Protein AF-A0AAT9FJ51-F1 (afdb_monomer)

Solvent-accessible surface area (backbone atoms only — not comparable to full-atom values): 20170 Å² total; per-residue (Å²): 132,86,85,91,80,90,85,80,88,86,81,82,90,78,84,85,78,80,80,77,80,78,79,78,80,82,75,78,74,83,69,81,74,74,75,29,26,40,61,47,77,38,52,66,54,16,62,72,66,80,23,52,62,82,68,38,61,43,50,35,51,15,41,53,46,32,39,48,53,56,27,70,41,32,51,35,56,33,41,39,32,73,51,61,23,73,10,60,34,96,83,12,39,19,34,44,38,40,26,43,37,33,57,48,30,46,56,76,86,46,88,91,42,85,64,76,57,56,44,72,46,69,56,44,75,45,58,55,23,46,30,38,34,36,32,24,46,35,66,38,68,94,86,46,62,56,52,35,32,52,39,45,72,50,81,48,79,51,68,53,66,50,44,97,30,41,50,59,2,39,50,42,13,49,53,52,36,33,59,18,48,20,13,70,57,41,36,43,36,38,78,52,69,54,72,51,74,43,95,90,34,74,30,69,52,78,40,39,30,22,69,42,50,22,24,29,26,32,47,40,17,87,86,58,85,83,56,72,54,53,74,71,52,44,62,66,44,40,32,36,57,66,92,51,83,49,53,84,72,16,41,36,44,30,34,50,42,40,33,27,50,44,22,30,67,28,48,55,63,11,54,42,45,59,70,32,53,58,80,32,22,41,67,37,67,46,33,22,62,67,69,74,51,22,80,58,44,28,25,97,85,61,49,32,39,22,74,85,45,67,33,42,26,74,88,76,67,44,79,43,56,41,44,52,24,88,68,80,65,54,33,43,78,50,61,65,18,57,42,54,50,19,46,42,43,52,35,46,38,44,61,57,72,54,72,68,56,50,48,53,52,52,51,50,52,50,50,54,59,52,64,74,72,114

Mean predicted aligned error: 9.0 Å

Sequence (374 aa):
MHRITDSFHTTSGIPAIFSLKRALLISCLAIPSASAFEIELDYGYDSSSDNFFGTNAAAKSALEQAASDISSLISTRLAPVTNPFVGSNGGTTSTFDWDYVFRNPSELNDPSNPDANKITISSPSLAADTVKIFVGVRELGGSTLGQGSTAGVALSISGGGFPSQYEDAVAAAEAASNASMGRGDGPVIRNISGSTTLGSTTANYSLNVGVGVGSLWFDVDGDNDSVKDSPEELDDFWHFDHTTDVASGKRDFYSVALHEILHVIGVGTSDTWDSQISGTTWTGPNAQLANGGGDGLIDSAGGHIADNTNSVRLSDNGIQEVVMSPSLTTGTRKTLTELDVAFLQDLGYEIVPEPSSAGMLSLSAILLLLYRRT

Organism: NCBI:txid2979115

Structure (mmCIF, N/CA/C/O backbone):
data_AF-A0AAT9FJ51-F1
#
_entry.id   AF-A0AAT9FJ51-F1
#
loop_
_atom_site.group_PDB
_atom_site.id
_atom_site.type_symbol
_atom_site.label_atom_id
_atom_site.label_alt_id
_atom_site.label_comp_id
_atom_site.label_asym_id
_atom_site.label_entity_id
_atom_site.label_seq_id
_atom_site.pdbx_PDB_ins_code
_atom_site.Cartn_x
_atom_site.Cartn_y
_atom_site.Cartn_z
_atom_site.occupancy
_atom_site.B_iso_or_equiv
_atom_site.auth_seq_id
_atom_site.auth_comp_id
_atom_site.auth_asym_id
_atom_site.auth_atom_id
_atom_site.pdbx_PDB_model_num
ATOM 1 N N . MET A 1 1 ? 20.576 -85.571 65.921 1.00 39.84 1 MET A N 1
ATOM 2 C CA . MET A 1 1 ? 21.238 -86.792 65.407 1.00 39.84 1 MET A CA 1
ATOM 3 C C . MET A 1 1 ? 20.287 -87.410 64.392 1.00 39.84 1 MET A C 1
ATOM 5 O O . MET A 1 1 ? 19.312 -87.993 64.837 1.00 39.84 1 MET A O 1
ATOM 9 N N . HIS A 1 2 ? 20.518 -87.225 63.076 1.00 35.72 2 HIS A N 1
ATOM 10 C CA . HIS A 1 2 ? 19.527 -87.505 62.000 1.00 35.72 2 HIS A CA 1
ATOM 11 C C . HIS A 1 2 ? 18.222 -86.646 62.121 1.00 35.72 2 HIS A C 1
ATOM 13 O O . HIS A 1 2 ? 18.012 -86.044 63.172 1.00 35.72 2 HIS A O 1
ATOM 19 N N . ARG A 1 3 ? 17.361 -86.452 61.097 1.00 36.12 3 ARG A N 1
ATOM 20 C CA . ARG A 1 3 ? 17.425 -86.782 59.646 1.00 36.12 3 ARG A CA 1
ATOM 21 C C . ARG A 1 3 ? 16.708 -85.715 58.772 1.00 36.12 3 ARG A C 1
ATOM 23 O O . ARG A 1 3 ? 15.990 -84.872 59.288 1.00 36.12 3 ARG A O 1
ATOM 30 N N . ILE A 1 4 ? 16.943 -85.819 57.462 1.00 43.03 4 ILE A N 1
ATOM 31 C CA . ILE A 1 4 ? 16.483 -85.036 56.288 1.00 43.03 4 ILE A CA 1
ATOM 32 C C . ILE A 1 4 ? 14.960 -85.094 56.013 1.00 43.03 4 ILE A C 1
ATOM 34 O O . ILE A 1 4 ? 14.399 -86.171 56.192 1.00 43.03 4 ILE A O 1
ATOM 38 N N . THR A 1 5 ? 14.381 -83.988 55.499 1.00 39.19 5 THR A N 1
ATOM 39 C CA . THR A 1 5 ? 13.516 -83.813 54.278 1.00 39.19 5 THR A CA 1
ATOM 40 C C . THR A 1 5 ? 13.165 -82.312 54.157 1.00 39.19 5 THR A C 1
ATOM 42 O O . THR A 1 5 ? 12.795 -81.718 55.164 1.00 39.19 5 THR A O 1
ATOM 45 N N . ASP A 1 6 ? 13.456 -81.586 53.067 1.00 37.12 6 ASP A N 1
ATOM 46 C CA . ASP A 1 6 ? 12.737 -81.524 51.765 1.00 37.12 6 ASP A CA 1
ATOM 47 C C . ASP A 1 6 ? 11.245 -81.149 51.918 1.00 37.12 6 ASP A C 1
ATOM 49 O O . ASP A 1 6 ? 10.533 -81.815 52.661 1.00 37.12 6 ASP A O 1
ATOM 53 N N . SER A 1 7 ? 10.658 -80.137 51.258 1.00 36.50 7 SER A N 1
ATOM 54 C CA . SER A 1 7 ? 11.040 -79.271 50.106 1.00 36.50 7 SER A CA 1
ATOM 55 C C . SER A 1 7 ? 10.279 -77.904 50.220 1.00 36.50 7 SER A C 1
ATOM 57 O O . SER A 1 7 ? 9.837 -77.603 51.324 1.00 36.50 7 SER A O 1
ATOM 59 N N . PHE A 1 8 ? 10.066 -76.977 49.260 1.00 32.53 8 PHE A N 1
ATOM 60 C CA . PHE A 1 8 ? 10.229 -76.869 47.789 1.00 32.53 8 PHE A CA 1
ATOM 61 C C . PHE A 1 8 ? 10.242 -75.359 47.360 1.00 32.53 8 PHE A C 1
ATOM 63 O O . PHE A 1 8 ? 9.972 -74.481 48.171 1.00 32.53 8 PHE A O 1
ATOM 70 N N . HIS A 1 9 ? 10.529 -75.078 46.079 1.00 34.66 9 HIS A N 1
ATOM 71 C CA . HIS A 1 9 ? 10.292 -73.864 45.255 1.00 34.66 9 HIS A CA 1
ATOM 72 C C . HIS A 1 9 ? 10.073 -72.454 45.872 1.00 34.66 9 HIS A C 1
ATOM 74 O O . HIS A 1 9 ? 8.996 -72.120 46.351 1.00 34.66 9 HIS A O 1
ATOM 80 N N . THR A 1 10 ? 10.973 -71.530 45.509 1.00 36.41 10 THR A N 1
ATOM 81 C CA . THR A 1 10 ? 10.666 -70.430 44.554 1.00 36.41 10 THR A CA 1
ATOM 82 C C . THR A 1 10 ? 11.888 -70.172 43.651 1.00 36.41 10 THR A C 1
ATOM 84 O O . THR A 1 10 ? 12.958 -70.734 43.884 1.00 36.41 10 THR A O 1
ATOM 87 N N . THR A 1 11 ? 11.721 -69.430 42.551 1.00 35.66 11 THR A N 1
ATOM 88 C CA . THR A 1 11 ? 12.648 -69.417 41.399 1.00 35.66 11 THR A CA 1
ATOM 89 C C . THR A 1 11 ? 13.466 -68.131 41.236 1.00 35.66 11 THR A C 1
ATOM 91 O O . THR A 1 11 ? 12.950 -67.042 41.452 1.00 35.66 11 THR A O 1
ATOM 94 N N . SER A 1 12 ? 14.708 -68.295 40.754 1.00 35.38 12 SER A N 1
ATOM 95 C CA . SER A 1 12 ? 15.500 -67.366 39.914 1.00 35.38 12 SER A CA 1
ATOM 96 C C . SER A 1 12 ? 15.328 -65.848 40.108 1.00 35.38 12 SER A C 1
ATOM 98 O O . SER A 1 12 ? 14.345 -65.257 39.663 1.00 35.38 12 SER A O 1
ATOM 100 N N . GLY A 1 13 ? 16.370 -65.186 40.620 1.00 37.81 13 GLY A N 1
ATOM 101 C CA . GLY A 1 13 ? 16.477 -63.726 40.564 1.00 37.81 13 GLY A CA 1
ATOM 102 C C . GLY A 1 13 ? 16.688 -63.187 39.140 1.00 37.81 13 GLY A C 1
ATOM 103 O O . GLY A 1 13 ? 17.278 -63.855 38.292 1.00 37.81 13 GLY A O 1
ATOM 104 N N . ILE A 1 14 ? 16.244 -61.950 38.911 1.00 38.12 14 ILE A N 1
ATOM 105 C CA . ILE A 1 14 ? 16.472 -61.164 37.688 1.00 38.12 14 ILE A CA 1
ATOM 106 C C . ILE A 1 14 ? 17.273 -59.911 38.093 1.00 38.12 14 ILE A C 1
ATOM 108 O O . ILE A 1 14 ? 16.908 -59.272 39.083 1.00 38.12 14 ILE A O 1
ATOM 112 N N . PRO A 1 15 ? 18.364 -59.544 37.392 1.00 37.50 15 PRO A N 1
ATOM 113 C CA . PRO A 1 15 ? 19.150 -58.360 37.733 1.00 37.50 15 PRO A CA 1
ATOM 114 C C . PRO A 1 15 ? 18.387 -57.064 37.419 1.00 37.50 15 PRO A C 1
ATOM 116 O O . PRO A 1 15 ? 17.689 -56.964 36.410 1.00 37.50 15 PRO A O 1
ATOM 119 N N . ALA A 1 16 ? 18.554 -56.047 38.266 1.00 36.31 16 ALA A N 1
ATOM 120 C CA . ALA A 1 16 ? 17.913 -54.749 38.083 1.00 36.31 16 ALA A CA 1
ATOM 121 C C . ALA A 1 16 ? 18.491 -54.004 36.865 1.00 36.31 16 ALA A C 1
ATOM 123 O O . ALA A 1 16 ? 19.632 -53.541 36.885 1.00 36.31 16 ALA A O 1
ATOM 124 N N . ILE A 1 17 ? 17.686 -53.857 35.810 1.00 37.88 17 ILE A N 1
ATOM 125 C CA . ILE A 1 17 ? 18.036 -53.042 34.643 1.00 37.88 17 ILE A CA 1
ATOM 126 C C . ILE A 1 17 ? 17.847 -51.565 35.007 1.00 37.88 17 ILE A C 1
ATOM 128 O O . ILE A 1 17 ? 16.723 -51.090 35.175 1.00 37.88 17 ILE A O 1
ATOM 132 N N . PHE A 1 18 ? 18.951 -50.823 35.106 1.00 33.25 18 PHE A N 1
ATOM 133 C CA . PHE A 1 18 ? 18.921 -49.370 35.267 1.00 33.25 18 PHE A CA 1
ATOM 134 C C . PHE A 1 18 ? 18.353 -48.710 34.003 1.00 33.25 18 PHE A C 1
ATOM 136 O O . PHE A 1 18 ? 19.047 -48.544 33.000 1.00 33.25 18 PHE A O 1
ATOM 143 N N . SER A 1 19 ? 17.082 -48.309 34.060 1.00 33.75 19 SER A N 1
ATOM 144 C CA . SER A 1 19 ? 16.418 -47.552 32.996 1.00 33.75 19 SER A CA 1
ATOM 145 C C . SER A 1 19 ? 16.994 -46.134 32.895 1.00 33.75 19 SER A C 1
ATOM 147 O O . SER A 1 19 ? 16.472 -45.195 33.503 1.00 33.75 19 SER A O 1
ATOM 149 N N . LEU A 1 20 ? 18.049 -45.965 32.095 1.00 33.31 20 LEU A N 1
ATOM 150 C CA . LEU A 1 20 ? 18.608 -44.659 31.741 1.00 33.31 20 LEU A CA 1
ATOM 151 C C . LEU A 1 20 ? 17.559 -43.820 30.985 1.00 33.31 20 LEU A C 1
ATOM 153 O O . LEU A 1 20 ? 17.419 -43.919 29.765 1.00 33.31 20 LEU A O 1
ATOM 157 N N . LYS A 1 21 ? 16.831 -42.958 31.706 1.00 33.09 21 LYS A N 1
ATOM 158 C CA . LYS A 1 21 ? 16.001 -41.913 31.096 1.00 33.09 21 LYS A CA 1
ATOM 159 C C . LYS A 1 21 ? 16.916 -40.914 30.383 1.00 33.09 21 LYS A C 1
ATOM 161 O O . LYS A 1 21 ? 17.424 -39.982 31.000 1.00 33.09 21 LYS A O 1
ATOM 166 N N . ARG A 1 22 ? 17.126 -41.107 29.078 1.00 37.16 22 ARG A N 1
ATOM 167 C CA . ARG A 1 22 ? 17.750 -40.101 28.210 1.00 37.16 22 ARG A CA 1
ATOM 168 C C . ARG A 1 22 ? 16.798 -38.913 28.073 1.00 37.16 22 ARG A C 1
ATOM 170 O O . ARG A 1 22 ? 15.921 -38.922 27.217 1.00 37.16 22 ARG A O 1
ATOM 177 N N . ALA A 1 23 ? 16.971 -37.907 28.925 1.00 38.03 23 ALA A N 1
ATOM 178 C CA . ALA A 1 23 ? 16.363 -36.602 28.715 1.00 38.03 23 ALA A CA 1
ATOM 179 C C . ALA A 1 23 ? 16.982 -35.981 27.453 1.00 38.03 23 ALA A C 1
ATOM 181 O O . ALA A 1 23 ? 18.156 -35.611 27.449 1.00 38.03 23 ALA A O 1
ATOM 182 N N . LEU A 1 24 ? 16.207 -35.917 26.371 1.00 38.50 24 LEU A N 1
ATOM 183 C CA . LEU A 1 24 ? 16.596 -35.197 25.166 1.00 38.50 24 LEU A CA 1
ATOM 184 C C . LEU A 1 24 ? 16.364 -33.704 25.420 1.00 38.50 24 LEU A C 1
ATOM 186 O O . LEU A 1 24 ? 15.240 -33.226 25.292 1.00 38.50 24 LEU A O 1
ATOM 190 N N . LEU A 1 25 ? 17.414 -32.975 25.807 1.00 35.12 25 LEU A N 1
ATOM 191 C CA . LEU A 1 25 ? 17.363 -31.515 25.813 1.00 35.12 25 LEU A CA 1
ATOM 192 C C . LEU A 1 25 ? 17.261 -31.031 24.363 1.00 35.12 25 LEU A C 1
ATOM 194 O O . LEU A 1 25 ? 18.253 -31.022 23.634 1.00 35.12 25 LEU A O 1
ATOM 198 N N . ILE A 1 26 ? 16.063 -30.618 23.955 1.00 45.97 26 ILE A N 1
ATOM 199 C CA . ILE A 1 26 ? 15.878 -29.818 22.746 1.00 45.97 26 ILE A CA 1
ATOM 200 C C . ILE A 1 26 ? 16.327 -28.401 23.101 1.00 45.97 26 ILE A C 1
ATOM 202 O O . ILE A 1 26 ? 15.575 -27.612 23.667 1.00 45.97 26 ILE A O 1
ATOM 206 N N . SER A 1 27 ? 17.592 -28.098 22.818 1.00 41.28 27 SER A N 1
ATOM 207 C CA . SER A 1 27 ? 18.071 -26.722 22.834 1.00 41.28 27 SER A CA 1
ATOM 208 C C . SER A 1 27 ? 17.579 -26.047 21.559 1.00 41.28 27 SER A C 1
ATOM 210 O O . SER A 1 27 ? 18.194 -26.184 20.502 1.00 41.28 27 SER A O 1
ATOM 212 N N . CYS A 1 28 ? 16.464 -25.321 21.656 1.00 40.41 28 CYS A N 1
ATOM 213 C CA . CYS A 1 28 ? 16.176 -24.274 20.688 1.00 40.41 28 CYS A CA 1
ATOM 214 C C . CYS A 1 28 ? 17.262 -23.208 20.840 1.00 40.41 28 CYS A C 1
ATOM 216 O O . CYS A 1 28 ? 17.219 -22.396 21.765 1.00 40.41 28 CYS A O 1
ATOM 218 N N . LEU A 1 29 ? 18.249 -23.218 19.943 1.00 41.31 29 LEU A N 1
ATOM 219 C CA . LEU A 1 29 ? 18.982 -21.995 19.663 1.00 41.31 29 LEU A CA 1
ATOM 220 C C . LEU A 1 29 ? 17.970 -21.048 19.024 1.00 41.31 29 LEU A C 1
ATOM 222 O O . LEU A 1 29 ? 17.519 -21.296 17.907 1.00 41.31 29 LEU A O 1
ATOM 226 N N . ALA A 1 30 ? 17.620 -19.981 19.737 1.00 40.78 30 ALA A N 1
ATOM 227 C CA . ALA A 1 30 ? 16.986 -18.824 19.132 1.00 40.78 30 ALA A CA 1
ATOM 228 C C . ALA A 1 30 ? 18.017 -18.179 18.195 1.00 40.78 30 ALA A C 1
ATOM 230 O O . ALA A 1 30 ? 18.800 -17.318 18.597 1.00 40.78 30 ALA A O 1
ATOM 231 N N . ILE A 1 31 ? 18.069 -18.671 16.956 1.00 42.75 31 ILE A N 1
ATOM 232 C CA . ILE A 1 31 ? 18.675 -17.933 15.855 1.00 42.75 31 ILE A CA 1
ATOM 233 C C . ILE A 1 31 ? 17.833 -16.658 15.735 1.00 42.75 31 ILE A C 1
ATOM 235 O O . ILE A 1 31 ? 16.615 -16.785 15.598 1.00 42.75 31 ILE A O 1
ATOM 239 N N . PRO A 1 32 ? 18.419 -15.452 15.818 1.00 38.38 32 PRO A N 1
ATOM 240 C CA . PRO A 1 32 ? 17.679 -14.250 15.484 1.00 38.38 32 PRO A CA 1
ATOM 241 C C . PRO A 1 32 ? 17.342 -14.331 13.995 1.00 38.38 32 PRO A C 1
ATOM 243 O O . PRO A 1 32 ? 18.228 -14.203 13.147 1.00 38.38 32 PRO A O 1
ATOM 246 N N . SER A 1 33 ? 16.077 -14.604 13.683 1.00 48.28 33 SER A N 1
ATOM 247 C CA . SER A 1 33 ? 15.553 -14.434 12.334 1.00 48.28 33 SER A CA 1
ATOM 248 C C . SER A 1 33 ? 15.787 -12.976 11.950 1.00 48.28 33 SER A C 1
ATOM 250 O O . SER A 1 33 ? 15.276 -12.079 12.618 1.00 48.28 33 SER A O 1
ATOM 252 N N . ALA A 1 34 ? 16.592 -12.727 10.917 1.00 53.03 34 ALA A N 1
ATOM 253 C CA . ALA A 1 34 ? 16.580 -11.417 10.282 1.00 53.03 34 ALA A CA 1
ATOM 254 C C . ALA A 1 34 ? 15.161 -11.195 9.745 1.00 53.03 34 ALA A C 1
ATOM 256 O O . ALA A 1 34 ? 14.620 -12.110 9.117 1.00 53.03 34 ALA A O 1
ATOM 257 N N . SER A 1 35 ? 14.569 -10.033 10.038 1.00 59.22 35 SER A N 1
ATOM 258 C CA . SER A 1 35 ? 13.223 -9.707 9.567 1.00 59.22 35 SER A CA 1
ATOM 259 C C . SER A 1 35 ? 13.177 -9.853 8.048 1.00 59.22 35 SER A C 1
ATOM 261 O O . SER A 1 35 ? 14.083 -9.401 7.345 1.00 59.22 35 SER A O 1
ATOM 263 N N . ALA A 1 36 ? 12.181 -10.587 7.562 1.00 79.81 36 ALA A N 1
ATOM 264 C CA . ALA A 1 36 ? 12.014 -10.856 6.141 1.00 79.81 36 ALA A CA 1
ATOM 265 C C . ALA A 1 36 ? 11.306 -9.696 5.433 1.00 79.81 36 ALA A C 1
ATOM 267 O O . ALA A 1 36 ? 11.612 -9.405 4.279 1.00 79.81 36 ALA A O 1
ATOM 268 N N . PHE A 1 37 ? 10.413 -9.035 6.167 1.00 93.25 37 PHE A N 1
ATOM 269 C CA . PHE A 1 37 ? 9.559 -7.949 5.732 1.00 93.25 37 PHE A CA 1
ATOM 270 C C . PHE A 1 37 ? 9.397 -6.982 6.910 1.00 93.25 37 PHE A C 1
ATOM 272 O O . PHE A 1 37 ? 8.900 -7.376 7.960 1.00 93.25 37 PHE A O 1
ATOM 279 N N . GLU A 1 38 ? 9.837 -5.735 6.758 1.00 95.12 38 GLU A N 1
ATOM 280 C CA . GLU A 1 38 ? 9.896 -4.756 7.850 1.00 95.12 38 GLU A CA 1
ATOM 281 C C . GLU A 1 38 ? 9.162 -3.466 7.466 1.00 95.12 38 GLU A C 1
ATOM 283 O O . GLU A 1 38 ? 9.534 -2.798 6.496 1.00 95.12 38 GLU A O 1
ATOM 288 N N . ILE A 1 39 ? 8.141 -3.091 8.239 1.00 98.19 39 ILE A N 1
ATOM 289 C CA . ILE A 1 39 ? 7.390 -1.847 8.036 1.00 98.19 39 ILE A CA 1
ATOM 290 C C . ILE A 1 39 ? 8.043 -0.699 8.821 1.00 98.19 39 ILE A C 1
ATOM 292 O O . ILE A 1 39 ? 7.859 -0.552 10.028 1.00 98.19 39 ILE A O 1
ATOM 296 N N . GLU A 1 40 ? 8.789 0.156 8.120 1.00 98.00 40 GLU A N 1
ATOM 297 C CA . GLU A 1 40 ? 9.414 1.355 8.683 1.00 98.00 40 GLU A CA 1
ATOM 298 C C . GLU A 1 40 ? 8.424 2.534 8.676 1.00 98.00 40 GLU A C 1
ATOM 300 O O . GLU A 1 40 ? 8.173 3.155 7.639 1.00 98.00 40 GLU A O 1
ATOM 305 N N . LEU A 1 41 ? 7.871 2.857 9.848 1.00 98.69 41 LEU A N 1
ATOM 306 C CA . LEU A 1 41 ? 6.972 3.998 10.050 1.00 98.69 41 LEU A CA 1
ATOM 307 C C . LEU A 1 41 ? 7.760 5.312 10.203 1.00 98.69 41 LEU A C 1
ATOM 309 O O . LEU A 1 41 ? 8.516 5.493 11.160 1.00 98.69 41 LEU A O 1
ATOM 313 N N . ASP A 1 42 ? 7.553 6.256 9.285 1.00 98.31 42 ASP A N 1
ATOM 314 C CA . ASP A 1 42 ? 8.194 7.573 9.288 1.00 98.31 42 ASP A CA 1
ATOM 315 C C . ASP A 1 42 ? 7.212 8.677 9.709 1.00 98.31 42 ASP A C 1
ATOM 317 O O . ASP A 1 42 ? 6.310 9.061 8.965 1.00 98.31 42 ASP A O 1
ATOM 321 N N . TYR A 1 43 ? 7.424 9.208 10.913 1.00 98.19 43 TYR A N 1
ATOM 322 C CA . TYR A 1 43 ? 6.633 10.284 11.521 1.00 98.19 43 TYR A CA 1
ATOM 323 C C . TYR A 1 43 ? 7.173 11.693 11.196 1.00 98.19 43 TYR A C 1
ATOM 325 O O . TYR A 1 43 ? 6.879 12.654 11.910 1.00 98.19 43 TYR A O 1
ATOM 333 N N . GLY A 1 44 ? 8.011 11.853 10.167 1.00 97.44 44 GLY A N 1
ATOM 334 C CA . GLY A 1 44 ? 8.615 13.138 9.805 1.00 97.44 44 GLY A CA 1
ATOM 335 C C . GLY A 1 44 ? 7.580 14.213 9.460 1.00 97.44 44 GLY A C 1
ATOM 336 O O . GLY A 1 44 ? 7.708 15.352 9.902 1.00 97.44 44 GLY A O 1
ATOM 337 N N . TYR A 1 45 ? 6.516 13.839 8.745 1.00 95.38 45 TYR A N 1
ATOM 338 C CA . TYR A 1 45 ? 5.436 14.758 8.371 1.00 95.38 45 TYR A CA 1
ATOM 339 C C . TYR A 1 45 ? 4.559 15.135 9.572 1.00 95.38 45 TYR A C 1
ATOM 341 O O . TYR A 1 45 ? 4.373 16.329 9.821 1.00 95.38 45 TYR A O 1
ATOM 349 N N . ASP A 1 46 ? 4.136 14.161 10.388 1.00 96.44 46 ASP A N 1
ATOM 350 C CA . ASP A 1 46 ? 3.496 14.399 11.692 1.00 96.44 46 ASP A CA 1
ATOM 351 C C . ASP A 1 46 ? 4.312 15.358 12.574 1.00 96.44 46 ASP A C 1
ATOM 353 O O . ASP A 1 46 ? 3.845 16.437 12.924 1.00 96.44 46 ASP A O 1
ATOM 357 N N . SER A 1 47 ? 5.567 15.021 12.872 1.00 94.94 47 SER A N 1
ATOM 358 C CA . SER A 1 47 ? 6.418 15.818 13.767 1.00 94.94 47 SER A CA 1
ATOM 359 C C . SER A 1 47 ? 6.798 17.206 13.228 1.00 94.94 47 SER A C 1
ATOM 361 O O . SER A 1 47 ? 7.200 18.070 14.008 1.00 94.94 47 SER A O 1
ATOM 363 N N . SER A 1 48 ? 6.648 17.446 11.919 1.00 90.62 48 SER A N 1
ATOM 364 C CA . SER A 1 48 ? 6.818 18.767 11.290 1.00 90.62 48 SER A CA 1
ATOM 365 C C . SER A 1 48 ? 5.555 19.640 11.289 1.00 90.62 48 SER A C 1
ATOM 367 O O . SER A 1 48 ? 5.645 20.831 10.990 1.00 90.62 48 SER A O 1
ATOM 369 N N . SER A 1 49 ? 4.402 19.051 11.618 1.00 88.38 49 SER A N 1
ATOM 370 C CA . SER A 1 49 ? 3.085 19.692 11.657 1.00 88.38 49 SER A CA 1
ATOM 371 C C . SER A 1 49 ? 2.563 19.731 13.098 1.00 88.38 49 SER A C 1
ATOM 373 O O . SER A 1 49 ? 3.055 20.524 13.901 1.00 88.38 49 SER A O 1
ATOM 375 N N . ASP A 1 50 ? 1.617 18.860 13.447 1.00 86.31 50 ASP A N 1
ATOM 376 C CA . ASP A 1 50 ? 0.958 18.848 14.758 1.00 86.31 50 ASP A CA 1
ATOM 377 C C . ASP A 1 50 ? 1.647 17.950 15.795 1.00 86.31 50 ASP A C 1
ATOM 379 O O . ASP A 1 50 ? 1.363 18.059 16.990 1.00 86.31 50 ASP A O 1
ATOM 383 N N . ASN A 1 51 ? 2.552 17.066 15.359 1.00 95.06 51 ASN A N 1
ATOM 384 C CA . ASN A 1 51 ? 3.263 16.106 16.205 1.00 95.06 51 ASN A CA 1
ATOM 385 C C . ASN A 1 51 ? 2.292 15.264 17.067 1.00 95.06 51 ASN A C 1
ATOM 387 O O . ASN A 1 51 ? 2.499 15.073 18.273 1.00 95.06 51 ASN A O 1
ATOM 391 N N . PHE A 1 52 ? 1.211 14.774 16.452 1.00 97.31 52 PHE A N 1
ATOM 392 C CA . PHE A 1 52 ? 0.169 13.983 17.103 1.00 97.31 52 PHE A CA 1
ATOM 393 C C . PHE A 1 52 ? 0.733 12.675 17.656 1.00 97.31 52 PHE A C 1
ATOM 395 O O . PHE A 1 52 ? 0.555 12.385 18.833 1.00 97.31 52 PHE A O 1
ATOM 402 N N . PHE A 1 53 ? 1.510 11.919 16.881 1.00 98.06 53 PHE A N 1
ATOM 403 C CA . PHE A 1 53 ? 2.130 10.680 17.368 1.00 98.06 53 PHE A CA 1
ATOM 404 C C . PHE A 1 53 ? 3.317 10.942 18.305 1.00 98.06 53 PHE A C 1
ATOM 406 O O . PHE A 1 53 ? 3.720 10.068 19.074 1.00 98.06 53 PHE A O 1
ATOM 413 N N . GLY A 1 54 ? 3.871 12.157 18.285 1.00 97.38 54 GLY A N 1
ATOM 414 C CA . GLY A 1 54 ? 4.838 12.624 19.279 1.00 97.38 54 GLY A CA 1
ATOM 415 C C . GLY A 1 54 ? 4.220 13.113 20.598 1.00 97.38 54 GLY A C 1
ATOM 416 O O . GLY A 1 54 ? 4.971 13.402 21.530 1.00 97.38 54 GLY A O 1
ATOM 417 N N . THR A 1 55 ? 2.888 13.210 20.698 1.00 96.81 55 THR A N 1
ATOM 418 C CA . THR A 1 55 ? 2.161 13.657 21.905 1.00 96.81 55 THR A CA 1
ATOM 419 C C . THR A 1 55 ? 1.160 12.617 22.425 1.00 96.81 55 THR A C 1
ATOM 421 O O . THR A 1 55 ? 1.073 12.419 23.636 1.00 96.81 55 THR A O 1
ATOM 424 N N . ASN A 1 56 ? 0.486 11.879 21.541 1.00 97.75 56 ASN A N 1
ATOM 425 C CA . ASN A 1 56 ? -0.372 10.737 21.849 1.00 97.75 56 ASN A CA 1
ATOM 426 C C . ASN A 1 56 ? 0.417 9.416 21.757 1.00 97.75 56 ASN A C 1
ATOM 428 O O . ASN A 1 56 ? 0.486 8.752 20.719 1.00 97.75 56 ASN A O 1
ATOM 432 N N . ALA A 1 57 ? 1.014 9.022 22.884 1.00 98.06 57 ALA A N 1
ATOM 433 C CA . ALA A 1 57 ? 1.807 7.796 22.982 1.00 98.06 57 ALA A CA 1
ATOM 434 C C . ALA A 1 57 ? 0.981 6.503 22.806 1.00 98.06 57 ALA A C 1
ATOM 436 O O . ALA A 1 57 ? 1.538 5.487 22.390 1.00 98.06 57 ALA A O 1
ATOM 437 N N . ALA A 1 58 ? -0.325 6.527 23.100 1.00 98.38 58 ALA A N 1
ATOM 438 C CA . ALA A 1 58 ? -1.199 5.365 22.939 1.00 98.38 58 ALA A CA 1
ATOM 439 C C . ALA A 1 58 ? -1.481 5.095 21.453 1.00 98.38 58 ALA A C 1
ATOM 441 O O . ALA A 1 58 ? -1.226 3.988 20.980 1.00 98.38 58 ALA A O 1
ATOM 442 N N . ALA A 1 59 ? -1.880 6.127 20.697 1.00 98.69 59 ALA A N 1
ATOM 443 C CA . ALA A 1 59 ? -2.090 6.036 19.250 1.00 98.69 59 ALA A CA 1
ATOM 444 C C . ALA A 1 59 ? -0.820 5.565 18.531 1.00 98.69 59 ALA A C 1
ATOM 446 O O . ALA A 1 59 ? -0.866 4.675 17.681 1.00 98.69 59 ALA A O 1
ATOM 447 N N . LYS A 1 60 ? 0.338 6.108 18.932 1.00 98.69 60 LYS A N 1
ATOM 448 C CA . LYS A 1 60 ? 1.635 5.682 18.406 1.00 98.69 60 LYS A CA 1
ATOM 449 C C . LYS A 1 60 ? 1.929 4.209 18.694 1.00 98.69 60 LYS A C 1
ATOM 451 O O . LYS A 1 60 ? 2.279 3.480 17.772 1.00 98.69 60 LYS A O 1
ATOM 456 N N . SER A 1 61 ? 1.739 3.753 19.933 1.00 98.81 61 SER A N 1
ATOM 457 C CA . SER A 1 61 ? 1.968 2.346 20.282 1.00 98.81 61 SER A CA 1
ATOM 458 C C . SER A 1 61 ? 1.016 1.395 19.550 1.00 98.81 61 SER A C 1
ATOM 460 O O . SER A 1 61 ? 1.444 0.314 19.157 1.00 98.81 61 SER A O 1
ATOM 462 N N . ALA A 1 62 ? -0.240 1.790 19.324 1.00 98.88 62 ALA A N 1
ATOM 463 C CA . ALA A 1 62 ? -1.207 1.002 18.561 1.00 98.88 62 ALA A CA 1
ATOM 464 C C . ALA A 1 62 ? -0.829 0.877 17.075 1.00 98.88 62 ALA A C 1
ATOM 466 O O . ALA A 1 62 ? -0.929 -0.212 16.512 1.00 98.88 62 ALA A O 1
ATOM 467 N N . LEU A 1 63 ? -0.343 1.957 16.455 1.00 98.88 63 LEU A N 1
ATOM 468 C CA . LEU A 1 63 ? 0.147 1.925 15.075 1.00 98.88 63 LEU A CA 1
ATOM 469 C C . LEU A 1 63 ? 1.437 1.099 14.936 1.00 98.88 63 LEU A C 1
ATOM 471 O O . LEU A 1 63 ? 1.559 0.292 14.016 1.00 98.88 63 LEU A O 1
ATOM 475 N N . GLU A 1 64 ? 2.381 1.262 15.867 1.00 98.75 64 GLU A N 1
ATOM 476 C CA . GLU A 1 64 ? 3.615 0.466 15.912 1.00 98.75 64 GLU A CA 1
ATOM 477 C C . GLU A 1 64 ? 3.321 -1.025 16.152 1.00 98.75 64 GLU A C 1
ATOM 479 O O . GLU A 1 64 ? 3.978 -1.874 15.551 1.00 98.75 64 GLU A O 1
ATOM 484 N N . GLN A 1 65 ? 2.291 -1.363 16.940 1.00 98.69 65 GLN A N 1
ATOM 485 C CA . GLN A 1 65 ? 1.831 -2.746 17.102 1.00 98.69 65 GLN A CA 1
ATOM 486 C C . GLN A 1 65 ? 1.223 -3.302 15.806 1.00 98.69 65 GLN A C 1
ATOM 488 O O . GLN A 1 65 ? 1.625 -4.377 15.377 1.00 98.69 65 GLN A O 1
ATOM 493 N N . ALA A 1 66 ? 0.323 -2.572 15.137 1.00 98.81 66 ALA A N 1
ATOM 494 C CA . ALA A 1 66 ? -0.279 -3.023 13.876 1.00 98.81 66 ALA A CA 1
ATOM 495 C C . ALA A 1 66 ? 0.777 -3.258 12.771 1.00 98.81 66 ALA A C 1
ATOM 497 O O . ALA A 1 66 ? 0.729 -4.262 12.058 1.00 98.81 66 ALA A O 1
ATOM 498 N N . ALA A 1 67 ? 1.780 -2.376 12.677 1.00 98.69 67 ALA A N 1
ATOM 499 C CA . ALA A 1 67 ? 2.925 -2.548 11.784 1.00 98.69 67 ALA A CA 1
ATOM 500 C C . ALA A 1 67 ? 3.809 -3.749 12.174 1.00 98.69 67 ALA A C 1
ATOM 502 O O . ALA A 1 67 ? 4.235 -4.509 11.299 1.00 98.69 67 ALA A O 1
ATOM 503 N N . SER A 1 68 ? 4.057 -3.955 13.474 1.00 97.50 68 SER A N 1
ATOM 504 C CA . SER A 1 68 ? 4.789 -5.116 13.996 1.00 97.50 68 SER A CA 1
ATOM 505 C C . SER A 1 68 ? 4.070 -6.431 13.702 1.00 97.50 68 SER A C 1
ATOM 507 O O . SER A 1 68 ? 4.724 -7.404 13.333 1.00 97.50 68 SER A O 1
ATOM 509 N N . ASP A 1 69 ? 2.747 -6.485 13.853 1.00 96.88 69 ASP A N 1
ATOM 510 C CA . ASP A 1 69 ? 1.969 -7.713 13.675 1.00 96.88 69 ASP A CA 1
ATOM 511 C C . ASP A 1 69 ? 2.032 -8.182 12.214 1.00 96.88 69 ASP A C 1
ATOM 513 O O . ASP A 1 69 ? 2.381 -9.334 11.952 1.00 96.88 69 ASP A O 1
ATOM 517 N N . ILE A 1 70 ? 1.823 -7.267 11.259 1.00 97.56 70 ILE A N 1
ATOM 518 C CA . ILE A 1 70 ? 1.945 -7.546 9.817 1.00 97.56 70 ILE A CA 1
ATOM 519 C C . ILE A 1 70 ? 3.396 -7.893 9.433 1.00 97.56 70 ILE A C 1
ATOM 521 O O . ILE A 1 70 ? 3.615 -8.854 8.695 1.00 97.56 70 ILE A O 1
ATOM 525 N N . SER A 1 71 ? 4.396 -7.186 9.977 1.00 96.12 71 SER A N 1
ATOM 526 C CA . SER A 1 71 ? 5.819 -7.510 9.749 1.00 96.12 71 SER A CA 1
ATOM 527 C C . SER A 1 71 ? 6.188 -8.901 10.290 1.00 96.12 71 SER A C 1
ATOM 529 O O . SER A 1 71 ? 6.940 -9.640 9.663 1.00 96.12 71 SER A O 1
ATOM 531 N N . SER A 1 72 ? 5.614 -9.305 11.429 1.00 93.31 72 SER A N 1
ATOM 532 C CA . SER A 1 72 ? 5.846 -10.627 12.030 1.00 93.31 72 SER A CA 1
ATOM 533 C C . SER A 1 72 ? 5.165 -11.779 11.280 1.00 93.31 72 SER A C 1
ATOM 535 O O . SER A 1 72 ? 5.613 -12.923 11.382 1.00 93.31 72 SER A O 1
ATOM 537 N N . LEU A 1 73 ? 4.106 -11.479 10.521 1.00 94.06 73 LEU A N 1
ATOM 538 C CA . LEU A 1 73 ? 3.352 -12.439 9.719 1.00 94.06 73 LEU A CA 1
ATOM 539 C C . LEU A 1 73 ? 4.060 -12.775 8.396 1.00 94.06 73 LEU A C 1
ATOM 541 O O . LEU A 1 73 ? 4.020 -13.923 7.953 1.00 94.06 73 LEU A O 1
ATOM 545 N N . ILE A 1 74 ? 4.679 -11.795 7.733 1.00 94.75 74 ILE A N 1
ATOM 546 C CA . ILE A 1 74 ? 5.162 -11.939 6.352 1.00 94.75 74 ILE A CA 1
ATOM 547 C C . ILE A 1 74 ? 6.611 -12.457 6.325 1.00 94.75 74 ILE A C 1
ATOM 549 O O . ILE A 1 74 ? 7.526 -11.845 6.868 1.00 94.75 74 ILE A O 1
ATOM 553 N N . SER A 1 75 ? 6.845 -13.585 5.641 1.00 93.50 75 SER A N 1
ATOM 554 C CA . SER A 1 75 ? 8.187 -14.164 5.431 1.00 93.50 75 SER A CA 1
ATOM 555 C C . SER A 1 75 ? 8.801 -13.844 4.062 1.00 93.50 75 SER A C 1
ATOM 557 O O . SER A 1 75 ? 9.914 -14.282 3.767 1.00 93.50 75 SER A O 1
ATOM 559 N N . THR A 1 76 ? 8.078 -13.088 3.234 1.00 93.94 76 THR A N 1
ATOM 560 C CA . THR A 1 76 ? 8.488 -12.653 1.887 1.00 93.94 76 THR A CA 1
ATOM 561 C C . THR A 1 76 ? 9.741 -11.795 1.956 1.00 93.94 76 THR A C 1
ATOM 563 O O . THR A 1 76 ? 9.780 -10.864 2.749 1.00 93.94 76 THR A O 1
ATOM 566 N N . ARG A 1 77 ? 10.742 -12.061 1.110 1.00 93.38 77 ARG A N 1
ATOM 567 C CA . ARG A 1 77 ? 11.976 -11.262 1.039 1.00 93.38 77 ARG A CA 1
ATOM 568 C C . ARG A 1 77 ? 11.868 -10.203 -0.049 1.00 93.38 77 ARG A C 1
ATOM 570 O O . ARG A 1 77 ? 11.520 -10.525 -1.179 1.00 93.38 77 ARG A O 1
ATOM 577 N N . LEU A 1 78 ? 12.229 -8.960 0.266 1.00 94.44 78 LEU A N 1
ATOM 578 C CA . LEU A 1 78 ? 12.187 -7.864 -0.706 1.00 94.44 78 LEU A CA 1
ATOM 579 C C . LEU A 1 78 ? 13.600 -7.457 -1.133 1.00 94.44 78 LEU A C 1
ATOM 581 O O . LEU A 1 78 ? 14.450 -7.130 -0.304 1.00 94.44 78 LEU A O 1
ATOM 585 N N . ALA A 1 79 ? 13.852 -7.390 -2.436 1.00 94.12 79 ALA A N 1
ATOM 586 C CA . ALA A 1 79 ? 15.078 -6.826 -2.989 1.00 94.12 79 ALA A CA 1
ATOM 587 C C . ALA A 1 79 ? 15.262 -5.355 -2.546 1.00 94.12 79 ALA A C 1
ATOM 589 O O . ALA A 1 79 ? 14.274 -4.643 -2.330 1.00 94.12 79 ALA A O 1
ATOM 590 N N . PRO A 1 80 ? 16.505 -4.860 -2.409 1.00 95.31 80 PRO A N 1
ATOM 591 C CA . PRO A 1 80 ? 16.750 -3.441 -2.175 1.00 95.31 80 PRO A CA 1
ATOM 592 C C . PRO A 1 80 ? 16.374 -2.614 -3.412 1.00 95.31 80 PRO A C 1
ATOM 594 O O . PRO A 1 80 ? 16.530 -3.070 -4.550 1.00 95.31 80 PRO A O 1
ATOM 597 N N . VAL A 1 81 ? 15.945 -1.370 -3.195 1.00 95.94 81 VAL A N 1
ATOM 598 C CA . VAL A 1 81 ? 15.784 -0.390 -4.279 1.00 95.94 81 VAL A CA 1
ATOM 599 C C . VAL A 1 81 ? 17.083 0.393 -4.417 1.00 95.94 81 VAL A C 1
ATOM 601 O O . VAL A 1 81 ? 17.507 1.039 -3.461 1.00 95.94 81 VAL A O 1
ATOM 604 N N . THR A 1 82 ? 17.713 0.343 -5.594 1.00 91.81 82 THR A N 1
ATOM 605 C CA . THR A 1 82 ? 18.949 1.089 -5.895 1.00 91.81 82 THR A CA 1
ATOM 606 C C . THR A 1 82 ? 18.861 1.756 -7.266 1.00 91.81 82 THR A C 1
ATOM 608 O O . THR A 1 82 ? 19.150 1.133 -8.286 1.00 91.81 82 THR A O 1
ATOM 611 N N . ASN A 1 83 ? 18.464 3.025 -7.289 1.00 93.06 83 ASN A N 1
ATOM 612 C CA . ASN A 1 83 ? 18.247 3.806 -8.506 1.00 93.06 83 ASN A CA 1
ATOM 613 C C . ASN A 1 83 ? 19.454 4.735 -8.821 1.00 93.06 83 ASN A C 1
ATOM 615 O O . ASN A 1 83 ? 20.085 5.216 -7.876 1.00 93.06 83 ASN A O 1
ATOM 619 N N . PRO A 1 84 ? 19.776 5.063 -10.095 1.00 96.69 84 PRO A N 1
ATOM 620 C CA . PRO A 1 84 ? 19.108 4.670 -11.343 1.00 96.69 84 PRO A CA 1
ATOM 621 C C . PRO A 1 84 ? 19.675 3.402 -11.997 1.00 96.69 84 PRO A C 1
ATOM 623 O O . PRO A 1 84 ? 20.808 2.986 -11.749 1.00 96.69 84 PRO A O 1
ATOM 626 N N . PHE A 1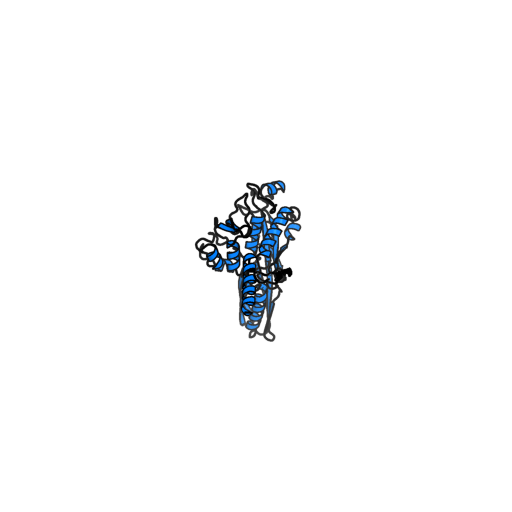 85 ? 18.889 2.817 -12.901 1.00 97.62 85 PHE A N 1
ATOM 627 C CA . PHE A 1 85 ? 19.197 1.566 -13.594 1.00 97.62 85 PHE A CA 1
ATOM 628 C C . PHE A 1 85 ? 19.795 1.837 -14.975 1.00 97.62 85 PHE A C 1
ATOM 630 O O . PHE A 1 85 ? 19.123 2.390 -15.844 1.00 97.62 85 PHE A O 1
ATOM 637 N N . VAL A 1 86 ? 21.051 1.437 -15.197 1.00 97.56 86 VAL A N 1
ATOM 638 C CA . VAL A 1 86 ? 21.765 1.660 -16.467 1.00 97.56 86 VAL A CA 1
ATOM 639 C C . VAL A 1 86 ? 21.932 0.349 -17.232 1.00 97.56 86 VAL A C 1
ATOM 641 O O . VAL A 1 86 ? 22.741 -0.503 -16.865 1.00 97.56 86 VAL A O 1
ATOM 644 N N . GLY A 1 87 ? 21.202 0.213 -18.335 1.00 98.12 87 GLY A N 1
ATOM 645 C CA . GLY A 1 87 ? 21.410 -0.824 -19.340 1.00 98.12 87 GLY A CA 1
ATOM 646 C C . GLY A 1 87 ? 22.385 -0.375 -20.429 1.00 98.12 87 GLY A C 1
ATOM 647 O O . GLY A 1 87 ? 22.518 0.818 -20.721 1.00 98.12 87 GLY A O 1
ATOM 648 N N . SER A 1 88 ? 23.094 -1.325 -21.045 1.00 97.75 88 SER A N 1
ATOM 649 C CA . SER A 1 88 ? 24.048 -1.017 -22.116 1.00 97.75 88 SER A CA 1
ATOM 650 C C . SER A 1 88 ? 24.235 -2.152 -23.121 1.00 97.75 88 SER A C 1
ATOM 652 O O . SER A 1 88 ? 24.212 -3.327 -22.760 1.00 97.75 88 SER A O 1
ATOM 654 N N . ASN A 1 89 ? 24.478 -1.785 -24.381 1.00 98.00 89 ASN A N 1
ATOM 655 C CA . ASN A 1 89 ? 24.999 -2.670 -25.419 1.00 98.00 89 ASN A CA 1
ATOM 656 C C . ASN A 1 89 ? 26.095 -1.932 -26.205 1.00 98.00 89 ASN A C 1
ATOM 658 O O . ASN A 1 89 ? 25.857 -0.882 -26.804 1.00 98.00 89 ASN A O 1
ATOM 662 N N . GLY A 1 90 ? 27.316 -2.471 -26.198 1.00 95.50 90 GLY A N 1
ATOM 663 C CA . GLY A 1 90 ? 28.464 -1.876 -26.879 1.00 95.50 90 GLY A CA 1
ATOM 664 C C . GLY A 1 90 ? 28.804 -0.481 -26.343 1.00 95.50 90 GLY A C 1
ATOM 665 O O . GLY A 1 90 ? 29.262 -0.342 -25.214 1.00 95.50 90 GLY A O 1
ATOM 666 N N . GLY A 1 91 ? 28.613 0.543 -27.180 1.00 95.75 91 GLY A N 1
ATOM 667 C CA . GLY A 1 91 ? 28.792 1.955 -26.814 1.00 95.75 91 GLY A CA 1
ATOM 668 C C . GLY A 1 91 ? 27.479 2.699 -26.555 1.00 95.75 91 GLY A C 1
ATOM 669 O O . GLY A 1 91 ? 27.482 3.927 -26.527 1.00 95.75 91 GLY A O 1
ATOM 670 N N . THR A 1 92 ? 26.366 1.972 -26.442 1.00 98.38 92 THR A N 1
ATOM 671 C CA . THR A 1 92 ? 25.004 2.511 -26.349 1.00 98.38 92 THR A CA 1
ATOM 672 C C . THR A 1 92 ? 24.421 2.227 -24.974 1.00 98.38 92 THR A C 1
ATOM 674 O O . THR A 1 92 ? 24.568 1.115 -24.467 1.00 98.38 92 THR A O 1
ATOM 677 N N . THR A 1 93 ? 23.756 3.212 -24.372 1.00 98.31 93 THR A N 1
ATOM 678 C CA . THR A 1 93 ? 23.166 3.110 -23.031 1.00 98.31 93 THR A CA 1
ATOM 679 C C . THR A 1 93 ? 21.710 3.559 -22.996 1.00 98.31 93 THR A C 1
ATOM 681 O O . THR A 1 93 ? 21.277 4.403 -23.786 1.00 98.31 93 THR A O 1
ATOM 684 N N . SER A 1 94 ? 20.974 3.015 -22.028 1.00 98.44 94 SER A N 1
ATOM 685 C CA . SER A 1 94 ? 19.694 3.539 -21.559 1.00 98.44 94 SER A CA 1
ATOM 686 C C . SER A 1 94 ? 19.713 3.575 -20.033 1.00 98.44 94 SER A C 1
ATOM 688 O O . SER A 1 94 ? 20.126 2.608 -19.400 1.00 98.44 94 SER A O 1
ATOM 690 N N . THR A 1 95 ? 19.269 4.682 -19.450 1.00 98.38 95 THR A N 1
ATOM 691 C CA . THR A 1 95 ? 19.188 4.904 -18.006 1.00 98.38 95 THR A CA 1
ATOM 692 C C . THR A 1 95 ? 17.733 5.141 -17.635 1.00 98.38 95 THR A C 1
ATOM 694 O O . THR A 1 95 ? 17.120 6.076 -18.153 1.00 98.38 95 THR A O 1
ATOM 697 N N . PHE A 1 96 ? 17.194 4.302 -16.753 1.00 98.25 96 PHE A N 1
ATOM 698 C CA . PHE A 1 96 ? 15.877 4.470 -16.142 1.00 98.25 96 PHE A CA 1
ATOM 699 C C . PHE A 1 96 ? 16.074 5.051 -14.738 1.00 98.25 96 PHE A C 1
ATOM 701 O O . PHE A 1 96 ? 16.747 4.443 -13.904 1.00 98.25 96 PHE A O 1
ATOM 708 N N . ASP A 1 97 ? 15.524 6.238 -14.510 1.00 97.75 97 ASP A N 1
ATOM 709 C CA . ASP A 1 97 ? 15.628 7.007 -13.269 1.00 97.75 97 ASP A CA 1
ATOM 710 C C . ASP A 1 97 ? 14.210 7.238 -12.732 1.00 97.75 97 ASP A C 1
ATOM 712 O O . ASP A 1 97 ? 13.348 7.764 -13.442 1.00 97.75 97 ASP A O 1
ATOM 716 N N . TRP A 1 98 ? 13.949 6.761 -11.521 1.00 97.69 98 TRP A N 1
ATOM 717 C CA . TRP A 1 98 ? 12.631 6.736 -10.900 1.00 97.69 98 TRP A CA 1
ATOM 718 C C . TRP A 1 98 ? 12.513 7.748 -9.768 1.00 97.69 98 TRP A C 1
ATOM 720 O O . TRP A 1 98 ? 13.467 7.979 -9.030 1.00 97.69 98 TRP A O 1
ATOM 730 N N . ASP A 1 99 ? 11.287 8.213 -9.554 1.00 97.44 99 ASP A N 1
ATOM 731 C CA . ASP A 1 99 ? 10.865 8.917 -8.346 1.00 97.44 99 ASP A CA 1
ATOM 732 C C . ASP A 1 99 ? 9.672 8.170 -7.725 1.00 97.44 99 ASP A C 1
ATOM 734 O O . ASP A 1 99 ? 8.775 7.747 -8.458 1.00 97.44 99 ASP A O 1
ATOM 738 N N . TYR A 1 100 ? 9.598 8.064 -6.392 1.00 97.38 100 TYR A N 1
ATOM 73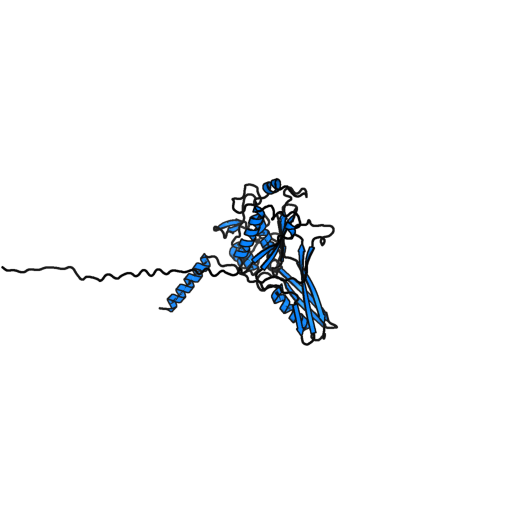9 C CA . TYR A 1 100 ? 8.323 7.769 -5.713 1.00 97.38 100 TYR A CA 1
ATOM 740 C C . TYR A 1 100 ? 7.556 9.071 -5.480 1.00 97.38 100 TYR A C 1
ATOM 742 O O . TYR A 1 100 ? 8.142 10.067 -5.061 1.00 97.38 100 TYR A O 1
ATOM 750 N N . VAL A 1 101 ? 6.242 9.058 -5.705 1.00 95.44 101 VAL A N 1
ATOM 751 C CA . VAL A 1 101 ? 5.351 10.210 -5.522 1.00 95.44 101 VAL A CA 1
ATOM 752 C C . VAL A 1 101 ? 4.167 9.807 -4.649 1.00 95.44 101 VAL A C 1
ATOM 754 O O . VAL A 1 101 ? 3.310 9.029 -5.068 1.00 95.44 101 VAL A O 1
ATOM 757 N N . PHE A 1 102 ? 4.095 10.360 -3.443 1.00 94.38 102 PHE A N 1
ATOM 758 C CA . PHE A 1 102 ? 3.012 10.115 -2.487 1.00 94.38 102 PHE A CA 1
ATOM 759 C C . PHE A 1 102 ? 2.375 11.432 -2.032 1.00 94.38 102 PHE A C 1
ATOM 761 O O . PHE A 1 102 ? 2.840 12.519 -2.377 1.00 94.38 102 PHE A O 1
ATOM 768 N N . ARG A 1 103 ? 1.269 11.357 -1.288 1.00 91.25 103 ARG A N 1
ATOM 769 C CA . ARG A 1 103 ? 0.606 12.537 -0.716 1.00 91.25 103 ARG A CA 1
ATOM 770 C C . ARG A 1 103 ? 1.058 12.733 0.725 1.00 91.25 103 ARG A C 1
ATOM 772 O O . ARG A 1 103 ? 1.025 11.766 1.485 1.00 91.25 103 ARG A O 1
ATOM 779 N N . ASN A 1 104 ? 1.425 13.961 1.093 1.00 93.56 104 ASN A N 1
ATOM 780 C CA . ASN A 1 104 ? 1.740 14.322 2.473 1.00 93.56 104 ASN A CA 1
ATOM 781 C C . ASN A 1 104 ? 0.590 13.863 3.396 1.00 93.56 104 ASN A C 1
ATOM 783 O O . ASN A 1 104 ? -0.565 14.237 3.146 1.00 93.56 104 ASN A O 1
ATOM 787 N N . PRO A 1 105 ? 0.858 13.014 4.404 1.00 95.00 105 PRO A N 1
ATOM 788 C CA . PRO A 1 105 ? -0.189 12.478 5.264 1.00 95.00 105 PRO A CA 1
ATOM 789 C C . PRO A 1 105 ? -0.761 13.530 6.231 1.00 95.00 105 PRO A C 1
ATOM 791 O O . PRO A 1 105 ? -1.902 13.381 6.654 1.00 95.00 105 PRO A O 1
ATOM 794 N N . SER A 1 106 ? -0.025 14.610 6.524 1.00 93.75 106 SER A N 1
ATOM 795 C CA . SER A 1 106 ? -0.417 15.637 7.507 1.00 93.75 106 SER A CA 1
ATOM 796 C C . SER A 1 106 ? -0.933 16.950 6.901 1.00 93.75 106 SER A C 1
ATOM 798 O O . SER A 1 106 ? -0.968 17.971 7.578 1.00 93.75 106 SER A O 1
ATOM 800 N N . GLU A 1 107 ? -1.299 16.969 5.616 1.00 86.56 107 GLU A N 1
ATOM 801 C CA . GLU A 1 107 ? -1.846 18.168 4.960 1.00 86.56 107 GLU A CA 1
ATOM 802 C C . GLU A 1 107 ? -3.161 17.855 4.240 1.00 86.56 107 GLU A C 1
ATOM 804 O O . GLU A 1 107 ? -3.235 16.905 3.450 1.00 86.56 107 GLU A O 1
ATOM 809 N N . LEU A 1 108 ? -4.191 18.675 4.469 1.00 78.81 108 LEU A N 1
ATOM 810 C CA . LEU A 1 108 ? -5.508 18.553 3.836 1.00 78.81 108 LEU A CA 1
ATOM 811 C C . LEU A 1 108 ? -5.462 18.678 2.315 1.00 78.81 108 LEU A C 1
ATOM 813 O O . LEU A 1 108 ? -4.787 19.543 1.761 1.00 78.81 108 LEU A O 1
ATOM 817 N N . ASN A 1 109 ? -6.244 17.836 1.636 1.00 70.06 109 ASN A N 1
ATOM 818 C CA . ASN A 1 109 ? -6.403 17.879 0.186 1.00 70.06 109 ASN A CA 1
ATOM 819 C C . ASN A 1 109 ? -6.896 19.255 -0.282 1.00 70.06 109 ASN A C 1
ATOM 821 O O . ASN A 1 109 ? -8.050 19.594 -0.043 1.00 70.06 109 ASN A O 1
ATOM 825 N N . ASP A 1 110 ? -6.075 19.991 -1.034 1.00 71.50 110 ASP A N 1
ATOM 826 C CA . ASP A 1 110 ? -6.543 21.130 -1.827 1.00 71.50 110 ASP A CA 1
ATOM 827 C C . ASP A 1 110 ? -7.273 20.608 -3.088 1.00 71.50 110 ASP A C 1
ATOM 829 O O . ASP A 1 110 ? -6.627 20.062 -3.990 1.00 71.50 110 ASP A O 1
ATOM 833 N N . PRO A 1 111 ? -8.611 20.749 -3.201 1.00 69.94 111 PRO A N 1
ATOM 834 C CA . PRO A 1 111 ? -9.349 20.310 -4.385 1.00 69.94 111 PRO A CA 1
ATOM 835 C C . PRO A 1 111 ? -9.157 21.250 -5.587 1.00 69.94 111 PRO A C 1
ATOM 837 O O . PRO A 1 111 ? -9.524 20.891 -6.705 1.00 69.94 111 PRO A O 1
ATOM 840 N N . SER A 1 112 ? -8.605 22.452 -5.380 1.00 78.00 112 SER A N 1
ATOM 841 C CA . SER A 1 112 ? -8.255 23.401 -6.443 1.00 78.00 112 SER A CA 1
ATOM 842 C C . SER A 1 112 ? -6.861 23.144 -7.027 1.00 78.00 112 SER A C 1
ATOM 844 O O . SER A 1 112 ? -6.620 23.467 -8.192 1.00 78.00 112 SER A O 1
ATOM 846 N N . ASN A 1 113 ? -5.978 22.497 -6.261 1.00 74.69 113 ASN A N 1
ATOM 847 C CA . ASN A 1 113 ? -4.668 22.032 -6.700 1.00 74.69 113 ASN A CA 1
ATOM 848 C C . ASN A 1 113 ? -4.371 20.614 -6.156 1.00 74.69 113 ASN A C 1
ATOM 850 O O . ASN A 1 113 ? -3.709 20.469 -5.125 1.00 74.69 113 ASN A O 1
ATOM 854 N N . PRO A 1 114 ? -4.787 19.542 -6.861 1.00 68.19 114 PRO A N 1
ATOM 855 C CA . PRO A 1 114 ? -4.607 18.163 -6.394 1.00 68.19 114 PRO A CA 1
ATOM 856 C C . PRO A 1 114 ? -3.134 17.725 -6.285 1.00 68.19 114 PRO A C 1
ATOM 858 O O . PRO A 1 114 ? -2.862 16.666 -5.709 1.00 68.19 114 PRO A O 1
ATOM 861 N N . ASP A 1 115 ? -2.200 18.521 -6.816 1.00 72.56 115 ASP A N 1
ATOM 862 C CA 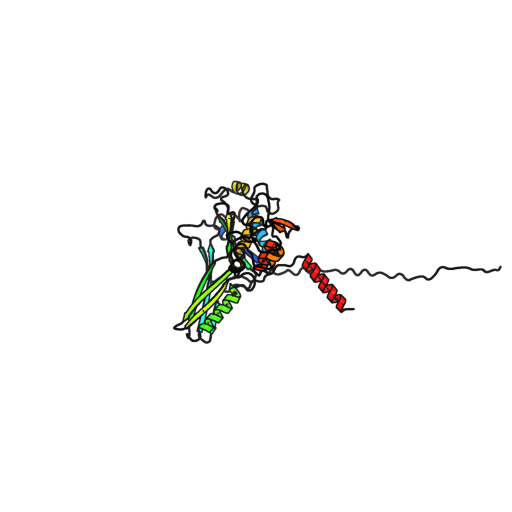. ASP A 1 115 ? -0.755 18.306 -6.752 1.00 72.56 115 ASP A CA 1
ATOM 863 C C . ASP A 1 115 ? -0.068 19.064 -5.598 1.00 72.56 115 ASP A C 1
ATOM 865 O O . ASP A 1 115 ? 1.093 18.774 -5.319 1.00 72.56 115 ASP A O 1
ATOM 869 N N . ALA A 1 116 ? -0.758 19.986 -4.908 1.00 73.50 116 ALA A N 1
ATOM 870 C CA . ALA A 1 116 ? -0.175 20.897 -3.909 1.00 73.50 116 ALA A CA 1
ATOM 871 C C . ALA A 1 116 ? 0.678 20.192 -2.840 1.00 73.50 116 ALA A C 1
ATOM 873 O O . ALA A 1 116 ? 1.782 20.638 -2.539 1.00 73.50 116 ALA A O 1
ATOM 874 N N . ASN A 1 117 ? 0.172 19.067 -2.328 1.00 84.25 117 ASN A N 1
ATOM 875 C CA . ASN A 1 117 ? 0.738 18.338 -1.191 1.00 84.25 117 ASN A CA 1
ATOM 876 C C . ASN A 1 117 ? 1.398 17.019 -1.641 1.00 84.25 117 ASN A C 1
ATOM 878 O O . ASN A 1 117 ? 1.412 16.031 -0.898 1.00 84.25 117 ASN A O 1
ATOM 882 N N . LYS A 1 118 ? 1.855 16.933 -2.898 1.00 89.94 118 LYS A N 1
ATOM 883 C CA . LYS A 1 118 ? 2.597 15.764 -3.384 1.00 89.94 118 LYS A CA 1
ATOM 884 C C . LYS A 1 118 ? 4.057 15.855 -2.961 1.00 89.94 118 LYS A C 1
ATOM 886 O O . LYS A 1 118 ? 4.744 16.827 -3.262 1.00 89.94 118 LYS A O 1
ATOM 891 N N . ILE A 1 119 ? 4.529 14.803 -2.306 1.00 94.00 119 ILE A N 1
ATOM 892 C CA . ILE A 1 119 ? 5.933 14.609 -1.965 1.00 94.00 119 ILE A CA 1
ATOM 893 C C . ILE A 1 119 ? 6.568 13.711 -3.020 1.00 94.00 119 ILE A C 1
ATOM 895 O O . ILE A 1 119 ? 6.041 12.640 -3.328 1.00 94.00 119 ILE A O 1
ATOM 899 N N . THR A 1 120 ? 7.727 14.129 -3.521 1.00 95.88 120 THR A N 1
ATOM 900 C CA . THR A 1 120 ? 8.553 13.357 -4.451 1.00 95.88 120 THR A CA 1
ATOM 901 C C . THR A 1 120 ? 9.837 12.912 -3.754 1.00 95.88 120 THR A C 1
ATOM 903 O O . THR A 1 120 ? 10.613 13.748 -3.292 1.00 95.88 120 THR A O 1
ATOM 906 N N . ILE A 1 121 ? 10.088 11.602 -3.705 1.00 96.31 121 ILE A N 1
ATOM 907 C CA . ILE A 1 121 ? 11.394 11.029 -3.353 1.00 96.31 121 ILE A CA 1
ATOM 908 C C . ILE A 1 121 ? 12.107 10.718 -4.663 1.00 96.31 121 ILE A C 1
ATOM 910 O O . ILE A 1 121 ? 11.914 9.640 -5.233 1.00 96.31 121 ILE A O 1
ATOM 914 N N . SER A 1 122 ? 12.898 11.673 -5.150 1.00 95.69 122 SER A N 1
ATOM 915 C CA . SER A 1 122 ? 13.654 11.484 -6.386 1.00 95.69 122 SER A CA 1
ATOM 916 C C . SER A 1 122 ? 14.866 10.581 -6.194 1.00 95.69 122 SER A C 1
ATOM 918 O O . SER A 1 122 ? 15.540 10.639 -5.163 1.00 95.69 122 SER A O 1
ATOM 920 N N . SER A 1 123 ? 15.127 9.749 -7.201 1.00 89.94 123 SER A N 1
ATOM 921 C CA . SER A 1 123 ? 16.178 8.725 -7.223 1.00 89.94 123 SER A CA 1
ATOM 922 C C . SER A 1 123 ? 16.258 7.875 -5.934 1.00 89.94 123 SER A C 1
ATOM 924 O O . SER A 1 123 ? 17.271 7.908 -5.227 1.00 89.94 123 SER A O 1
ATOM 926 N N . PRO A 1 124 ? 15.203 7.111 -5.589 1.00 94.12 124 PRO A N 1
ATOM 927 C CA . PRO A 1 124 ? 15.045 6.495 -4.280 1.00 94.12 124 PRO A CA 1
ATOM 928 C C . PRO A 1 124 ? 16.055 5.375 -4.005 1.00 94.12 124 PRO A C 1
ATOM 930 O O . PRO A 1 124 ? 16.496 4.644 -4.894 1.00 94.12 124 PRO A O 1
ATOM 933 N N . SER A 1 125 ? 16.348 5.197 -2.718 1.00 94.81 125 SER A N 1
ATOM 934 C CA . SER A 1 125 ? 17.111 4.073 -2.184 1.00 94.81 125 SER A CA 1
ATOM 935 C C . SER A 1 125 ? 16.351 3.484 -0.999 1.00 94.81 125 SER A C 1
ATOM 937 O O . SER A 1 125 ? 16.070 4.204 -0.044 1.00 94.81 125 SER A O 1
ATOM 939 N N . LEU A 1 126 ? 16.055 2.185 -1.038 1.00 95.38 126 LEU A N 1
ATOM 940 C CA . LEU A 1 126 ? 15.457 1.436 0.075 1.00 95.38 126 LEU A CA 1
ATOM 941 C C . LEU A 1 126 ? 16.344 0.240 0.408 1.00 95.38 126 LEU A C 1
ATOM 943 O O . LEU A 1 126 ? 16.919 -0.383 -0.489 1.00 95.38 126 LEU A O 1
ATOM 947 N N . ALA A 1 127 ? 16.424 -0.107 1.691 1.00 95.12 127 ALA A N 1
ATOM 948 C CA . ALA A 1 127 ? 17.051 -1.352 2.107 1.00 95.12 127 ALA A CA 1
ATOM 949 C C . ALA A 1 127 ? 16.295 -2.571 1.541 1.00 95.12 127 ALA A C 1
ATOM 951 O O . ALA A 1 127 ? 15.142 -2.480 1.106 1.00 95.12 127 ALA A O 1
ATOM 952 N N . ALA A 1 128 ? 16.965 -3.724 1.540 1.00 93.81 128 ALA A N 1
ATOM 953 C CA . ALA A 1 128 ? 16.272 -4.996 1.375 1.00 93.81 128 ALA A CA 1
ATOM 954 C C . ALA A 1 128 ? 15.248 -5.163 2.507 1.00 93.81 128 ALA A C 1
ATOM 956 O O . ALA A 1 128 ? 15.432 -4.595 3.582 1.00 93.81 128 ALA A O 1
ATOM 957 N N . ASP A 1 129 ? 14.194 -5.935 2.258 1.00 95.12 129 ASP A N 1
ATOM 958 C CA . ASP A 1 129 ? 13.158 -6.318 3.229 1.00 95.12 129 ASP A CA 1
ATOM 959 C C . ASP A 1 129 ? 12.266 -5.162 3.750 1.00 95.12 129 ASP A C 1
ATOM 961 O O . ASP A 1 129 ? 11.160 -5.407 4.219 1.00 95.12 129 ASP A O 1
ATOM 965 N N . THR A 1 130 ? 12.665 -3.894 3.600 1.00 95.62 130 THR A N 1
ATOM 966 C CA . THR A 1 130 ? 11.908 -2.730 4.096 1.00 95.62 130 THR A CA 1
ATOM 967 C C . THR A 1 130 ? 10.770 -2.280 3.171 1.00 95.62 130 THR A C 1
ATOM 969 O O . THR A 1 130 ? 10.948 -2.159 1.950 1.00 95.62 130 THR A O 1
ATOM 972 N N . VAL A 1 131 ? 9.640 -1.910 3.780 1.00 97.75 131 VAL A N 1
ATOM 973 C CA . VAL A 1 131 ? 8.577 -1.049 3.234 1.00 97.75 131 VAL A CA 1
ATOM 974 C C . VAL A 1 131 ? 8.482 0.200 4.112 1.00 97.75 131 VAL A C 1
ATOM 976 O O . VAL A 1 131 ? 8.333 0.083 5.323 1.00 97.75 131 VAL A O 1
ATOM 979 N N . LYS A 1 132 ? 8.569 1.399 3.528 1.00 98.25 132 LYS A N 1
ATOM 980 C CA . LYS A 1 132 ? 8.557 2.667 4.274 1.00 98.25 132 LYS A CA 1
ATOM 981 C C . LYS A 1 132 ? 7.205 3.368 4.149 1.00 98.25 132 LYS A C 1
ATOM 983 O O . LYS A 1 132 ? 6.775 3.684 3.040 1.00 98.25 132 LYS A O 1
ATOM 988 N N . ILE A 1 133 ? 6.552 3.637 5.276 1.00 98.69 133 ILE A N 1
ATOM 989 C CA . ILE A 1 133 ? 5.229 4.275 5.323 1.00 98.69 133 ILE A CA 1
ATOM 990 C C . ILE A 1 133 ? 5.355 5.636 6.002 1.00 98.69 133 ILE A C 1
ATOM 992 O O . ILE A 1 133 ? 5.752 5.716 7.162 1.00 98.69 133 ILE A O 1
ATOM 996 N N . PHE A 1 134 ? 5.003 6.708 5.295 1.00 98.38 134 PHE A N 1
ATOM 997 C CA . PHE A 1 134 ? 4.964 8.053 5.871 1.00 98.38 134 PHE A CA 1
ATOM 998 C C . PHE A 1 134 ? 3.637 8.290 6.590 1.00 98.38 134 PHE A C 1
ATOM 1000 O O . PHE A 1 134 ? 2.572 8.174 5.983 1.00 98.38 134 PHE A O 1
ATOM 1007 N N . VAL A 1 135 ? 3.719 8.630 7.875 1.00 98.38 135 VAL A N 1
ATOM 1008 C CA . VAL A 1 135 ? 2.591 8.698 8.809 1.00 98.38 135 VAL A CA 1
ATOM 1009 C C . VAL A 1 135 ? 2.236 10.147 9.153 1.00 98.38 135 VAL A C 1
ATOM 1011 O O . VAL A 1 135 ? 3.116 10.995 9.328 1.00 98.38 135 VAL A O 1
ATOM 1014 N N . GLY A 1 136 ? 0.937 10.413 9.286 1.00 97.31 136 GLY A N 1
ATOM 1015 C CA . GLY A 1 136 ? 0.377 11.697 9.705 1.00 97.31 136 GLY A CA 1
ATOM 1016 C C . GLY A 1 136 ? -1.062 11.583 10.206 1.00 97.31 136 GLY A C 1
ATOM 1017 O O . GLY A 1 136 ? -1.608 10.487 10.333 1.00 97.31 136 GLY A O 1
ATOM 1018 N N . VAL A 1 137 ? -1.678 12.729 10.477 1.00 95.88 137 VAL A N 1
ATOM 1019 C CA . VAL A 1 137 ? -3.111 12.868 10.772 1.00 95.88 137 VAL A CA 1
ATOM 1020 C C . VAL A 1 137 ? -3.660 14.095 10.060 1.00 95.88 137 VAL A C 1
ATOM 1022 O O . VAL A 1 137 ? -2.923 15.061 9.858 1.00 95.88 137 VAL A O 1
ATOM 1025 N N . ARG A 1 138 ? -4.941 14.056 9.691 1.00 93.62 138 ARG A N 1
ATOM 1026 C CA . ARG A 1 138 ? -5.699 15.205 9.176 1.00 93.62 138 ARG A CA 1
ATOM 1027 C C . ARG A 1 138 ? -7.195 14.913 9.229 1.00 93.62 138 ARG A C 1
ATOM 1029 O O . ARG A 1 138 ? -7.592 13.755 9.282 1.00 93.62 138 ARG A O 1
ATOM 1036 N N . GLU A 1 139 ? -7.996 15.960 9.166 1.00 93.38 139 GLU A N 1
ATOM 1037 C CA . GLU A 1 139 ? -9.454 15.909 9.137 1.00 93.38 139 GLU A CA 1
ATOM 1038 C C . GLU A 1 139 ? -9.937 15.079 7.926 1.00 93.38 139 GLU A C 1
ATOM 1040 O O . GLU A 1 139 ? -9.498 15.306 6.787 1.00 93.38 139 GLU A O 1
ATOM 1045 N N . LEU A 1 140 ? -10.808 14.086 8.155 1.00 93.19 140 LEU A N 1
ATOM 1046 C CA . LEU A 1 140 ? -11.386 13.235 7.109 1.00 93.19 140 LEU A CA 1
ATOM 1047 C C . LEU A 1 140 ? -12.916 13.332 7.070 1.00 93.19 140 LEU A C 1
ATOM 1049 O O . LEU A 1 140 ? -13.582 13.645 8.044 1.00 93.19 140 LEU A O 1
ATOM 1053 N N . GLY A 1 141 ? -13.483 13.069 5.888 1.00 90.31 141 GLY A N 1
ATOM 1054 C CA . GLY A 1 141 ? -14.914 13.238 5.633 1.00 90.31 141 GLY A CA 1
ATOM 1055 C C . GLY A 1 141 ? -15.717 11.934 5.589 1.00 90.31 141 GLY A C 1
ATOM 1056 O O . GLY A 1 141 ? -15.272 10.907 5.063 1.00 90.31 141 GLY A O 1
ATOM 1057 N N . GLY A 1 142 ? -16.965 12.016 6.044 1.00 91.50 142 GLY A N 1
ATOM 1058 C CA . GLY A 1 142 ? -17.988 10.978 5.990 1.00 91.50 142 GLY A CA 1
ATOM 1059 C C . GLY A 1 142 ? -17.864 9.958 7.119 1.00 91.50 142 GLY A C 1
ATOM 1060 O O . GLY A 1 142 ? -18.278 10.194 8.247 1.00 91.50 142 GLY A O 1
ATOM 1061 N N . SER A 1 143 ? -17.367 8.772 6.779 1.00 92.38 143 SER A N 1
ATOM 1062 C CA . SER A 1 143 ? -17.127 7.665 7.716 1.00 92.38 143 SER A CA 1
ATOM 1063 C C . SER A 1 143 ? -15.697 7.130 7.602 1.00 92.38 143 SER A C 1
ATOM 1065 O O . SER A 1 143 ? -15.434 5.980 7.947 1.00 92.38 143 SER A O 1
ATOM 1067 N N . THR A 1 144 ? -14.796 7.941 7.046 1.00 95.62 144 THR A N 1
ATOM 1068 C CA . THR A 1 144 ? -13.431 7.558 6.676 1.00 95.62 144 THR A CA 1
ATOM 1069 C C . THR A 1 144 ? -12.506 7.765 7.872 1.00 95.62 144 THR A C 1
ATOM 1071 O O . THR A 1 144 ? -12.167 8.897 8.181 1.00 95.62 144 THR A O 1
ATOM 1074 N N . LEU A 1 145 ? -12.114 6.689 8.558 1.00 97.81 145 LEU A N 1
ATOM 1075 C CA . LEU A 1 145 ? -11.374 6.777 9.831 1.00 97.81 145 LEU A CA 1
ATOM 1076 C C . LEU A 1 145 ? -9.845 6.804 9.657 1.00 97.81 145 LEU A C 1
ATOM 1078 O O . LEU A 1 145 ? -9.105 7.260 10.529 1.00 97.81 145 LEU A O 1
ATOM 1082 N N . GLY A 1 146 ? -9.374 6.321 8.516 1.00 97.69 146 GLY A N 1
ATOM 1083 C CA . GLY A 1 146 ? -8.007 6.434 8.041 1.00 97.69 146 GLY A CA 1
ATOM 1084 C C . GLY A 1 146 ? -7.988 6.237 6.531 1.00 97.69 146 GLY A C 1
ATOM 1085 O O . GLY A 1 146 ? -9.029 5.967 5.932 1.00 97.69 146 GLY A O 1
ATOM 1086 N N . GLN A 1 147 ? -6.831 6.449 5.908 1.00 97.00 147 GLN A N 1
ATOM 1087 C CA . GLN A 1 147 ? -6.586 6.037 4.525 1.00 97.00 147 GLN A CA 1
ATOM 1088 C C . GLN A 1 147 ? -5.107 5.663 4.355 1.00 97.00 147 GLN A C 1
ATOM 1090 O O . GLN A 1 147 ? -4.214 6.490 4.567 1.00 97.00 147 GLN A O 1
ATOM 1095 N N . GLY A 1 148 ? -4.856 4.427 3.941 1.00 96.75 148 GLY A N 1
ATOM 1096 C CA . GLY A 1 148 ? -3.565 3.926 3.491 1.00 96.75 148 GLY A CA 1
ATOM 1097 C C . GLY A 1 148 ? -3.449 3.958 1.969 1.00 96.75 148 GLY A C 1
ATOM 1098 O O . GLY A 1 148 ? -4.402 3.674 1.245 1.00 96.75 148 GLY A O 1
ATOM 1099 N N . SER A 1 149 ? -2.273 4.304 1.446 1.00 93.56 149 SER A N 1
ATOM 1100 C CA . SER A 1 149 ? -2.027 4.281 0.004 1.00 93.56 149 SER A CA 1
ATOM 1101 C C . SER A 1 149 ? -0.583 3.931 -0.343 1.00 93.56 149 SER A C 1
ATOM 1103 O O . SER A 1 149 ? 0.367 4.505 0.193 1.00 93.56 149 SER A O 1
ATOM 1105 N N . THR A 1 150 ? -0.416 3.019 -1.299 1.00 95.88 150 THR A N 1
ATOM 1106 C CA . THR A 1 150 ? 0.845 2.795 -2.015 1.00 95.88 150 THR A CA 1
ATOM 1107 C C . THR A 1 150 ? 1.292 4.080 -2.714 1.00 95.88 150 THR A C 1
ATOM 1109 O O . THR A 1 150 ? 0.482 4.754 -3.355 1.00 95.88 150 THR A O 1
ATOM 1112 N N . ALA A 1 151 ? 2.582 4.407 -2.674 1.00 95.75 151 ALA A N 1
ATOM 1113 C CA . ALA A 1 151 ? 3.107 5.532 -3.437 1.00 95.75 151 ALA A CA 1
ATOM 1114 C C . ALA A 1 151 ? 2.951 5.289 -4.946 1.00 95.75 151 ALA A C 1
ATOM 1116 O O . ALA A 1 151 ? 3.222 4.202 -5.457 1.00 95.75 151 ALA A O 1
ATOM 1117 N N . GLY A 1 152 ? 2.573 6.338 -5.676 1.00 94.75 152 GLY A N 1
ATOM 1118 C CA . GLY A 1 152 ? 2.762 6.370 -7.119 1.00 94.75 152 GLY A CA 1
ATOM 1119 C C . GLY A 1 152 ? 4.247 6.471 -7.468 1.00 94.75 152 GLY A C 1
ATOM 1120 O O . GLY A 1 152 ? 5.104 6.662 -6.604 1.00 94.75 152 GLY A O 1
ATOM 1121 N N . VAL A 1 153 ? 4.558 6.394 -8.758 1.00 95.56 153 VAL A N 1
ATOM 1122 C CA . VAL A 1 153 ? 5.920 6.581 -9.270 1.00 95.56 153 VAL A CA 1
ATOM 1123 C C . VAL A 1 153 ? 5.925 7.452 -10.521 1.00 95.56 153 VAL A C 1
ATOM 1125 O O . VAL A 1 153 ? 4.939 7.500 -11.261 1.00 95.56 153 VAL A O 1
ATOM 1128 N N . ALA A 1 154 ? 7.056 8.102 -10.776 1.00 95.56 154 ALA A N 1
ATOM 1129 C CA . ALA A 1 154 ? 7.386 8.715 -12.057 1.00 95.56 154 ALA A CA 1
ATOM 1130 C C . ALA A 1 154 ? 8.666 8.081 -12.622 1.00 95.56 154 ALA A C 1
ATOM 1132 O O . ALA A 1 154 ? 9.526 7.632 -11.867 1.00 95.56 154 ALA A O 1
ATOM 1133 N N . LEU A 1 155 ? 8.780 8.043 -13.951 1.00 96.94 155 LEU A N 1
ATOM 1134 C CA . LEU A 1 155 ? 9.894 7.428 -14.673 1.00 96.94 155 LEU A CA 1
ATOM 1135 C C . LEU A 1 155 ? 10.476 8.418 -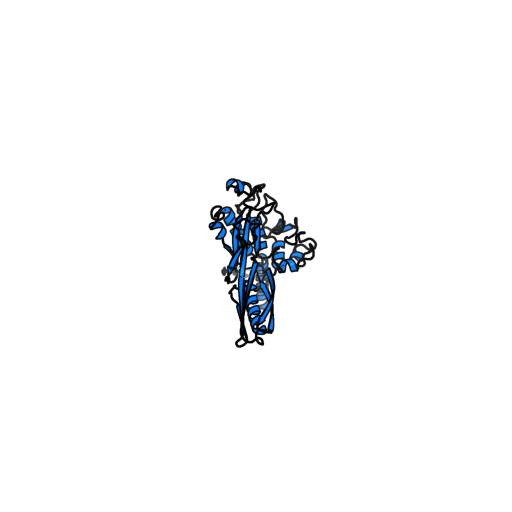15.684 1.00 96.94 155 LEU A C 1
ATOM 1137 O O . LEU A 1 155 ? 9.782 8.866 -16.598 1.00 96.94 155 LEU A O 1
ATOM 1141 N N . SER A 1 156 ? 11.768 8.698 -15.550 1.00 97.25 156 SER A N 1
ATOM 1142 C CA . SER A 1 156 ? 12.580 9.418 -16.525 1.00 97.25 156 SER A CA 1
ATOM 1143 C C . SER A 1 156 ? 13.491 8.438 -17.262 1.00 97.25 156 SER A C 1
ATOM 1145 O O . SER A 1 156 ? 14.261 7.704 -16.647 1.00 97.25 156 SER A O 1
ATOM 1147 N N . ILE A 1 157 ? 13.436 8.442 -18.595 1.00 97.62 157 ILE A N 1
ATOM 1148 C CA . ILE A 1 157 ? 14.335 7.646 -19.441 1.00 97.62 157 ILE A CA 1
ATOM 1149 C C . ILE A 1 157 ? 15.294 8.584 -20.168 1.00 97.62 157 ILE A C 1
ATOM 1151 O O . ILE A 1 157 ? 14.878 9.526 -20.842 1.00 97.62 157 ILE A O 1
ATOM 1155 N N . SER A 1 158 ? 16.588 8.301 -20.059 1.00 97.12 158 SER A N 1
ATOM 1156 C CA . SER A 1 158 ? 17.651 8.973 -20.811 1.00 97.12 158 SER A CA 1
ATOM 1157 C C . SER A 1 158 ? 18.599 7.945 -21.434 1.00 97.12 158 SER A C 1
ATOM 1159 O O . SER A 1 158 ? 18.513 6.755 -21.143 1.00 97.12 158 SER A O 1
ATOM 1161 N N . GLY A 1 159 ? 19.481 8.359 -22.342 1.00 94.38 159 GLY A N 1
ATOM 1162 C CA . GLY A 1 159 ? 20.392 7.435 -23.018 1.00 94.38 159 GLY A CA 1
ATOM 1163 C C . GLY A 1 159 ? 20.981 8.004 -24.301 1.00 94.38 159 GLY A C 1
ATOM 1164 O O . GLY A 1 159 ? 20.744 9.159 -24.658 1.00 94.38 159 GLY A O 1
ATOM 1165 N N . GLY A 1 160 ? 21.761 7.187 -25.003 1.00 96.31 160 GLY A N 1
ATOM 1166 C CA . GLY A 1 160 ? 22.402 7.580 -26.255 1.00 96.31 160 GLY A CA 1
ATOM 1167 C C . GLY A 1 160 ? 23.373 6.529 -26.784 1.00 96.31 160 GLY A C 1
ATOM 1168 O O . GLY A 1 160 ? 23.658 5.538 -26.118 1.00 96.31 160 GLY A O 1
ATOM 1169 N N . GLY A 1 161 ? 23.878 6.751 -27.999 1.00 97.00 161 GLY A N 1
ATOM 1170 C CA . GLY A 1 161 ? 24.765 5.827 -28.708 1.00 97.00 161 GLY A CA 1
ATOM 1171 C C . GLY A 1 161 ? 24.262 5.528 -30.118 1.00 97.00 161 GLY A C 1
ATOM 1172 O O . GLY A 1 161 ? 23.838 6.431 -30.840 1.00 97.00 161 GLY A O 1
ATOM 1173 N N . PHE A 1 162 ? 24.319 4.260 -30.516 1.00 97.81 162 PHE A N 1
ATOM 1174 C CA . PHE A 1 162 ? 23.934 3.785 -31.841 1.00 97.81 162 PHE A CA 1
ATOM 1175 C C . PHE A 1 162 ? 22.484 3.266 -31.831 1.00 97.81 162 PHE A C 1
ATOM 1177 O O . PHE A 1 162 ? 22.190 2.329 -31.089 1.00 97.81 162 PHE A O 1
ATOM 1184 N N . PRO A 1 163 ? 21.577 3.782 -32.688 1.00 97.69 163 PRO A N 1
ATOM 1185 C CA . PRO A 1 163 ? 20.192 3.305 -32.768 1.00 97.69 163 PRO A CA 1
ATOM 1186 C C . PRO A 1 163 ? 20.058 1.782 -32.918 1.00 97.69 163 PRO A C 1
ATOM 1188 O O . PRO A 1 163 ? 19.189 1.176 -32.305 1.00 97.69 163 PRO A O 1
ATOM 1191 N N . SER A 1 164 ? 20.959 1.134 -33.663 1.00 97.31 164 SER A N 1
ATOM 1192 C CA . SER A 1 164 ? 20.976 -0.322 -33.880 1.00 97.31 164 SER A CA 1
ATOM 1193 C C . SER A 1 164 ? 21.424 -1.163 -32.670 1.00 97.31 164 SER A C 1
ATOM 1195 O O . SER A 1 164 ? 21.671 -2.352 -32.827 1.00 97.31 164 SER A O 1
ATOM 1197 N N . GLN A 1 165 ? 21.618 -0.546 -31.502 1.00 98.06 165 GLN A N 1
ATOM 1198 C CA . GLN A 1 165 ? 21.951 -1.190 -30.223 1.00 98.06 165 GLN A CA 1
ATOM 1199 C C . GLN A 1 165 ? 20.998 -0.749 -29.096 1.00 98.06 165 GLN A C 1
ATOM 1201 O O . GLN A 1 165 ? 21.170 -1.158 -27.948 1.00 98.06 165 G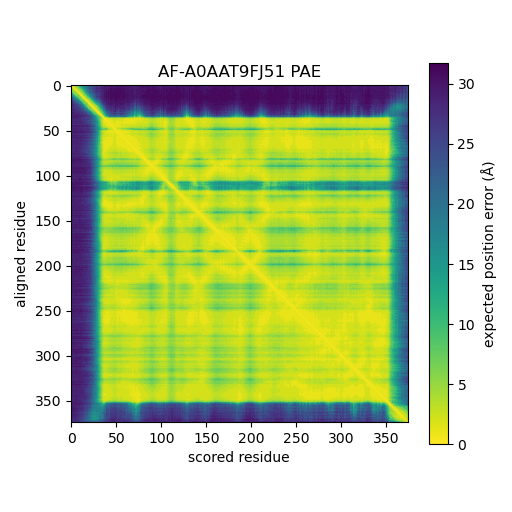LN A O 1
ATOM 1206 N N . TYR A 1 166 ? 20.029 0.128 -29.392 1.00 98.19 166 TYR A N 1
ATOM 1207 C CA . TYR A 1 166 ? 19.235 0.787 -28.356 1.00 98.19 166 TYR A CA 1
ATOM 1208 C C . TYR A 1 166 ? 18.193 -0.142 -27.724 1.00 98.19 166 TYR A C 1
ATOM 1210 O O . TYR A 1 166 ? 18.007 -0.085 -26.516 1.00 98.19 166 TYR A O 1
ATOM 1218 N N . GLU A 1 167 ? 17.585 -1.044 -28.501 1.00 98.31 167 GLU A N 1
ATOM 1219 C CA . GLU A 1 167 ? 16.642 -2.055 -27.993 1.00 98.31 167 GLU A CA 1
ATOM 1220 C C . GLU A 1 167 ? 17.281 -2.941 -26.911 1.00 98.31 167 GLU A C 1
ATOM 1222 O O . GLU A 1 167 ? 16.736 -3.046 -25.816 1.00 98.31 167 GLU A O 1
ATOM 1227 N N . ASP A 1 168 ? 18.483 -3.479 -27.150 1.00 98.56 168 ASP A N 1
ATOM 1228 C CA . ASP A 1 168 ? 19.207 -4.280 -26.149 1.00 98.56 168 ASP A CA 1
ATOM 1229 C C . ASP A 1 168 ? 19.598 -3.457 -24.908 1.00 98.56 168 ASP A C 1
ATOM 1231 O O . ASP A 1 168 ? 19.540 -3.949 -23.781 1.00 98.56 168 ASP A O 1
ATOM 1235 N N . ALA A 1 169 ? 20.001 -2.194 -25.097 1.00 98.62 169 ALA A N 1
ATOM 1236 C CA . ALA A 1 169 ? 20.364 -1.306 -23.993 1.00 98.62 169 ALA A CA 1
ATOM 1237 C C . ALA A 1 169 ? 19.147 -0.931 -23.126 1.00 98.62 169 ALA A C 1
ATOM 1239 O O . ALA A 1 169 ? 19.285 -0.792 -21.912 1.00 98.62 169 ALA A O 1
ATOM 1240 N N . VAL A 1 170 ? 17.964 -0.803 -23.732 1.00 98.75 170 VAL A N 1
ATOM 1241 C CA . VAL A 1 170 ? 16.683 -0.580 -23.047 1.00 98.75 170 VAL A CA 1
ATOM 1242 C C . VAL A 1 170 ? 16.235 -1.846 -22.316 1.00 98.75 170 VAL A C 1
ATOM 1244 O O . VAL A 1 170 ? 15.972 -1.769 -21.120 1.00 98.75 170 VAL A O 1
ATOM 1247 N N . ALA A 1 171 ? 16.270 -3.014 -22.963 1.00 98.62 171 ALA A N 1
ATOM 1248 C CA . ALA A 1 171 ? 15.938 -4.296 -22.333 1.00 98.62 171 ALA A CA 1
ATOM 1249 C C . ALA A 1 171 ? 16.864 -4.633 -21.143 1.00 98.62 171 ALA A C 1
ATOM 1251 O O . ALA A 1 171 ? 16.426 -5.189 -20.136 1.00 98.62 171 ALA A O 1
ATOM 1252 N N . ALA A 1 172 ? 18.145 -4.252 -21.212 1.00 98.50 172 ALA A N 1
ATOM 1253 C CA . ALA A 1 172 ? 19.076 -4.382 -20.091 1.00 98.50 172 ALA A CA 1
ATOM 1254 C C . ALA A 1 172 ? 18.737 -3.440 -18.914 1.00 98.50 172 ALA A C 1
ATOM 1256 O O . ALA A 1 172 ? 18.898 -3.832 -17.758 1.00 98.50 172 ALA A O 1
ATOM 1257 N N . ALA A 1 173 ? 18.256 -2.221 -19.190 1.00 98.38 173 ALA A N 1
ATOM 1258 C CA . ALA A 1 173 ? 17.817 -1.274 -18.159 1.00 98.38 173 ALA A CA 1
ATOM 1259 C C . ALA A 1 173 ? 16.500 -1.734 -17.511 1.00 98.38 173 ALA A C 1
ATOM 1261 O O . ALA A 1 173 ? 16.360 -1.701 -16.291 1.00 98.38 173 ALA A O 1
ATOM 1262 N N . GLU A 1 174 ? 15.573 -2.236 -18.327 1.00 98.38 174 GLU A N 1
ATOM 1263 C CA . GLU A 1 174 ? 14.304 -2.833 -17.916 1.00 98.38 174 GLU A CA 1
ATOM 1264 C C . GLU A 1 174 ? 14.509 -4.048 -17.007 1.00 98.38 174 GLU A C 1
ATOM 1266 O O . GLU A 1 174 ? 13.933 -4.102 -15.923 1.00 98.38 174 GLU A O 1
ATOM 1271 N N . ALA A 1 175 ? 15.383 -4.987 -17.387 1.00 97.31 175 ALA A N 1
ATOM 1272 C CA . ALA A 1 175 ? 15.696 -6.155 -16.567 1.00 97.31 175 ALA A CA 1
ATOM 1273 C C . ALA A 1 175 ? 16.316 -5.773 -15.209 1.00 97.31 175 ALA A C 1
ATOM 1275 O O . ALA A 1 175 ? 15.936 -6.333 -14.180 1.00 97.31 175 ALA A O 1
ATOM 1276 N N . ALA A 1 176 ? 17.231 -4.796 -15.188 1.00 96.69 176 ALA A N 1
ATOM 1277 C CA . ALA A 1 176 ? 17.825 -4.287 -13.951 1.00 96.69 176 ALA A CA 1
ATOM 1278 C C . ALA A 1 176 ? 16.795 -3.560 -13.065 1.00 96.69 176 ALA A C 1
ATOM 1280 O O . ALA A 1 176 ? 16.777 -3.760 -11.852 1.00 96.69 176 ALA A O 1
ATOM 1281 N N . SER A 1 177 ? 15.9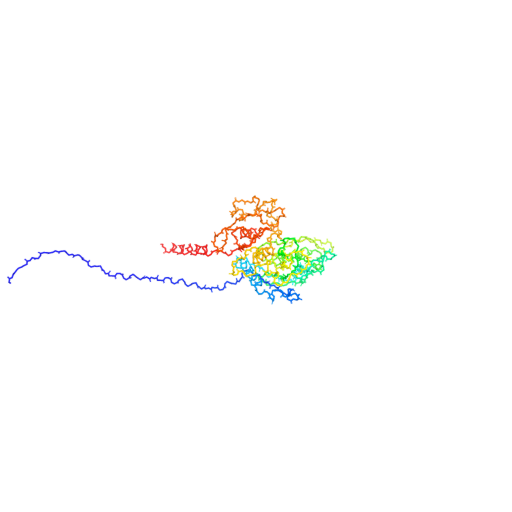10 -2.765 -13.673 1.00 97.38 177 SER A N 1
ATOM 1282 C CA . SER A 1 177 ? 14.830 -2.063 -12.978 1.00 97.38 177 SER A CA 1
ATOM 1283 C C . SER A 1 177 ? 13.809 -3.040 -12.390 1.00 97.38 177 SER A C 1
ATOM 1285 O O . SER A 1 177 ? 13.466 -2.926 -11.217 1.00 97.38 177 SER A O 1
ATOM 1287 N N . ASN A 1 178 ? 13.358 -4.037 -13.156 1.00 96.56 178 ASN A N 1
ATOM 1288 C CA . ASN A 1 178 ? 12.393 -5.039 -12.693 1.00 96.56 178 ASN A CA 1
ATOM 1289 C C . ASN A 1 178 ? 12.945 -5.897 -11.543 1.00 96.56 178 ASN A C 1
ATOM 1291 O O . ASN A 1 178 ? 12.201 -6.228 -10.625 1.00 96.56 178 ASN A O 1
ATOM 1295 N N . ALA A 1 179 ? 14.251 -6.181 -11.527 1.00 93.94 179 ALA A N 1
ATOM 1296 C CA . ALA A 1 179 ? 14.906 -6.909 -10.436 1.00 93.94 179 ALA A CA 1
ATOM 1297 C C . ALA A 1 179 ? 15.031 -6.118 -9.111 1.00 93.94 179 ALA A C 1
ATOM 1299 O O . ALA A 1 179 ? 15.456 -6.691 -8.109 1.00 93.94 179 ALA A O 1
ATOM 1300 N N . SER A 1 180 ? 14.701 -4.820 -9.092 1.00 95.69 180 SER A N 1
ATOM 1301 C CA . SER A 1 180 ? 14.876 -3.941 -7.924 1.00 95.69 180 SER A CA 1
ATOM 1302 C C . SER A 1 180 ? 13.606 -3.151 -7.588 1.00 95.69 180 SER A C 1
ATOM 1304 O O . SER A 1 180 ? 13.078 -3.306 -6.490 1.00 95.69 180 SER A O 1
ATOM 1306 N N . MET A 1 181 ? 13.038 -2.390 -8.532 1.00 96.62 181 MET A N 1
ATOM 1307 C CA . MET A 1 181 ? 11.734 -1.723 -8.364 1.00 96.62 181 MET A CA 1
ATOM 1308 C C . MET A 1 181 ? 10.582 -2.724 -8.262 1.00 96.62 181 MET A C 1
ATOM 1310 O O . MET A 1 181 ? 9.650 -2.496 -7.498 1.00 96.62 181 MET A O 1
ATOM 1314 N N . GLY A 1 182 ? 10.671 -3.862 -8.957 1.00 95.81 182 GLY A N 1
ATOM 1315 C CA . GLY A 1 182 ? 9.710 -4.960 -8.830 1.00 95.81 182 GLY A CA 1
ATOM 1316 C C . GLY A 1 182 ? 9.821 -5.741 -7.515 1.00 95.81 182 GLY A C 1
ATOM 1317 O O . GLY A 1 182 ? 9.013 -6.630 -7.292 1.00 95.81 182 GLY A O 1
ATOM 1318 N N . ARG A 1 183 ? 10.813 -5.430 -6.661 1.00 93.81 183 ARG A N 1
ATOM 1319 C CA . ARG A 1 183 ? 11.147 -6.052 -5.359 1.00 93.81 183 ARG A CA 1
ATOM 1320 C C . ARG A 1 183 ? 11.388 -7.573 -5.330 1.00 93.81 183 ARG A C 1
ATOM 1322 O O . ARG A 1 183 ? 11.950 -8.040 -4.346 1.00 93.81 183 ARG A O 1
ATOM 1329 N N . GLY A 1 184 ? 11.060 -8.328 -6.375 1.00 87.12 184 GLY A N 1
ATOM 1330 C CA . GLY A 1 184 ? 11.211 -9.784 -6.418 1.00 87.12 184 GLY A CA 1
ATOM 1331 C C . GLY A 1 184 ? 9.876 -10.483 -6.186 1.00 87.12 184 GLY A C 1
ATOM 1332 O O . GLY A 1 184 ? 9.136 -10.682 -7.146 1.00 87.12 184 GLY A O 1
ATOM 1333 N N . ASP A 1 185 ? 9.603 -10.841 -4.933 1.00 85.12 185 ASP A N 1
ATOM 1334 C CA . ASP A 1 185 ? 8.387 -11.541 -4.504 1.00 85.12 185 ASP A CA 1
ATOM 1335 C C . ASP A 1 185 ? 7.343 -10.569 -3.900 1.00 85.12 185 ASP A C 1
ATOM 1337 O O . ASP A 1 185 ? 7.636 -9.396 -3.644 1.00 85.12 185 ASP A O 1
ATOM 1341 N N . GLY A 1 186 ? 6.118 -11.053 -3.659 1.00 90.88 186 GLY A N 1
ATOM 1342 C CA . GLY A 1 186 ? 4.967 -10.224 -3.274 1.00 90.88 186 GLY A CA 1
ATOM 1343 C C . GLY A 1 186 ? 4.205 -9.627 -4.474 1.00 90.88 186 GLY A C 1
ATOM 1344 O O . GLY A 1 186 ? 4.460 -9.999 -5.624 1.00 90.88 186 GLY A O 1
ATOM 1345 N N . PRO A 1 187 ? 3.253 -8.706 -4.234 1.00 96.56 187 PRO A N 1
ATOM 1346 C CA . PRO A 1 187 ? 2.406 -8.152 -5.282 1.00 96.56 187 PRO A CA 1
ATOM 1347 C C . PRO A 1 187 ? 3.155 -7.174 -6.187 1.00 96.56 187 PRO A C 1
ATOM 1349 O O . PRO A 1 187 ? 3.868 -6.273 -5.733 1.00 96.56 187 PRO A O 1
ATOM 1352 N N . VAL A 1 188 ? 2.860 -7.262 -7.485 1.00 97.75 188 VAL A N 1
ATOM 1353 C CA . VAL A 1 188 ? 3.009 -6.128 -8.397 1.00 97.75 188 VAL A CA 1
ATOM 1354 C C . VAL A 1 188 ? 1.951 -5.099 -8.004 1.00 97.75 188 VAL A C 1
ATOM 1356 O O . VAL A 1 188 ? 0.758 -5.295 -8.247 1.00 97.75 188 VAL A O 1
ATOM 1359 N N . ILE A 1 189 ? 2.399 -4.010 -7.383 1.00 98.12 189 ILE A N 1
ATOM 1360 C CA . ILE A 1 189 ? 1.581 -2.840 -7.056 1.00 98.12 189 ILE A CA 1
ATOM 1361 C C . ILE A 1 189 ? 1.135 -2.148 -8.341 1.00 98.12 189 ILE A C 1
ATOM 1363 O O . ILE A 1 189 ? -0.030 -1.782 -8.459 1.00 98.12 189 ILE A O 1
ATOM 1367 N N . ARG A 1 190 ? 2.045 -2.008 -9.315 1.00 97.06 190 ARG A N 1
ATOM 1368 C CA . ARG A 1 190 ? 1.727 -1.475 -10.645 1.00 97.06 190 ARG A CA 1
ATOM 1369 C C . ARG A 1 190 ? 2.649 -2.000 -11.745 1.00 97.06 190 ARG A C 1
ATOM 1371 O O . ARG A 1 190 ? 3.862 -2.054 -11.550 1.00 97.06 190 ARG A O 1
ATOM 1378 N N . ASN A 1 191 ? 2.102 -2.275 -12.928 1.00 97.00 191 ASN A N 1
ATOM 1379 C CA . ASN A 1 191 ? 2.851 -2.352 -14.182 1.00 97.00 191 ASN A CA 1
ATOM 1380 C C . ASN A 1 191 ? 2.818 -1.009 -14.940 1.00 97.00 191 ASN A C 1
ATOM 1382 O O . ASN A 1 191 ? 1.784 -0.353 -15.062 1.00 97.00 191 ASN A O 1
ATOM 1386 N N . ILE A 1 192 ? 3.962 -0.599 -15.486 1.00 95.94 192 ILE A N 1
ATOM 1387 C CA . ILE A 1 192 ? 4.125 0.600 -16.309 1.00 95.94 192 ILE A CA 1
ATOM 1388 C C . ILE A 1 192 ? 4.777 0.193 -17.626 1.00 95.94 192 ILE A C 1
ATOM 1390 O O . ILE A 1 192 ? 5.991 0.006 -17.719 1.00 95.94 192 ILE A O 1
ATOM 1394 N N . SER A 1 193 ? 3.951 0.072 -18.660 1.00 96.81 193 SER A N 1
ATOM 1395 C CA . SER A 1 193 ? 4.392 -0.236 -20.020 1.00 96.81 193 SER A CA 1
ATOM 1396 C C . SER A 1 193 ? 4.484 1.023 -20.887 1.00 96.81 193 SER A C 1
ATOM 1398 O O . SER A 1 193 ? 3.664 1.935 -20.770 1.00 96.81 193 SER A O 1
ATOM 1400 N N . GLY A 1 194 ? 5.474 1.083 -21.778 1.00 97.88 194 GLY A N 1
ATOM 1401 C CA . GLY A 1 194 ? 5.714 2.248 -22.631 1.00 97.88 194 GLY A CA 1
ATOM 1402 C C . GLY A 1 194 ? 6.775 2.020 -23.706 1.00 97.88 194 GLY A C 1
ATOM 1403 O O . GLY A 1 194 ? 7.100 0.884 -24.049 1.00 97.88 194 GLY A O 1
ATOM 1404 N N . SER A 1 195 ? 7.305 3.114 -24.262 1.00 97.62 195 SER A N 1
ATOM 1405 C CA . SER A 1 195 ? 8.370 3.066 -25.271 1.00 97.62 195 SER A CA 1
ATOM 1406 C C . SER A 1 195 ? 9.286 4.289 -25.215 1.00 97.62 195 SER A C 1
ATOM 1408 O O . SER A 1 195 ? 8.857 5.375 -24.829 1.00 97.62 195 SER A O 1
ATOM 1410 N N . THR A 1 196 ? 10.529 4.120 -25.656 1.00 97.88 196 THR A N 1
ATOM 1411 C CA . THR A 1 196 ? 11.542 5.171 -25.824 1.00 97.88 196 THR A CA 1
ATOM 1412 C C . THR A 1 196 ? 12.182 5.060 -27.214 1.00 97.88 196 THR A C 1
ATOM 1414 O O . THR A 1 196 ? 12.140 4.002 -27.836 1.00 97.88 196 THR A O 1
ATOM 1417 N N . THR A 1 197 ? 12.739 6.145 -27.762 1.00 97.75 197 THR A N 1
ATOM 1418 C CA . THR A 1 197 ? 13.257 6.177 -29.145 1.00 97.75 197 THR A CA 1
ATOM 1419 C C . THR A 1 197 ? 14.607 6.880 -29.249 1.00 97.75 197 THR A C 1
ATOM 1421 O O . THR A 1 197 ? 14.751 8.020 -28.813 1.00 97.75 197 THR A O 1
ATOM 1424 N N . LEU A 1 198 ? 15.571 6.236 -29.915 1.00 97.56 198 LEU A N 1
ATOM 1425 C CA . LEU A 1 198 ? 16.868 6.816 -30.267 1.00 97.56 198 LEU A CA 1
ATOM 1426 C C . LEU A 1 198 ? 17.034 6.822 -31.791 1.00 97.56 198 LEU A C 1
ATOM 1428 O O . LEU A 1 198 ? 17.181 5.778 -32.427 1.00 97.56 198 LEU A O 1
ATOM 1432 N N . GLY A 1 199 ? 17.023 8.011 -32.397 1.00 95.19 199 GLY A N 1
ATOM 1433 C CA . GLY A 1 199 ? 17.101 8.157 -33.852 1.00 95.19 199 GLY A CA 1
ATOM 1434 C C . GLY A 1 199 ? 15.857 7.593 -34.542 1.00 95.19 199 GLY A C 1
ATOM 1435 O O . GLY A 1 199 ? 14.788 8.187 -34.466 1.00 95.19 199 GLY A O 1
ATOM 1436 N N . SER A 1 200 ? 16.014 6.460 -35.231 1.00 94.56 200 SER A N 1
ATOM 1437 C CA . SER A 1 200 ? 14.933 5.730 -35.910 1.00 94.56 200 SER A CA 1
ATOM 1438 C C . SER A 1 200 ? 14.521 4.429 -35.208 1.00 94.56 200 SER A C 1
ATOM 1440 O O . SER A 1 200 ? 13.708 3.694 -35.761 1.00 94.56 200 SER A O 1
ATOM 1442 N N . THR A 1 201 ? 15.109 4.109 -34.052 1.00 97.50 201 THR A N 1
ATOM 1443 C CA . THR A 1 201 ? 14.848 2.861 -33.320 1.00 97.50 201 THR A CA 1
ATOM 1444 C C . THR A 1 201 ? 13.976 3.145 -32.105 1.00 97.50 201 THR A C 1
ATOM 1446 O O . THR A 1 201 ? 14.382 3.925 -31.241 1.00 97.50 201 THR A O 1
ATOM 1449 N N . THR A 1 202 ? 12.816 2.494 -32.021 1.00 98.19 202 THR A N 1
ATOM 1450 C CA . THR A 1 202 ? 11.882 2.588 -30.890 1.00 98.19 202 THR A CA 1
ATOM 1451 C C . THR A 1 202 ? 11.892 1.277 -30.115 1.00 98.19 202 THR A C 1
ATOM 1453 O O . THR A 1 202 ? 11.525 0.239 -30.657 1.00 98.19 202 THR A O 1
ATOM 1456 N N . ALA A 1 203 ? 12.284 1.337 -28.846 1.00 98.25 203 ALA A N 1
ATOM 1457 C CA . ALA A 1 203 ? 12.286 0.206 -27.931 1.00 98.25 203 ALA A CA 1
ATOM 1458 C C . ALA A 1 203 ? 11.102 0.315 -26.962 1.00 98.25 203 ALA A C 1
ATOM 1460 O O . ALA A 1 203 ? 10.837 1.395 -26.429 1.00 98.25 203 ALA A O 1
ATOM 1461 N N . ASN A 1 204 ? 10.407 -0.795 -26.726 1.00 98.31 204 ASN A N 1
ATOM 1462 C CA . ASN A 1 204 ? 9.320 -0.884 -25.748 1.00 98.31 204 ASN A CA 1
ATOM 1463 C C . ASN A 1 204 ? 9.853 -1.397 -24.401 1.00 98.31 204 ASN A C 1
ATOM 1465 O O . ASN A 1 204 ? 10.922 -1.999 -24.368 1.00 98.31 204 ASN A O 1
ATOM 1469 N N . TYR A 1 205 ? 9.100 -1.180 -23.324 1.00 98.25 205 TYR A N 1
ATOM 1470 C CA . TYR A 1 205 ? 9.386 -1.708 -21.985 1.00 98.25 205 TYR A CA 1
ATOM 1471 C C . TYR A 1 205 ? 8.087 -2.002 -21.216 1.00 98.25 205 TYR A C 1
ATOM 1473 O O . TYR A 1 205 ? 7.053 -1.389 -21.490 1.00 98.25 205 TYR A O 1
ATOM 1481 N N . SER A 1 206 ? 8.160 -2.903 -20.235 1.00 98.00 206 SER A N 1
ATOM 1482 C CA . SER A 1 206 ? 7.116 -3.272 -19.272 1.00 98.00 206 SER A CA 1
ATOM 1483 C C . SER A 1 206 ? 7.731 -3.376 -17.871 1.00 98.00 206 SER A C 1
ATOM 1485 O O . SER A 1 206 ? 8.431 -4.338 -17.544 1.00 98.00 206 SER A O 1
ATOM 1487 N N . LEU A 1 207 ? 7.458 -2.381 -17.028 1.00 97.81 207 LEU A N 1
ATOM 1488 C CA . LEU A 1 207 ? 8.127 -2.204 -15.741 1.00 97.81 207 LEU A CA 1
ATOM 1489 C C . LEU A 1 207 ? 7.198 -2.497 -14.564 1.00 97.81 207 LEU A C 1
ATOM 1491 O O . LEU A 1 207 ? 6.185 -1.826 -14.398 1.00 97.81 207 LEU A O 1
ATOM 1495 N N . ASN A 1 208 ? 7.563 -3.465 -13.729 1.00 96.88 208 ASN A N 1
ATOM 1496 C CA . ASN A 1 208 ? 6.847 -3.788 -12.501 1.00 96.88 208 ASN A CA 1
ATOM 1497 C C . ASN A 1 208 ? 7.374 -2.950 -11.330 1.00 96.88 208 ASN A C 1
ATOM 1499 O O . ASN A 1 208 ? 8.582 -2.795 -11.144 1.00 96.88 208 ASN A O 1
ATOM 1503 N N . VAL A 1 209 ? 6.445 -2.477 -10.505 1.00 97.62 209 VAL A N 1
ATOM 1504 C CA . VAL A 1 209 ? 6.685 -1.821 -9.220 1.00 97.62 209 VAL A CA 1
ATOM 1505 C C . VAL A 1 209 ? 6.080 -2.709 -8.138 1.00 97.62 209 VAL A C 1
ATOM 1507 O O . VAL A 1 209 ? 4.883 -2.992 -8.181 1.00 97.62 209 VAL A O 1
ATOM 1510 N N . GLY A 1 210 ? 6.903 -3.174 -7.201 1.00 97.56 210 GLY A N 1
ATOM 1511 C CA . GLY A 1 210 ? 6.471 -3.905 -6.009 1.00 97.56 210 GLY A CA 1
ATOM 1512 C C . GLY A 1 210 ? 6.259 -2.974 -4.811 1.00 97.56 210 GLY A C 1
ATOM 1513 O O . GLY A 1 210 ? 6.475 -1.764 -4.893 1.00 97.56 210 GLY A O 1
ATOM 1514 N N . VAL A 1 211 ? 5.848 -3.538 -3.676 1.00 96.62 211 VAL A N 1
ATOM 1515 C CA . VAL A 1 211 ? 5.615 -2.786 -2.428 1.00 96.62 211 VAL A CA 1
ATOM 1516 C C . VAL A 1 211 ? 6.899 -2.098 -1.935 1.00 96.62 211 VAL A C 1
ATOM 1518 O O . VAL A 1 211 ? 7.961 -2.713 -1.909 1.00 96.62 211 VAL A O 1
ATOM 1521 N N . GLY A 1 212 ? 6.867 -0.830 -1.514 1.00 96.19 212 GLY A N 1
ATOM 1522 C CA . GLY A 1 212 ? 8.109 -0.184 -1.057 1.00 96.19 212 GLY A CA 1
ATOM 1523 C C . GLY A 1 212 ? 7.978 1.169 -0.380 1.00 96.19 212 GLY A C 1
ATOM 1524 O O . GLY A 1 212 ? 8.603 1.373 0.659 1.00 96.19 212 GLY A O 1
ATOM 1525 N N . VAL A 1 213 ? 7.157 2.067 -0.921 1.00 98.00 213 VAL A N 1
ATOM 1526 C CA . VAL A 1 213 ? 6.796 3.328 -0.261 1.00 98.00 213 VAL A CA 1
ATOM 1527 C C . VAL A 1 213 ? 5.280 3.464 -0.241 1.00 98.00 213 VAL A C 1
ATOM 1529 O O . VAL A 1 213 ? 4.616 3.092 -1.208 1.00 98.00 213 VAL A O 1
ATOM 1532 N N . GLY A 1 214 ? 4.742 4.035 0.830 1.00 97.44 214 GLY A N 1
ATOM 1533 C CA . GLY A 1 214 ? 3.363 4.506 0.897 1.00 97.44 214 GLY A CA 1
ATOM 1534 C C . GLY A 1 214 ? 3.202 5.666 1.869 1.00 97.44 214 GLY A C 1
ATOM 1535 O O . GLY A 1 214 ? 4.157 6.073 2.537 1.00 97.44 214 GLY A O 1
ATOM 1536 N N . SER A 1 215 ? 1.987 6.193 1.966 1.00 96.94 215 SER A N 1
ATOM 1537 C CA . SER A 1 215 ? 1.604 7.081 3.063 1.00 96.94 215 SER A CA 1
ATOM 1538 C C . SER A 1 215 ? 0.267 6.687 3.676 1.00 96.94 215 SER A C 1
ATOM 1540 O O . SER A 1 215 ? -0.549 5.999 3.062 1.00 96.94 215 SER A O 1
ATOM 1542 N N . LEU A 1 216 ? 0.115 7.079 4.936 1.00 97.44 216 LEU A N 1
ATOM 1543 C CA . LEU A 1 216 ? -0.921 6.636 5.850 1.00 97.44 216 LEU A CA 1
ATOM 1544 C C . LEU A 1 216 ? -1.318 7.809 6.743 1.00 97.44 216 LEU A C 1
ATOM 1546 O O . LEU A 1 216 ? -0.454 8.446 7.350 1.00 97.44 216 LEU A O 1
ATOM 1550 N N . TRP A 1 217 ? -2.612 8.092 6.838 1.00 97.44 217 TRP A N 1
ATOM 1551 C CA . TRP A 1 217 ? -3.128 9.120 7.738 1.00 97.44 217 TRP A CA 1
ATOM 1552 C C . TRP A 1 217 ? -4.444 8.700 8.381 1.00 97.44 217 TRP A C 1
ATOM 1554 O O . TRP A 1 217 ? -5.203 7.916 7.811 1.00 97.44 217 TRP A O 1
ATOM 1564 N N . PHE A 1 218 ? -4.699 9.247 9.567 1.00 98.06 218 PHE A N 1
ATOM 1565 C CA . PHE A 1 218 ? -5.879 8.962 10.380 1.00 98.06 218 PHE A CA 1
ATOM 1566 C C . PHE A 1 218 ? -6.708 10.215 10.623 1.00 98.06 218 PHE A C 1
ATOM 1568 O O . PHE A 1 218 ? -6.174 11.329 10.615 1.00 98.06 218 PHE A O 1
ATOM 1575 N N . ASP A 1 219 ? -7.999 9.987 10.846 1.00 97.00 219 ASP A N 1
ATOM 1576 C CA . ASP A 1 219 ? -8.990 11.017 11.116 1.00 97.00 219 ASP A CA 1
ATOM 1577 C C . ASP A 1 219 ? -8.792 11.684 12.485 1.00 97.00 219 ASP A C 1
ATOM 1579 O O . ASP A 1 219 ? -8.520 11.022 13.497 1.00 97.00 219 ASP A O 1
ATOM 1583 N N . VAL A 1 220 ? -8.963 13.006 12.493 1.00 95.75 220 VAL A N 1
ATOM 1584 C CA . VAL A 1 220 ? -8.959 13.871 13.679 1.00 95.75 220 VAL A CA 1
ATOM 1585 C C . VAL A 1 220 ? -10.094 14.915 13.659 1.00 95.75 220 VAL A C 1
ATOM 1587 O O . VAL A 1 220 ? -9.982 15.940 14.324 1.00 95.75 220 VAL A O 1
ATOM 1590 N N . ASP A 1 221 ? -11.161 14.661 12.894 1.00 95.06 221 ASP A N 1
ATOM 1591 C CA . ASP A 1 221 ? -12.408 15.443 12.829 1.00 95.06 221 ASP A CA 1
ATOM 1592 C C . ASP A 1 221 ? -13.606 14.495 13.043 1.00 95.06 221 ASP A C 1
ATOM 1594 O O . ASP A 1 221 ? -14.316 14.088 12.121 1.00 95.06 221 ASP A O 1
ATOM 1598 N N . GLY A 1 222 ? -13.797 14.063 14.290 1.00 92.69 222 GLY A N 1
ATOM 1599 C CA . GLY A 1 222 ? -14.714 12.985 14.645 1.00 92.69 222 GLY A CA 1
ATOM 1600 C C . GLY A 1 222 ? -16.205 13.335 14.566 1.00 92.69 222 GLY A C 1
ATOM 1601 O O . GLY A 1 222 ? -17.043 12.422 14.578 1.00 92.69 222 GLY A O 1
ATOM 1602 N N . ASP A 1 223 ? -16.554 14.622 14.476 1.00 93.38 223 ASP A N 1
ATOM 1603 C CA . ASP A 1 223 ? -17.931 15.102 14.282 1.00 93.38 223 ASP A CA 1
ATOM 1604 C C . ASP A 1 223 ? -18.219 15.645 12.863 1.00 93.38 223 ASP A C 1
ATOM 1606 O O . ASP A 1 223 ? -19.392 15.741 12.480 1.00 93.38 223 ASP A O 1
ATOM 1610 N N . ASN A 1 224 ? -17.167 15.811 12.045 1.00 93.69 224 ASN A N 1
ATOM 1611 C CA . ASN A 1 224 ? -17.179 16.192 10.630 1.00 93.69 224 ASN A CA 1
ATOM 1612 C C . ASN A 1 224 ? -17.560 17.665 10.357 1.00 93.69 224 ASN A C 1
ATOM 1614 O O . ASN A 1 224 ? -18.139 17.973 9.304 1.00 93.69 224 ASN A O 1
ATOM 1618 N N . ASP A 1 225 ? -17.226 18.596 11.261 1.00 93.81 225 ASP A N 1
ATOM 1619 C CA . ASP A 1 225 ? -17.398 20.043 11.040 1.00 93.81 225 ASP A CA 1
ATOM 1620 C C . ASP A 1 225 ? -16.283 20.703 10.193 1.00 93.81 225 ASP A C 1
ATOM 1622 O O . ASP A 1 225 ? -16.435 21.852 9.761 1.00 93.81 225 ASP A O 1
ATOM 1626 N N . SER A 1 226 ? -15.241 19.940 9.822 1.00 90.88 226 SER A N 1
ATOM 1627 C CA . SER A 1 226 ? -14.023 20.386 9.119 1.00 90.88 226 SER A CA 1
ATOM 1628 C C . SER A 1 226 ? -13.051 21.215 9.968 1.00 90.88 226 SER A C 1
ATOM 1630 O O . SER A 1 226 ? -12.276 22.011 9.422 1.00 90.88 226 SER A O 1
ATOM 1632 N N . VAL A 1 227 ? -13.061 21.015 11.287 1.00 91.69 227 VAL A N 1
ATOM 1633 C CA . VAL A 1 227 ? -12.046 21.487 12.233 1.00 91.69 227 VAL A CA 1
ATOM 1634 C C . VAL A 1 227 ? -11.508 20.300 13.031 1.00 91.69 227 VAL A C 1
ATOM 1636 O O . VAL A 1 227 ? -12.247 19.424 13.460 1.00 91.69 227 VAL A O 1
ATOM 1639 N N . LYS A 1 228 ? -10.196 20.284 13.268 1.00 93.12 228 LYS A N 1
ATOM 1640 C CA . LYS A 1 228 ? -9.561 19.292 14.133 1.00 93.12 228 LYS A CA 1
ATOM 1641 C C . LYS A 1 228 ? -10.068 19.345 15.587 1.00 93.12 228 LYS A C 1
ATOM 1643 O O . LYS A 1 228 ? -9.948 20.384 16.243 1.00 93.12 228 LYS A O 1
ATOM 1648 N N . ASP A 1 229 ? -10.490 18.190 16.099 1.00 96.12 229 ASP A N 1
ATOM 1649 C CA . ASP A 1 229 ? -10.887 17.937 17.493 1.00 96.12 229 ASP A CA 1
ATOM 1650 C C . ASP A 1 229 ? -9.781 18.262 18.522 1.00 96.12 229 ASP A C 1
ATOM 1652 O O . ASP A 1 229 ? -8.574 18.127 18.268 1.00 96.12 229 ASP A O 1
ATOM 1656 N N . SER A 1 230 ? -10.185 18.597 19.753 1.00 95.88 230 SER A N 1
ATOM 1657 C CA . SER A 1 230 ? -9.270 18.615 20.905 1.00 95.88 230 SER A CA 1
ATOM 1658 C C . SER A 1 230 ? -8.833 17.199 21.329 1.00 95.88 230 SER A C 1
ATOM 1660 O O . SER A 1 230 ? -9.491 16.214 20.992 1.00 95.88 230 SER A O 1
ATOM 1662 N N . PRO A 1 231 ? -7.742 17.046 22.110 1.00 95.56 231 PRO A N 1
ATOM 1663 C CA . PRO A 1 231 ? -7.341 15.743 22.648 1.00 95.56 231 PRO A CA 1
ATOM 1664 C C . PRO A 1 231 ? -8.454 15.052 23.444 1.00 95.56 231 PRO A C 1
ATOM 1666 O O . PRO A 1 231 ? -8.599 13.838 23.354 1.00 95.56 231 PRO A O 1
ATOM 1669 N N . GLU A 1 232 ? -9.254 15.819 24.187 1.00 96.19 232 GLU A N 1
ATOM 1670 C CA . GLU A 1 232 ? -10.404 15.323 24.935 1.00 96.19 232 GLU A CA 1
ATOM 1671 C C . GLU A 1 232 ? -11.542 14.817 24.029 1.00 96.19 232 GLU A C 1
ATOM 1673 O O . GLU A 1 232 ? -12.164 13.811 24.358 1.00 96.19 232 GLU A O 1
ATOM 1678 N N . GLU A 1 233 ? -11.796 15.465 22.888 1.00 97.44 233 GLU A N 1
ATOM 1679 C CA . GLU A 1 233 ? -12.792 15.029 21.893 1.00 97.44 233 GLU A CA 1
ATOM 1680 C C . GLU A 1 233 ? -12.298 13.803 21.098 1.00 97.44 233 GLU A C 1
ATOM 1682 O O . GLU A 1 233 ? -13.052 12.845 20.907 1.00 97.44 233 GLU A O 1
ATOM 1687 N N . LEU A 1 234 ? -11.002 13.747 20.764 1.00 97.25 234 LEU A N 1
ATOM 1688 C CA . LEU A 1 234 ? -10.368 12.572 20.152 1.00 97.25 234 LEU A CA 1
ATOM 1689 C C . LEU A 1 234 ? -10.366 11.354 21.082 1.00 97.25 234 LEU A C 1
ATOM 1691 O O . LEU A 1 234 ? -10.699 10.260 20.631 1.00 97.25 234 LEU A O 1
ATOM 1695 N N . ASP A 1 235 ? -10.049 11.523 22.370 1.00 96.12 235 ASP A N 1
ATOM 1696 C CA . ASP A 1 235 ? -10.224 10.470 23.383 1.00 96.12 235 ASP A CA 1
ATOM 1697 C C . ASP A 1 235 ? -11.712 10.115 23.576 1.00 96.12 235 ASP A C 1
ATOM 1699 O O . ASP A 1 235 ? -12.033 8.996 24.009 1.00 96.12 235 ASP A O 1
ATOM 1703 N N . ASP A 1 236 ? -12.651 11.016 23.234 1.00 95.88 236 ASP A N 1
ATOM 1704 C CA . ASP A 1 236 ? -14.075 10.689 23.252 1.00 95.88 236 ASP A CA 1
ATOM 1705 C C . ASP A 1 236 ? -14.564 9.885 22.019 1.00 95.88 236 ASP A C 1
ATOM 1707 O O . ASP A 1 236 ? -15.466 9.049 22.152 1.00 95.88 236 ASP A O 1
ATOM 1711 N N . PHE A 1 237 ? -13.894 10.013 20.869 1.00 96.88 237 PHE A N 1
ATOM 1712 C CA . PHE A 1 237 ? -14.192 9.322 19.601 1.00 96.88 237 PHE A CA 1
ATOM 1713 C C . PHE A 1 237 ? -13.422 7.996 19.395 1.00 96.88 237 PHE A C 1
ATOM 1715 O O . PHE A 1 237 ? -14.009 6.976 18.995 1.00 96.88 237 PHE A O 1
ATOM 1722 N N . TRP A 1 238 ? -12.116 7.997 19.676 1.00 98.44 238 TRP A N 1
ATOM 1723 C CA . TRP A 1 238 ? -11.181 6.886 19.472 1.00 98.44 238 TRP A CA 1
ATOM 1724 C C . TRP A 1 238 ? -10.962 6.045 20.742 1.00 98.44 238 TRP A C 1
ATOM 1726 O O . TRP A 1 238 ? -11.167 6.475 21.873 1.00 98.44 238 TRP A O 1
ATOM 1736 N N . HIS A 1 239 ? -10.487 4.815 20.551 1.00 98.69 239 HIS A N 1
ATOM 1737 C CA . HIS A 1 239 ? -9.861 3.975 21.570 1.00 98.69 239 HIS A CA 1
ATOM 1738 C C . HIS A 1 239 ? -8.417 3.713 21.138 1.00 98.69 239 HIS A C 1
ATOM 1740 O O . HIS A 1 239 ? -8.167 2.898 20.248 1.00 98.69 239 HIS A O 1
ATOM 1746 N N . PHE A 1 240 ? -7.474 4.437 21.743 1.00 98.69 240 PHE A N 1
ATOM 1747 C CA . PHE A 1 240 ? -6.056 4.381 21.376 1.00 98.69 240 PHE A CA 1
ATOM 1748 C C . PHE A 1 240 ? -5.258 3.280 22.096 1.00 98.69 240 PHE A C 1
ATOM 1750 O O . PHE A 1 240 ? -4.249 2.820 21.570 1.00 98.69 240 PHE A O 1
ATOM 1757 N N . ASP A 1 241 ? -5.672 2.843 23.291 1.00 98.31 241 ASP A N 1
ATOM 1758 C CA . ASP A 1 241 ? -4.924 1.845 24.070 1.00 98.31 241 ASP A CA 1
ATOM 1759 C C . ASP A 1 241 ? -5.252 0.409 23.626 1.00 98.31 241 ASP A C 1
ATOM 1761 O O . ASP A 1 241 ? -6.121 -0.272 24.183 1.00 98.31 241 ASP A O 1
ATOM 1765 N N . HIS A 1 242 ? -4.508 -0.066 22.625 1.00 98.12 242 HIS A N 1
ATOM 1766 C CA . HIS A 1 242 ? -4.594 -1.432 22.093 1.00 98.12 242 HIS A CA 1
ATOM 1767 C C . HIS A 1 242 ? -4.363 -2.542 23.134 1.00 98.12 242 HIS A C 1
ATOM 1769 O O . HIS A 1 242 ? -4.771 -3.680 22.905 1.00 98.12 242 HIS A O 1
ATOM 1775 N N . THR A 1 243 ? -3.783 -2.230 24.300 1.00 97.50 243 THR A N 1
ATOM 1776 C CA . THR A 1 243 ? -3.537 -3.209 25.372 1.00 97.50 243 THR A CA 1
ATOM 1777 C C . THR A 1 243 ? -4.764 -3.472 26.255 1.00 97.50 243 THR A C 1
ATOM 1779 O O . THR A 1 243 ? -4.745 -4.384 27.084 1.00 97.50 243 THR A O 1
ATOM 1782 N N . THR A 1 244 ? -5.848 -2.711 26.063 1.00 97.81 244 THR A N 1
ATOM 1783 C CA . THR A 1 244 ? -7.100 -2.809 26.831 1.00 97.81 244 THR A CA 1
ATOM 1784 C C . THR A 1 244 ? -8.301 -3.164 25.950 1.00 97.81 244 THR A C 1
ATOM 1786 O O . THR A 1 244 ? -8.275 -2.966 24.730 1.00 97.81 244 THR A O 1
ATOM 1789 N N . ASP A 1 245 ? -9.364 -3.696 26.565 1.00 97.19 245 ASP A N 1
ATOM 1790 C CA . ASP A 1 245 ? -10.650 -3.943 25.901 1.00 97.19 245 ASP A CA 1
ATOM 1791 C C . ASP A 1 245 ? -11.239 -2.630 25.357 1.00 97.19 245 ASP A C 1
ATOM 1793 O O . ASP A 1 245 ? -11.252 -1.613 26.054 1.00 97.19 245 ASP A O 1
ATOM 1797 N N . VAL A 1 246 ? -11.758 -2.658 24.126 1.00 98.25 246 VAL A N 1
ATOM 1798 C CA . VAL A 1 246 ? -12.301 -1.468 23.450 1.00 98.25 246 VAL A CA 1
ATOM 1799 C C . VAL A 1 246 ? -13.510 -0.930 24.208 1.00 98.25 246 VAL A C 1
ATOM 1801 O O . VAL A 1 246 ? -14.511 -1.630 24.380 1.00 98.25 246 VAL A O 1
ATOM 1804 N N . ALA A 1 247 ? -13.448 0.328 24.641 1.00 97.19 247 ALA A N 1
ATOM 1805 C CA . ALA A 1 247 ? -14.556 0.934 25.365 1.00 97.19 247 ALA A CA 1
ATOM 1806 C C . ALA A 1 247 ? -15.813 1.067 24.477 1.00 97.19 247 ALA A C 1
ATOM 1808 O O . ALA A 1 247 ? -15.750 1.402 23.292 1.00 97.19 247 ALA A O 1
ATOM 1809 N N . SER A 1 248 ? -16.982 0.797 25.065 1.00 97.25 248 SER A N 1
ATOM 1810 C CA . SER A 1 248 ? -18.273 0.765 24.363 1.00 97.25 248 SER A CA 1
ATOM 1811 C C . SER A 1 248 ? -18.539 2.050 23.570 1.00 97.25 248 SER A C 1
ATOM 1813 O O . SER A 1 248 ? -18.652 3.123 24.156 1.00 97.25 248 SER A O 1
ATOM 1815 N N . GLY A 1 249 ? -18.723 1.923 22.253 1.00 96.56 249 GLY A N 1
ATOM 1816 C CA . GLY A 1 249 ? -19.031 3.036 21.346 1.00 96.56 249 GLY A CA 1
ATOM 1817 C C . GLY A 1 249 ? -17.814 3.741 20.733 1.00 96.56 249 GLY A C 1
ATOM 1818 O O . GLY A 1 249 ? -17.991 4.489 19.777 1.00 96.56 249 GLY A O 1
ATOM 1819 N N . LYS A 1 250 ? -16.591 3.465 21.205 1.00 97.88 250 LYS A N 1
ATOM 1820 C CA . LYS A 1 250 ? -15.357 3.976 20.586 1.00 97.88 250 LYS A CA 1
ATOM 1821 C C . LYS A 1 250 ? -15.027 3.244 19.285 1.00 97.88 250 LYS A C 1
ATOM 1823 O O . LYS A 1 250 ? -15.402 2.081 19.102 1.00 97.88 250 LYS A O 1
ATOM 1828 N N . ARG A 1 251 ? -14.255 3.891 18.415 1.00 98.44 251 ARG A N 1
ATOM 1829 C CA . ARG A 1 251 ? -13.576 3.252 17.273 1.00 98.44 251 ARG A CA 1
ATOM 1830 C C . ARG A 1 251 ? -12.214 2.743 17.734 1.00 98.44 251 ARG A C 1
ATOM 1832 O O . ARG A 1 251 ? -11.477 3.498 18.354 1.00 98.44 251 ARG A O 1
ATOM 1839 N N . ASP A 1 252 ? -11.869 1.488 17.468 1.00 98.75 252 ASP A N 1
ATOM 1840 C CA . ASP A 1 252 ? -10.557 0.957 17.855 1.00 98.75 252 ASP A CA 1
ATOM 1841 C C . ASP A 1 252 ? -9.473 1.398 16.865 1.00 98.75 252 ASP A C 1
ATOM 1843 O O . ASP A 1 252 ? -9.508 1.031 15.690 1.00 98.75 252 ASP A O 1
ATOM 1847 N N . PHE A 1 253 ? -8.510 2.189 17.342 1.00 98.88 253 PHE A N 1
ATOM 1848 C CA . PHE A 1 253 ? -7.483 2.785 16.486 1.00 98.88 253 PHE A CA 1
ATOM 1849 C C . PHE A 1 253 ? -6.529 1.735 15.899 1.00 98.88 253 PHE A C 1
ATOM 1851 O O . PHE A 1 253 ? -6.166 1.818 14.728 1.00 98.88 253 PHE A O 1
ATOM 1858 N N . TYR A 1 254 ? -6.184 0.701 16.677 1.00 98.88 254 TYR A N 1
ATOM 1859 C CA . TYR A 1 254 ? -5.387 -0.436 16.202 1.00 98.88 254 TYR A CA 1
ATOM 1860 C C . TYR A 1 254 ? -6.067 -1.156 15.025 1.00 98.88 254 TYR A C 1
ATOM 1862 O O . TYR A 1 254 ? -5.418 -1.427 14.020 1.00 98.88 254 TYR A O 1
ATOM 1870 N N . SER A 1 255 ? -7.379 -1.404 15.110 1.00 98.81 255 SER A N 1
ATOM 1871 C CA . SER A 1 255 ? -8.148 -2.067 14.045 1.00 98.81 255 SER A CA 1
ATOM 1872 C C . SER A 1 255 ? -8.108 -1.294 12.723 1.00 98.81 255 SER A C 1
ATOM 1874 O O . SER A 1 255 ? -7.971 -1.904 11.665 1.00 98.81 255 SER A O 1
ATOM 1876 N N . VAL A 1 256 ? -8.198 0.042 12.777 1.00 98.88 256 VAL A N 1
ATOM 1877 C CA . VAL A 1 256 ? -8.077 0.899 11.584 1.00 98.88 256 VAL A CA 1
ATOM 1878 C C . VAL A 1 256 ? -6.630 0.926 11.091 1.00 98.88 256 VAL A C 1
ATOM 1880 O O . VAL A 1 256 ? -6.390 0.727 9.908 1.00 98.88 256 VAL A O 1
ATOM 1883 N N . ALA A 1 257 ? -5.643 1.075 11.979 1.00 98.94 257 ALA A N 1
ATOM 1884 C CA . ALA A 1 257 ? -4.228 1.037 11.605 1.00 98.94 257 ALA A CA 1
ATOM 1885 C C . ALA A 1 257 ? -3.835 -0.262 10.880 1.00 98.94 257 ALA A C 1
ATOM 1887 O O . ALA A 1 257 ? -3.098 -0.224 9.897 1.00 98.94 257 ALA A O 1
ATOM 1888 N N . LEU A 1 258 ? -4.370 -1.398 11.326 1.00 98.69 258 LEU A N 1
ATOM 1889 C CA . LEU A 1 258 ? -4.173 -2.705 10.708 1.00 98.69 258 LEU A CA 1
ATOM 1890 C C . LEU A 1 258 ? -4.789 -2.772 9.295 1.00 98.69 258 LEU A C 1
ATOM 1892 O O . LEU A 1 258 ? -4.132 -3.241 8.369 1.00 98.69 258 LEU A O 1
ATOM 1896 N N . HIS A 1 259 ? -6.008 -2.247 9.117 1.00 98.81 259 HIS A N 1
ATOM 1897 C CA . HIS A 1 259 ? -6.700 -2.148 7.823 1.00 98.81 259 HIS A CA 1
ATOM 1898 C C . HIS A 1 259 ? -5.933 -1.263 6.825 1.00 98.81 259 HIS A C 1
ATOM 1900 O O . HIS A 1 259 ? -5.613 -1.680 5.713 1.00 98.81 259 HIS A O 1
ATOM 1906 N N . GLU A 1 260 ? -5.551 -0.055 7.238 1.00 98.81 260 GLU A N 1
ATOM 1907 C CA . GLU A 1 260 ? -4.886 0.889 6.338 1.00 98.81 260 GLU A CA 1
ATOM 1908 C C . GLU A 1 260 ? -3.447 0.473 5.983 1.00 98.81 260 GLU A C 1
ATOM 1910 O O . GLU A 1 260 ? -2.978 0.737 4.875 1.00 98.81 260 GLU A O 1
ATOM 1915 N N . ILE A 1 261 ? -2.726 -0.225 6.872 1.00 98.88 261 ILE A N 1
ATOM 1916 C CA . ILE A 1 261 ? -1.411 -0.789 6.526 1.00 98.88 261 ILE A CA 1
ATOM 1917 C C . ILE A 1 261 ? -1.551 -1.905 5.481 1.00 98.88 261 ILE A C 1
ATOM 1919 O O . ILE A 1 261 ? -0.737 -1.968 4.557 1.00 98.88 261 ILE A O 1
ATOM 1923 N N . LEU A 1 262 ? -2.592 -2.742 5.563 1.00 98.75 262 LEU A N 1
ATOM 1924 C CA . LEU A 1 262 ? -2.896 -3.739 4.529 1.00 98.75 262 LEU A CA 1
ATOM 1925 C C . LEU A 1 262 ? -3.177 -3.069 3.168 1.00 98.75 262 LEU A C 1
ATOM 1927 O O . LEU A 1 262 ? -2.664 -3.537 2.147 1.00 98.75 262 LEU A O 1
ATOM 1931 N N . HIS A 1 263 ? -3.857 -1.914 3.149 1.00 98.75 263 HIS A N 1
ATOM 1932 C CA . HIS A 1 263 ? -3.974 -1.077 1.946 1.00 98.75 263 HIS A CA 1
ATOM 1933 C C . HIS A 1 263 ? -2.630 -0.536 1.428 1.00 98.75 263 HIS A C 1
ATOM 1935 O O . HIS A 1 263 ? -2.400 -0.521 0.216 1.00 98.75 263 HIS A O 1
ATOM 1941 N N . VAL A 1 264 ? -1.702 -0.133 2.303 1.00 98.56 264 VAL A N 1
ATOM 1942 C CA . VAL A 1 264 ? -0.351 0.300 1.885 1.00 98.56 264 VAL A CA 1
ATOM 1943 C C . VAL A 1 264 ? 0.476 -0.853 1.294 1.00 98.56 264 VAL A C 1
ATOM 1945 O O . VAL A 1 264 ? 1.320 -0.607 0.430 1.00 98.56 264 VAL A O 1
ATOM 1948 N N . ILE A 1 265 ? 0.226 -2.104 1.695 1.00 98.19 265 ILE A N 1
ATOM 1949 C CA . ILE A 1 265 ? 0.918 -3.290 1.157 1.00 98.19 265 ILE A CA 1
ATOM 1950 C C . ILE A 1 265 ? 0.164 -4.001 0.015 1.00 98.19 265 ILE A C 1
ATOM 1952 O O . ILE A 1 265 ? 0.441 -5.154 -0.299 1.00 98.19 265 ILE A O 1
ATOM 1956 N N . GLY A 1 266 ? -0.748 -3.306 -0.672 1.00 98.00 266 GLY A N 1
ATOM 1957 C CA . GLY A 1 266 ? -1.305 -3.758 -1.955 1.00 98.00 266 GLY A CA 1
ATOM 1958 C C . GLY A 1 266 ? -2.688 -4.412 -1.901 1.00 98.00 266 GLY A C 1
ATOM 1959 O O . GLY A 1 266 ? -3.254 -4.692 -2.962 1.00 98.00 266 GLY A O 1
ATOM 1960 N N . VAL A 1 267 ? -3.262 -4.645 -0.717 1.00 98.44 267 VAL A N 1
ATOM 1961 C CA . VAL A 1 267 ? -4.655 -5.109 -0.594 1.00 98.44 267 VAL A CA 1
ATOM 1962 C C . VAL A 1 267 ? -5.579 -3.966 -1.024 1.00 98.44 267 VAL A C 1
ATOM 1964 O O . VAL A 1 267 ? -5.416 -2.847 -0.555 1.00 98.44 267 VAL A O 1
ATOM 1967 N N . GLY A 1 268 ? -6.514 -4.183 -1.949 1.00 97.50 268 GLY A N 1
ATOM 1968 C CA . GLY A 1 268 ? -7.393 -3.111 -2.448 1.00 97.50 268 GLY A CA 1
ATOM 1969 C C . GLY A 1 268 ? -6.735 -2.046 -3.338 1.00 97.50 268 GLY A C 1
ATOM 1970 O O . GLY A 1 268 ? -7.424 -1.141 -3.803 1.00 97.50 268 GLY A O 1
ATOM 1971 N N . THR A 1 269 ? -5.414 -2.104 -3.552 1.00 96.94 269 THR A N 1
ATOM 1972 C CA . THR A 1 269 ? -4.625 -0.991 -4.125 1.00 96.94 269 THR A CA 1
ATOM 1973 C C . THR A 1 269 ? -3.613 -1.402 -5.201 1.00 96.94 269 THR A C 1
ATOM 1975 O O . THR A 1 269 ? -2.961 -0.530 -5.778 1.00 96.94 269 THR A O 1
ATOM 1978 N N . SER A 1 270 ? -3.460 -2.701 -5.483 1.00 98.25 270 SER A N 1
ATOM 1979 C CA . SER A 1 270 ? -2.464 -3.227 -6.427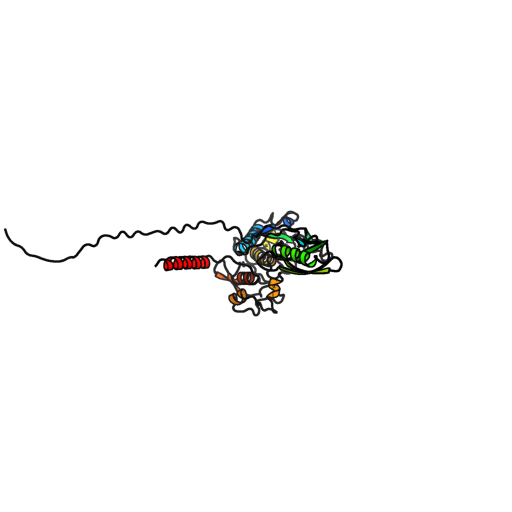 1.00 98.25 270 SER A CA 1
ATOM 1980 C C . SER A 1 270 ? -3.070 -3.783 -7.717 1.00 98.25 270 SER A C 1
ATOM 1982 O O . SER A 1 270 ? -4.113 -4.433 -7.690 1.00 98.25 270 SER A O 1
ATOM 1984 N N . ASP A 1 271 ? -2.340 -3.662 -8.831 1.00 98.25 271 ASP A N 1
ATOM 1985 C CA . ASP A 1 271 ? -2.655 -4.369 -10.086 1.00 98.25 271 ASP A CA 1
ATOM 1986 C C . ASP A 1 271 ? -2.807 -5.896 -9.860 1.00 98.25 271 ASP A C 1
ATOM 1988 O O . ASP A 1 271 ? -3.565 -6.567 -10.562 1.00 98.25 271 ASP A O 1
ATOM 1992 N N . THR A 1 272 ? -2.100 -6.459 -8.869 1.00 98.25 272 THR A N 1
ATOM 1993 C CA . THR A 1 272 ? -2.211 -7.878 -8.479 1.00 98.25 272 THR A CA 1
ATOM 1994 C C . THR A 1 272 ? -3.565 -8.193 -7.841 1.00 98.25 272 THR A C 1
ATOM 1996 O O . THR A 1 272 ? -4.179 -9.194 -8.209 1.00 98.25 272 THR A O 1
ATOM 1999 N N . TRP A 1 273 ? -4.057 -7.336 -6.940 1.00 98.50 273 TRP A N 1
ATOM 2000 C CA . TRP A 1 273 ? -5.395 -7.441 -6.351 1.00 98.50 273 TRP A CA 1
ATOM 2001 C C . TRP A 1 273 ? -6.480 -7.343 -7.431 1.00 98.50 273 TRP A C 1
ATOM 2003 O O . TRP A 1 273 ? -7.292 -8.258 -7.563 1.00 98.50 273 TRP A O 1
ATOM 2013 N N . ASP A 1 274 ? -6.420 -6.315 -8.282 1.00 98.12 274 ASP A N 1
ATOM 2014 C CA . ASP A 1 274 ? -7.369 -6.118 -9.387 1.00 98.12 274 ASP A CA 1
ATOM 2015 C C . ASP A 1 274 ? -7.400 -7.319 -10.352 1.00 98.12 274 ASP A C 1
ATOM 2017 O O . ASP A 1 274 ? -8.461 -7.702 -10.851 1.00 98.12 274 ASP A O 1
ATOM 2021 N N . SER A 1 275 ? -6.250 -7.964 -10.590 1.00 97.94 275 SER A N 1
ATOM 2022 C CA . SER A 1 275 ? -6.154 -9.137 -11.472 1.00 97.94 275 SER A CA 1
ATOM 2023 C C . SER A 1 275 ? -6.910 -10.377 -10.973 1.00 97.94 275 SER A C 1
ATOM 2025 O O . SER A 1 275 ? -7.192 -11.273 -11.772 1.00 97.94 275 SER A O 1
ATOM 2027 N N . GLN A 1 276 ? -7.257 -10.425 -9.682 1.00 98.19 276 GLN A N 1
ATOM 2028 C CA . GLN A 1 276 ? -7.976 -11.533 -9.046 1.00 98.19 276 GLN A CA 1
ATOM 2029 C C . GLN A 1 276 ? -9.492 -11.288 -8.927 1.00 98.19 276 GLN A C 1
ATOM 2031 O O . GLN A 1 276 ? -10.193 -12.076 -8.289 1.00 98.19 276 GLN A O 1
ATOM 2036 N N . ILE A 1 277 ? -10.022 -10.207 -9.510 1.00 98.12 277 ILE A N 1
ATOM 2037 C CA . ILE A 1 277 ? -11.420 -9.793 -9.326 1.00 98.12 277 ILE A CA 1
ATOM 2038 C C . ILE A 1 277 ? -12.260 -10.041 -10.584 1.00 98.12 277 ILE A C 1
ATOM 2040 O O . ILE A 1 277 ? -11.926 -9.635 -11.697 1.00 98.12 277 ILE A O 1
ATOM 2044 N N . SER A 1 278 ? -13.423 -10.671 -10.398 1.00 96.94 278 SER A N 1
ATOM 2045 C CA . SER A 1 278 ? -14.442 -10.844 -11.437 1.00 96.94 278 SER A CA 1
ATOM 2046 C C . SER A 1 278 ? -15.824 -10.437 -10.916 1.00 96.94 278 SER A C 1
ATOM 2048 O O . SER A 1 278 ? -16.587 -11.238 -10.367 1.00 96.94 278 SER A O 1
ATOM 2050 N N . GLY A 1 279 ? -16.142 -9.145 -11.044 1.00 95.62 279 GLY A N 1
ATOM 2051 C CA . GLY A 1 279 ? -17.300 -8.547 -10.375 1.00 95.62 279 GLY A CA 1
ATOM 2052 C C . GLY A 1 279 ? -17.071 -8.517 -8.864 1.00 95.62 279 GLY A C 1
ATOM 2053 O O . GLY A 1 279 ? -16.083 -7.958 -8.418 1.00 95.62 279 GLY A O 1
ATOM 2054 N N . THR A 1 280 ? -17.945 -9.157 -8.088 1.00 97.12 280 THR A N 1
ATOM 2055 C CA . THR A 1 280 ? -17.764 -9.361 -6.636 1.00 97.12 280 THR A CA 1
ATOM 2056 C C . THR A 1 280 ? -17.098 -10.707 -6.295 1.00 97.12 280 THR A C 1
ATOM 2058 O O . THR A 1 280 ? -17.123 -11.146 -5.146 1.00 97.12 280 THR A O 1
ATOM 2061 N N . THR A 1 281 ? -16.543 -11.406 -7.293 1.00 98.31 281 THR A N 1
ATOM 2062 C CA . THR A 1 281 ? -15.941 -12.744 -7.146 1.00 98.31 281 THR A CA 1
ATOM 2063 C C . THR A 1 281 ? -14.425 -12.641 -7.039 1.00 98.31 281 THR A C 1
ATOM 2065 O O . THR A 1 281 ? -13.808 -12.042 -7.919 1.00 98.31 281 THR A O 1
ATOM 2068 N N . TRP A 1 282 ? -13.824 -13.275 -6.032 1.00 98.69 282 TRP A N 1
ATOM 2069 C CA . TRP A 1 282 ? -12.366 -13.428 -5.939 1.00 98.69 282 TRP A CA 1
ATOM 2070 C C . TRP A 1 282 ? -11.891 -14.730 -6.598 1.00 98.69 282 TRP A C 1
ATOM 2072 O O . TRP A 1 282 ? -12.454 -15.796 -6.341 1.00 98.69 282 TRP A O 1
ATOM 2082 N N . THR A 1 283 ? -10.842 -14.663 -7.423 1.00 98.50 283 THR A N 1
ATOM 2083 C CA . THR A 1 283 ? -10.281 -15.816 -8.153 1.00 98.50 283 THR A CA 1
ATOM 2084 C C . THR A 1 283 ? -8.989 -16.377 -7.562 1.00 98.50 283 THR A C 1
ATOM 2086 O O . THR A 1 283 ? -8.523 -17.421 -8.028 1.00 98.50 283 THR A O 1
ATOM 2089 N N . GLY A 1 284 ? -8.433 -15.756 -6.520 1.00 98.19 284 GLY A N 1
ATOM 2090 C CA . GLY A 1 284 ? -7.260 -16.278 -5.822 1.00 98.19 284 GLY A CA 1
ATOM 2091 C C . GLY A 1 284 ? -7.576 -17.598 -5.090 1.00 98.19 284 GLY A C 1
ATOM 2092 O O . GLY A 1 284 ? -8.670 -17.745 -4.531 1.00 98.19 284 GLY A O 1
ATOM 2093 N N . PRO A 1 285 ? -6.700 -18.618 -5.160 1.00 98.19 285 PRO A N 1
ATOM 2094 C CA . PRO A 1 285 ? -7.008 -19.961 -4.669 1.00 98.19 285 PRO A CA 1
ATOM 2095 C C . PRO A 1 285 ? -7.018 -20.099 -3.139 1.00 98.19 285 PRO A C 1
ATOM 2097 O O . PRO A 1 285 ? -7.752 -20.947 -2.628 1.00 98.19 285 PRO A O 1
ATOM 2100 N N . ASN A 1 286 ? -6.226 -19.317 -2.403 1.00 98.38 286 ASN A N 1
ATOM 2101 C CA . ASN A 1 286 ? -6.094 -19.462 -0.953 1.00 98.38 286 ASN A CA 1
ATOM 2102 C C . ASN A 1 286 ? -7.323 -18.888 -0.238 1.00 98.38 286 ASN A C 1
ATOM 2104 O O . ASN A 1 286 ? -7.926 -19.584 0.580 1.00 98.38 286 ASN A O 1
ATOM 2108 N N . ALA A 1 287 ? -7.762 -17.673 -0.583 1.00 98.38 287 ALA A N 1
ATOM 2109 C CA . ALA A 1 287 ? -8.954 -17.070 0.017 1.00 98.38 287 ALA A CA 1
ATOM 2110 C C . ALA A 1 287 ? -10.238 -17.829 -0.367 1.00 98.38 287 ALA A C 1
ATOM 2112 O O . ALA A 1 287 ? -11.110 -18.036 0.478 1.00 98.38 287 ALA A O 1
ATOM 2113 N N . GLN A 1 288 ? -10.320 -18.357 -1.598 1.00 98.31 288 GLN A N 1
ATOM 2114 C CA . GLN A 1 288 ? -11.386 -19.291 -1.988 1.00 98.31 288 GLN A CA 1
ATOM 2115 C C . GLN A 1 288 ? -11.405 -20.558 -1.122 1.00 98.31 288 GLN A C 1
ATOM 2117 O O . GLN A 1 288 ? -12.483 -21.024 -0.754 1.00 98.31 288 GLN A O 1
ATOM 2122 N N . LEU A 1 289 ? -10.240 -21.127 -0.792 1.00 97.62 289 LEU A N 1
ATOM 2123 C CA . LEU A 1 289 ? -10.152 -22.314 0.061 1.00 97.62 289 LEU A CA 1
ATOM 2124 C C . LEU A 1 289 ? -10.535 -22.004 1.517 1.00 97.62 289 LEU A C 1
ATOM 2126 O O . LEU A 1 289 ? -11.256 -22.795 2.123 1.00 97.62 289 LEU A O 1
ATOM 2130 N N . ALA A 1 290 ? -10.093 -20.864 2.053 1.00 96.50 290 ALA A N 1
ATOM 2131 C CA . ALA A 1 290 ? -10.385 -20.430 3.420 1.00 96.50 290 ALA A CA 1
ATOM 2132 C C . ALA A 1 290 ? -11.877 -20.102 3.632 1.00 96.50 290 ALA A C 1
ATOM 2134 O O . ALA A 1 290 ? -12.467 -20.524 4.623 1.00 96.50 290 ALA A O 1
ATOM 2135 N N . ASN A 1 291 ? -12.511 -19.409 2.678 1.00 97.25 291 ASN A N 1
ATOM 2136 C CA . ASN A 1 291 ? -13.936 -19.058 2.737 1.00 97.25 291 ASN A CA 1
ATOM 2137 C C . ASN A 1 291 ? -14.875 -20.183 2.241 1.00 97.25 291 ASN A C 1
ATOM 2139 O O . ASN A 1 291 ? -16.076 -20.167 2.505 1.00 97.25 291 ASN A O 1
ATOM 2143 N N . GLY A 1 292 ? -14.354 -21.165 1.497 1.00 97.00 292 GLY A N 1
ATOM 2144 C CA . GLY A 1 292 ? -15.150 -22.214 0.843 1.00 97.00 292 GLY A CA 1
ATOM 2145 C C . GLY A 1 292 ? -15.799 -21.797 -0.487 1.00 97.00 292 GLY A C 1
ATOM 2146 O O . GLY A 1 292 ? -16.630 -22.537 -1.017 1.00 97.00 292 GLY A O 1
ATOM 2147 N N . GLY A 1 293 ? -15.424 -20.638 -1.035 1.00 97.31 293 GLY A N 1
ATOM 2148 C CA . GLY A 1 293 ? -15.886 -20.104 -2.318 1.00 97.31 293 GLY A CA 1
ATOM 2149 C C . GLY A 1 293 ? -15.443 -18.653 -2.537 1.00 97.31 293 GLY A C 1
ATOM 2150 O O . GLY A 1 293 ? -15.157 -17.942 -1.575 1.00 97.31 293 GLY A O 1
ATOM 2151 N N . GLY A 1 294 ? -15.374 -18.223 -3.801 1.00 97.69 294 GLY A N 1
ATOM 2152 C CA . GLY A 1 294 ? -14.989 -16.855 -4.188 1.00 97.69 294 GLY A CA 1
ATOM 2153 C C . GLY A 1 294 ? -16.166 -15.904 -4.416 1.00 97.69 294 GLY A C 1
ATOM 2154 O O . GLY A 1 294 ? -15.983 -14.687 -4.408 1.00 97.69 294 GLY A O 1
ATOM 2155 N N . ASP A 1 295 ? -17.365 -16.451 -4.630 1.00 97.94 295 ASP A N 1
ATOM 2156 C CA . ASP A 1 295 ? -18.582 -15.721 -4.992 1.00 97.94 295 ASP A CA 1
ATOM 2157 C C . ASP A 1 295 ? -18.996 -14.736 -3.888 1.00 97.94 295 ASP A C 1
ATOM 2159 O O . ASP A 1 295 ? -19.405 -15.141 -2.800 1.00 97.94 295 ASP A O 1
ATOM 2163 N N . GLY A 1 296 ? -18.937 -13.435 -4.182 1.00 97.38 296 GLY A N 1
ATOM 2164 C CA . GLY A 1 296 ? -19.331 -12.388 -3.237 1.00 97.38 296 GLY A CA 1
ATOM 2165 C C . GLY A 1 296 ? -18.298 -12.075 -2.153 1.00 97.38 296 GLY A C 1
ATOM 2166 O O . GLY A 1 296 ? -18.653 -11.390 -1.200 1.00 97.38 296 GLY A O 1
ATOM 2167 N N . LEU A 1 297 ? -17.047 -12.541 -2.282 1.00 98.12 297 LEU A N 1
ATOM 2168 C CA . LEU A 1 297 ? -15.966 -12.181 -1.355 1.00 98.12 297 LEU A CA 1
ATOM 2169 C C . LEU A 1 297 ? -15.519 -10.718 -1.458 1.00 98.12 297 LEU A C 1
ATOM 2171 O O . LEU A 1 297 ? -14.873 -10.242 -0.532 1.00 98.12 297 LEU A O 1
ATOM 2175 N N . ILE A 1 298 ? -15.820 -10.020 -2.554 1.00 98.50 298 ILE A N 1
ATOM 2176 C CA . ILE A 1 298 ? -15.348 -8.652 -2.814 1.00 98.50 298 ILE A CA 1
ATOM 2177 C C . ILE A 1 298 ? -16.513 -7.667 -2.750 1.00 98.50 298 ILE A C 1
ATOM 2179 O O . ILE A 1 298 ? -17.619 -7.964 -3.213 1.00 98.50 298 ILE A O 1
ATOM 2183 N N . ASP A 1 299 ? -16.264 -6.493 -2.171 1.00 97.31 299 ASP A N 1
ATOM 2184 C CA . ASP A 1 299 ? -17.248 -5.419 -2.074 1.00 97.31 299 ASP A CA 1
ATOM 2185 C C . ASP A 1 299 ? -17.639 -4.844 -3.452 1.00 97.31 299 ASP A C 1
ATOM 2187 O O . ASP A 1 299 ? -17.008 -5.090 -4.480 1.00 97.31 299 ASP A O 1
ATOM 2191 N N . SER A 1 300 ? -18.718 -4.058 -3.512 1.00 94.94 300 SER A N 1
ATOM 2192 C CA . SER A 1 300 ? -19.197 -3.511 -4.792 1.00 94.94 300 SER A CA 1
ATOM 2193 C C . SER A 1 300 ? -18.308 -2.410 -5.388 1.00 94.94 300 SER A C 1
ATOM 2195 O O . SER A 1 300 ? -18.563 -1.994 -6.518 1.00 94.94 300 SER A O 1
ATOM 2197 N N . ALA A 1 301 ? -17.316 -1.911 -4.642 1.00 94.56 301 ALA A N 1
ATOM 2198 C CA . ALA A 1 301 ? -16.320 -0.964 -5.139 1.00 94.56 301 ALA A CA 1
ATOM 2199 C C . ALA A 1 301 ? -15.079 -1.664 -5.726 1.00 94.56 301 ALA A C 1
ATOM 2201 O O . ALA A 1 301 ? -14.408 -1.075 -6.571 1.00 94.56 301 ALA A O 1
ATOM 2202 N N . GLY A 1 302 ? -14.800 -2.906 -5.313 1.00 96.44 302 GLY A N 1
ATOM 2203 C CA . GLY A 1 302 ? -13.617 -3.676 -5.696 1.00 96.44 302 GLY A CA 1
ATOM 2204 C C . GLY A 1 302 ? -12.411 -3.476 -4.772 1.00 96.44 302 GLY A C 1
ATOM 2205 O O . GLY A 1 302 ? -11.376 -4.084 -5.012 1.00 96.44 302 GLY A O 1
ATOM 2206 N N . GLY A 1 303 ? -12.517 -2.640 -3.735 1.00 96.38 303 GLY A N 1
ATOM 2207 C CA . GLY A 1 303 ? -11.393 -2.262 -2.867 1.00 96.38 303 GLY A CA 1
ATOM 2208 C C . GLY A 1 303 ? -11.235 -3.129 -1.617 1.00 96.38 303 GLY A C 1
ATOM 2209 O O . GLY A 1 303 ? -10.162 -3.139 -1.019 1.00 96.38 303 GLY A O 1
ATOM 2210 N N . HIS A 1 304 ? -12.278 -3.859 -1.217 1.00 98.44 304 HIS A N 1
ATOM 2211 C CA . HIS A 1 304 ? -12.339 -4.507 0.095 1.00 98.44 304 HIS A CA 1
ATOM 2212 C C . HIS A 1 304 ? -12.871 -5.942 0.004 1.00 98.44 304 HIS A C 1
ATOM 2214 O O . HIS A 1 304 ? -13.566 -6.310 -0.947 1.00 98.44 304 HIS A O 1
ATOM 2220 N N . ILE A 1 305 ? -12.615 -6.737 1.044 1.00 98.44 305 ILE A N 1
ATOM 2221 C CA . ILE A 1 305 ? -13.393 -7.952 1.306 1.00 98.44 305 ILE A CA 1
ATOM 2222 C C . ILE A 1 305 ? -14.826 -7.517 1.671 1.00 98.44 305 ILE A C 1
ATOM 2224 O O . ILE A 1 305 ? -15.027 -6.486 2.310 1.00 98.44 305 ILE A O 1
ATOM 2228 N N . ALA A 1 306 ? -15.847 -8.262 1.259 1.00 98.12 306 ALA A N 1
ATOM 2229 C CA . ALA A 1 306 ? -17.240 -7.875 1.477 1.00 98.12 306 ALA A CA 1
ATOM 2230 C C . ALA A 1 306 ? -17.620 -7.777 2.974 1.00 98.12 306 ALA A C 1
ATOM 2232 O O . ALA A 1 306 ? -17.209 -8.604 3.794 1.00 98.12 306 ALA A O 1
ATOM 2233 N N . ASP A 1 307 ? -18.466 -6.801 3.322 1.00 96.50 307 ASP A N 1
ATOM 2234 C CA . ASP A 1 307 ? -19.025 -6.634 4.674 1.00 96.50 307 ASP A CA 1
ATOM 2235 C C . ASP A 1 307 ? -19.707 -7.909 5.197 1.00 96.50 307 ASP A C 1
ATOM 2237 O O . ASP A 1 307 ? -20.386 -8.628 4.463 1.00 96.50 307 ASP A O 1
ATOM 2241 N N . ASN A 1 308 ? -19.631 -8.128 6.511 1.00 95.06 308 ASN A N 1
ATOM 2242 C CA . ASN A 1 308 ? -20.098 -9.312 7.237 1.00 95.06 308 ASN A CA 1
ATOM 2243 C C . ASN A 1 308 ? -19.340 -10.615 6.904 1.00 95.06 308 ASN A C 1
ATOM 2245 O O . ASN A 1 308 ? -19.722 -11.682 7.401 1.00 95.06 308 ASN A O 1
ATOM 2249 N N . THR A 1 309 ? -18.252 -10.570 6.125 1.00 97.81 309 THR A N 1
ATOM 2250 C CA . THR A 1 309 ? -17.386 -11.741 5.905 1.00 97.81 309 THR A CA 1
ATOM 2251 C C . THR A 1 309 ? -16.651 -12.089 7.199 1.00 97.81 309 THR A C 1
ATOM 2253 O O . THR A 1 309 ? -15.819 -11.325 7.686 1.00 97.81 309 THR A O 1
ATOM 2256 N N . ASN A 1 310 ? -16.978 -13.242 7.784 1.00 97.81 310 ASN A N 1
ATOM 2257 C CA . ASN A 1 310 ? -16.440 -13.693 9.068 1.00 97.81 310 ASN A CA 1
ATOM 2258 C C . ASN A 1 310 ? -15.373 -14.780 8.888 1.00 97.81 310 ASN A C 1
ATOM 2260 O O . ASN A 1 310 ? -15.502 -15.652 8.033 1.00 97.81 310 ASN A O 1
ATOM 2264 N N . SER A 1 311 ? -14.346 -14.747 9.734 1.00 98.19 311 SER A N 1
ATOM 2265 C CA . SER A 1 311 ? -13.159 -15.599 9.660 1.00 98.19 311 SER A CA 1
ATOM 2266 C C . SER A 1 311 ? -12.588 -15.877 11.062 1.00 98.19 311 SER A C 1
ATOM 2268 O O . SER A 1 311 ? -12.961 -15.233 12.049 1.00 98.19 311 SER A O 1
ATOM 2270 N N . VAL A 1 312 ? -11.707 -16.872 11.162 1.00 97.88 312 VAL A N 1
ATOM 2271 C CA . VAL A 1 312 ? -11.026 -17.287 12.398 1.00 97.88 312 VAL A CA 1
ATOM 2272 C C . VAL A 1 312 ? -9.859 -16.338 12.686 1.00 97.88 312 VAL A C 1
ATOM 2274 O O . VAL A 1 312 ? -8.978 -16.177 11.845 1.00 97.88 312 VAL A O 1
ATOM 2277 N N . ARG A 1 313 ? -9.812 -15.724 13.873 1.00 96.44 313 ARG A N 1
ATOM 2278 C CA . ARG A 1 313 ? -8.664 -14.930 14.347 1.00 96.44 313 ARG A CA 1
ATOM 2279 C C . ARG A 1 313 ? -7.433 -15.805 14.558 1.00 96.44 313 ARG A C 1
ATOM 2281 O O . ARG A 1 313 ? -7.523 -16.828 15.238 1.00 96.44 313 ARG A O 1
ATOM 2288 N N . LEU A 1 314 ? -6.270 -15.323 14.122 1.00 94.44 314 LEU A N 1
ATOM 2289 C CA . LEU A 1 314 ? -4.981 -15.967 14.414 1.00 94.44 314 LEU A CA 1
ATOM 2290 C C . LEU A 1 314 ? -4.649 -15.958 15.921 1.00 94.44 314 LEU A C 1
ATOM 2292 O O . LEU A 1 314 ? -3.951 -16.834 16.420 1.00 94.44 314 LEU A O 1
ATOM 2296 N N . SER A 1 315 ? -5.153 -14.964 16.663 1.00 91.75 315 SER A N 1
ATOM 2297 C CA . SER A 1 315 ? -4.773 -14.703 18.060 1.00 91.75 315 SER A CA 1
ATOM 2298 C C . SER A 1 315 ? -5.343 -15.685 19.094 1.00 91.75 315 SER A C 1
ATOM 2300 O O . SER A 1 315 ? -4.731 -15.892 20.140 1.00 91.75 315 SER A O 1
ATOM 2302 N N . ASP A 1 316 ? -6.536 -16.238 18.857 1.00 93.38 316 ASP A N 1
ATOM 2303 C CA . ASP A 1 316 ? -7.277 -17.060 19.835 1.00 93.38 316 ASP A CA 1
ATOM 2304 C C . ASP A 1 316 ? -8.229 -18.101 19.205 1.00 93.38 316 ASP A C 1
ATOM 2306 O O . ASP A 1 316 ? -8.991 -18.752 19.925 1.00 93.38 316 ASP A O 1
ATOM 2310 N N . ASN A 1 317 ? -8.217 -18.245 17.875 1.00 94.62 317 ASN A N 1
ATOM 2311 C CA . ASN A 1 317 ? -9.146 -19.057 17.083 1.00 94.62 317 ASN A CA 1
ATOM 2312 C C . ASN A 1 317 ? -10.639 -18.686 17.251 1.00 94.62 317 ASN A C 1
ATOM 2314 O O . ASN A 1 317 ? -11.521 -19.474 16.895 1.00 94.62 317 ASN A O 1
ATOM 2318 N N . GLY A 1 318 ? -10.956 -17.505 17.788 1.00 96.38 318 GLY A N 1
ATOM 2319 C CA . GLY A 1 318 ? -12.325 -16.996 17.840 1.00 96.38 318 GLY A CA 1
ATOM 2320 C C . GLY A 1 318 ? -12.769 -16.396 16.503 1.00 96.38 318 GLY A C 1
ATOM 2321 O O . GLY A 1 318 ? -11.945 -16.006 15.683 1.00 96.38 318 GLY A O 1
ATOM 2322 N N . ILE A 1 319 ? -14.079 -16.300 16.274 1.00 97.69 319 ILE A N 1
ATOM 2323 C CA . ILE A 1 319 ? -14.622 -15.695 15.047 1.00 97.69 319 ILE A CA 1
ATOM 2324 C C . ILE A 1 319 ? -14.730 -14.172 15.200 1.00 97.69 319 ILE A C 1
ATOM 2326 O O . ILE A 1 319 ? -15.150 -13.678 16.253 1.00 97.69 319 ILE A O 1
ATOM 2330 N N . GLN A 1 320 ? -14.380 -13.444 14.140 1.00 97.31 320 GLN A N 1
ATOM 2331 C CA . GLN A 1 320 ? -14.722 -12.035 13.917 1.00 97.31 320 GLN A CA 1
ATOM 2332 C C . GLN A 1 320 ? -15.034 -11.798 12.433 1.00 97.31 320 GLN A C 1
ATOM 2334 O O . GLN A 1 320 ? -14.744 -12.645 11.590 1.00 97.31 320 GLN A O 1
ATOM 2339 N N . GLU A 1 321 ? -15.526 -10.608 12.106 1.00 97.88 321 GLU A N 1
ATOM 2340 C CA . GLU A 1 321 ? -15.442 -10.064 10.751 1.00 97.88 321 GLU A CA 1
ATOM 2341 C C . GLU A 1 321 ? -13.977 -9.766 10.379 1.00 97.88 321 GLU A C 1
ATOM 2343 O O . GLU A 1 321 ? -13.217 -9.293 11.226 1.00 97.88 321 GLU A O 1
ATOM 2348 N N . VAL A 1 322 ? -13.579 -10.051 9.138 1.00 98.38 322 VAL A N 1
ATOM 2349 C CA . VAL A 1 322 ? -12.219 -9.800 8.615 1.00 98.38 322 VAL A CA 1
ATOM 2350 C C . VAL A 1 322 ? -11.738 -8.364 8.854 1.00 98.38 322 VAL A C 1
ATOM 2352 O O . VAL A 1 322 ? -12.542 -7.436 8.990 1.00 98.38 322 VAL A O 1
ATOM 2355 N N . VAL A 1 323 ? -10.417 -8.166 8.886 1.00 98.38 323 VAL A N 1
ATOM 2356 C CA . VAL A 1 323 ? -9.835 -6.818 8.987 1.00 98.38 323 VAL A CA 1
ATOM 2357 C C . VAL A 1 323 ? -10.213 -6.004 7.755 1.00 98.38 323 VAL A C 1
ATOM 2359 O O . VAL A 1 323 ? -10.686 -4.880 7.896 1.00 98.38 323 VAL A O 1
ATOM 2362 N N . MET A 1 324 ? -10.089 -6.591 6.561 1.00 98.12 324 MET A N 1
ATOM 2363 C CA . MET A 1 324 ? -10.251 -5.890 5.279 1.00 98.12 324 MET A CA 1
ATOM 2364 C C . MET A 1 324 ? -11.691 -5.751 4.765 1.00 98.12 324 MET A C 1
ATOM 2366 O O . MET A 1 324 ? -11.905 -5.653 3.561 1.00 98.12 324 MET A O 1
ATOM 2370 N N . SER A 1 325 ? -12.684 -5.713 5.656 1.00 97.12 325 SER A N 1
ATOM 2371 C CA . SER A 1 325 ? -14.051 -5.273 5.330 1.00 97.12 325 SER A CA 1
ATOM 2372 C C . SER A 1 325 ? -14.178 -3.747 5.453 1.00 97.12 325 SER A C 1
ATOM 2374 O O . SER A 1 325 ? -13.594 -3.200 6.391 1.00 97.12 325 SER A O 1
ATOM 2376 N N . PRO A 1 326 ? -14.997 -3.057 4.638 1.00 95.62 326 PRO A N 1
ATOM 2377 C CA . PRO A 1 326 ? -15.100 -1.594 4.658 1.00 95.62 326 PRO A CA 1
ATOM 2378 C C . PRO A 1 326 ? -15.806 -1.011 5.897 1.00 95.62 326 PRO A C 1
ATOM 2380 O O . PRO A 1 326 ? -15.895 0.210 6.029 1.00 95.62 326 PRO A O 1
ATOM 2383 N N . SER A 1 327 ? -16.325 -1.843 6.808 1.00 93.12 327 SER A N 1
ATOM 2384 C CA . SER A 1 327 ? -16.984 -1.404 8.043 1.00 93.12 327 SER A CA 1
ATOM 2385 C C . SER A 1 327 ? -16.229 -1.766 9.335 1.00 93.12 327 SER A C 1
ATOM 2387 O O . SER A 1 327 ? -15.442 -2.715 9.418 1.00 93.12 327 SER A O 1
ATOM 2389 N N . LEU A 1 328 ? -16.491 -0.979 10.387 1.00 95.19 328 LEU A N 1
ATOM 2390 C CA . LEU A 1 328 ? -15.953 -1.155 11.738 1.00 95.19 328 LEU A CA 1
ATOM 2391 C C . LEU A 1 328 ? -17.091 -1.140 12.767 1.00 95.19 328 LEU A C 1
ATOM 2393 O O . LEU A 1 328 ? -17.820 -0.157 12.892 1.00 95.19 328 LEU A O 1
ATOM 2397 N N . THR A 1 329 ? -17.208 -2.207 13.560 1.00 96.00 329 THR A N 1
ATOM 2398 C CA . THR A 1 329 ? -18.140 -2.249 14.697 1.00 96.00 329 THR A CA 1
ATOM 2399 C C . THR A 1 329 ? -17.508 -1.576 15.920 1.00 96.00 329 THR A C 1
ATOM 2401 O O . THR A 1 329 ? -16.540 -2.077 16.493 1.00 96.00 329 THR A O 1
ATOM 2404 N N . THR A 1 330 ? -18.063 -0.442 16.354 1.00 97.19 330 THR A N 1
ATOM 2405 C CA . THR A 1 330 ? -17.576 0.301 17.531 1.00 97.19 330 THR A CA 1
ATOM 2406 C C . THR A 1 330 ? -17.711 -0.499 18.830 1.00 97.19 330 THR A C 1
ATOM 2408 O O . THR A 1 330 ? -18.685 -1.229 19.010 1.00 97.19 330 THR A O 1
ATOM 2411 N N . GLY A 1 331 ? -16.778 -0.321 19.768 1.00 97.88 331 GLY A N 1
ATOM 2412 C CA . GLY A 1 331 ? -16.702 -1.128 20.992 1.00 97.88 331 GLY A CA 1
ATOM 2413 C C . GLY A 1 331 ? -16.161 -2.548 20.774 1.00 97.88 331 GLY A C 1
ATOM 2414 O O . GLY A 1 331 ? -16.333 -3.397 21.644 1.00 97.88 331 GLY A O 1
ATOM 2415 N N . THR A 1 332 ? -15.537 -2.828 19.624 1.00 97.00 332 THR A N 1
ATOM 2416 C CA . THR A 1 332 ? -14.885 -4.113 19.320 1.00 97.00 332 THR A CA 1
ATOM 2417 C C . THR A 1 332 ? -13.528 -3.891 18.650 1.00 97.00 332 THR A C 1
ATOM 2419 O O . THR A 1 332 ? -13.305 -2.841 18.049 1.00 97.00 332 THR A O 1
ATOM 2422 N N . ARG A 1 333 ? -12.623 -4.873 18.767 1.00 98.00 333 ARG A N 1
ATOM 2423 C CA . ARG A 1 333 ? -11.322 -4.904 18.081 1.00 98.00 333 ARG A CA 1
ATOM 2424 C C . ARG A 1 333 ? -11.326 -5.990 17.012 1.00 98.00 333 ARG A C 1
ATOM 2426 O O . ARG A 1 333 ? -11.825 -7.087 17.262 1.00 98.00 333 ARG A O 1
ATOM 2433 N N . LYS A 1 334 ? -10.720 -5.688 15.867 1.00 98.06 334 LYS A N 1
ATOM 2434 C CA . LYS A 1 334 ? -10.345 -6.643 14.824 1.00 98.06 334 LYS A CA 1
ATOM 2435 C C . LYS A 1 334 ? -8.850 -6.937 14.931 1.00 98.06 334 LYS A C 1
ATOM 2437 O O . LYS A 1 334 ? -8.049 -6.012 15.009 1.00 98.06 334 LYS A O 1
ATOM 2442 N N . THR A 1 335 ? -8.474 -8.212 14.923 1.00 97.88 335 THR A N 1
ATOM 2443 C CA . THR A 1 335 ? -7.094 -8.677 14.690 1.00 97.88 335 THR A CA 1
ATOM 2444 C C . THR A 1 335 ? -7.037 -9.463 13.378 1.00 97.88 335 THR A C 1
ATOM 2446 O O . THR A 1 335 ? -8.080 -9.763 12.795 1.00 97.88 335 THR A O 1
ATOM 2449 N N . LEU A 1 336 ? -5.837 -9.782 12.882 1.00 98.00 336 LEU A N 1
ATOM 2450 C CA . LEU A 1 336 ? -5.667 -10.552 11.642 1.00 98.00 336 LEU A CA 1
ATOM 2451 C C . LEU A 1 336 ? -6.379 -11.916 11.723 1.00 98.00 336 LEU A C 1
ATOM 2453 O O . LEU A 1 336 ? -6.322 -12.610 12.747 1.00 98.00 336 LEU A O 1
ATOM 2457 N N . THR A 1 337 ? -7.031 -12.312 10.628 1.00 98.19 337 THR A N 1
ATOM 2458 C CA . THR A 1 337 ? -7.748 -13.591 10.510 1.00 98.19 337 THR A CA 1
ATOM 2459 C C . THR A 1 337 ? -7.159 -14.495 9.423 1.00 98.19 337 THR A C 1
ATOM 2461 O O . THR A 1 337 ? -6.454 -14.024 8.532 1.00 98.19 337 THR A O 1
ATOM 2464 N N . GLU A 1 338 ? -7.486 -15.791 9.452 1.00 97.69 338 GLU A N 1
ATOM 2465 C CA . GLU A 1 338 ? -7.061 -16.780 8.443 1.00 97.69 338 GLU A CA 1
ATOM 2466 C C . GLU A 1 338 ? -7.380 -16.336 7.001 1.00 97.69 338 GLU A C 1
ATOM 2468 O O . GLU A 1 338 ? -6.571 -16.541 6.098 1.00 97.69 338 GLU A O 1
ATOM 2473 N N . LEU A 1 339 ? -8.525 -15.680 6.778 1.00 98.38 339 LEU A N 1
ATOM 2474 C CA . LEU A 1 339 ? -8.905 -15.139 5.473 1.00 98.38 339 LEU A CA 1
ATOM 2475 C C . LEU A 1 339 ? -8.094 -13.892 5.074 1.00 98.38 339 LEU A C 1
ATOM 2477 O O . LEU A 1 339 ? -7.674 -13.822 3.924 1.00 98.38 339 LEU A O 1
ATOM 2481 N N . ASP A 1 340 ? -7.799 -12.960 5.992 1.00 98.50 340 ASP A N 1
ATOM 2482 C CA . ASP A 1 340 ? -6.910 -11.816 5.692 1.00 98.50 340 ASP A CA 1
ATOM 2483 C C . ASP A 1 340 ? -5.514 -12.317 5.251 1.00 98.50 340 ASP A C 1
ATOM 2485 O O . ASP A 1 340 ? -4.945 -11.834 4.271 1.00 98.50 340 ASP A O 1
ATOM 2489 N N . VAL A 1 341 ? -4.998 -13.362 5.915 1.00 97.94 341 VAL A N 1
ATOM 2490 C CA . VAL A 1 341 ? -3.753 -14.053 5.527 1.00 97.94 341 VAL A CA 1
ATOM 2491 C C . VAL A 1 341 ? -3.871 -14.712 4.152 1.00 97.94 341 VAL A C 1
ATOM 2493 O O . VAL A 1 341 ? -2.955 -14.611 3.337 1.00 97.94 341 VAL A O 1
ATOM 2496 N N . ALA A 1 342 ? -4.986 -15.386 3.873 1.00 98.44 342 ALA A N 1
ATOM 2497 C CA . ALA A 1 342 ? -5.201 -16.071 2.604 1.00 98.44 342 ALA A CA 1
ATOM 2498 C C . ALA A 1 342 ? -5.273 -15.092 1.413 1.00 98.44 342 ALA A C 1
ATOM 2500 O O . ALA A 1 342 ? -4.770 -15.401 0.333 1.00 98.44 342 ALA A O 1
ATOM 2501 N N . PHE A 1 343 ? -5.808 -13.885 1.620 1.00 98.62 343 PHE A N 1
ATOM 2502 C CA . PHE A 1 343 ? -5.731 -12.799 0.640 1.00 98.62 343 PHE A CA 1
ATOM 2503 C C . PHE A 1 343 ? -4.286 -12.330 0.405 1.00 98.62 343 PHE A C 1
ATOM 2505 O O . PHE A 1 343 ? -3.880 -12.204 -0.748 1.00 98.62 343 PHE A O 1
ATOM 2512 N N . LEU A 1 344 ? -3.472 -12.153 1.455 1.00 98.50 344 LEU A N 1
ATOM 2513 C CA . LEU A 1 344 ? -2.043 -11.831 1.297 1.00 98.50 344 LEU A CA 1
ATOM 2514 C C . LEU A 1 344 ? -1.285 -12.923 0.513 1.00 98.50 344 LEU A C 1
ATOM 2516 O O . LEU A 1 344 ? -0.463 -12.603 -0.346 1.00 98.50 344 LEU A O 1
ATOM 2520 N N . GLN A 1 345 ? -1.601 -14.201 0.738 1.00 98.12 345 GLN A N 1
ATOM 2521 C CA . GLN A 1 345 ? -1.033 -15.322 -0.026 1.00 98.12 345 GLN A CA 1
ATOM 2522 C C . GLN A 1 345 ? -1.439 -15.295 -1.508 1.00 98.12 345 GLN A C 1
ATOM 2524 O O . GLN A 1 345 ? -0.614 -15.578 -2.376 1.00 98.12 345 GLN A O 1
ATOM 2529 N N . ASP A 1 346 ? -2.681 -14.913 -1.818 1.00 98.50 346 ASP A N 1
ATOM 2530 C CA . ASP A 1 346 ? -3.156 -14.737 -3.198 1.00 98.50 346 ASP A CA 1
ATOM 2531 C C . ASP A 1 346 ? -2.543 -13.513 -3.905 1.00 98.50 346 ASP A C 1
ATOM 2533 O O . ASP A 1 346 ? -2.443 -13.503 -5.135 1.00 98.50 346 ASP A O 1
ATOM 2537 N N . LEU A 1 347 ? -2.068 -12.522 -3.140 1.00 98.25 347 LEU A N 1
ATOM 2538 C CA . LEU A 1 347 ? -1.223 -11.417 -3.617 1.00 98.25 347 LEU A CA 1
ATOM 2539 C C . LEU A 1 347 ? 0.262 -11.796 -3.771 1.00 98.25 347 LEU A C 1
ATOM 2541 O O . LEU A 1 347 ? 1.063 -10.963 -4.189 1.00 98.25 347 LEU A O 1
ATOM 2545 N N . GLY A 1 348 ? 0.644 -13.038 -3.461 1.00 96.69 348 GLY A N 1
ATOM 2546 C CA . GLY A 1 348 ? 2.013 -13.533 -3.611 1.00 96.69 348 GLY A CA 1
ATOM 2547 C C . GLY A 1 348 ? 2.922 -13.314 -2.399 1.00 96.69 348 GLY A C 1
ATOM 2548 O O . GLY A 1 348 ? 4.133 -13.487 -2.534 1.00 96.69 348 GLY A O 1
ATOM 2549 N N . TYR A 1 349 ? 2.383 -12.959 -1.226 1.00 97.19 349 TYR A N 1
ATOM 2550 C CA . TYR A 1 349 ? 3.169 -12.948 0.008 1.00 97.19 349 TYR A CA 1
ATOM 2551 C C . TYR A 1 349 ? 3.383 -14.368 0.554 1.00 97.19 349 TYR A C 1
ATOM 2553 O O . TYR A 1 349 ? 2.434 -15.085 0.878 1.00 97.19 349 TYR A O 1
ATOM 2561 N N . GLU A 1 350 ? 4.645 -14.755 0.744 1.00 94.81 350 GLU A N 1
ATOM 2562 C CA . GLU A 1 350 ? 5.008 -15.813 1.686 1.00 94.81 350 GLU A CA 1
ATOM 2563 C C . GLU A 1 350 ? 4.729 -15.369 3.131 1.00 94.81 350 GLU A C 1
ATOM 2565 O O . GLU A 1 350 ? 5.016 -14.230 3.520 1.00 94.81 350 GLU A O 1
ATOM 2570 N N . ILE A 1 351 ? 4.209 -16.303 3.930 1.00 92.88 351 ILE A N 1
ATOM 2571 C CA . ILE A 1 351 ? 3.739 -16.105 5.305 1.00 92.88 351 ILE A CA 1
ATOM 2572 C C . ILE A 1 351 ? 4.485 -17.056 6.248 1.00 92.88 351 ILE A C 1
ATOM 2574 O O . ILE A 1 351 ? 4.689 -18.231 5.925 1.00 92.88 351 ILE A O 1
ATOM 2578 N N . VAL A 1 352 ? 4.844 -16.570 7.438 1.00 87.19 352 VAL A N 1
ATOM 2579 C CA . VAL A 1 352 ? 5.474 -17.354 8.507 1.00 87.19 352 VAL A CA 1
ATOM 2580 C C . VAL A 1 352 ? 4.560 -18.526 8.910 1.00 87.19 352 VAL A C 1
ATOM 2582 O O . VAL A 1 352 ? 3.432 -18.301 9.343 1.00 87.19 352 VAL A O 1
ATOM 2585 N N . PRO A 1 353 ? 5.013 -19.793 8.812 1.00 74.81 353 PRO A N 1
ATOM 2586 C CA . PRO A 1 353 ? 4.182 -20.930 9.193 1.00 74.81 353 PRO A CA 1
ATOM 2587 C C . PRO A 1 353 ? 3.912 -20.968 10.699 1.00 74.81 353 PRO A C 1
ATOM 2589 O O . PRO A 1 353 ? 4.852 -20.987 11.498 1.00 74.81 353 PRO A O 1
ATOM 2592 N N . GLU A 1 354 ? 2.635 -21.087 11.065 1.00 62.91 354 GLU A N 1
ATOM 2593 C CA . GLU A 1 354 ? 2.172 -21.189 12.454 1.00 62.91 354 GLU A CA 1
ATOM 2594 C C . GLU A 1 354 ? 2.996 -22.180 13.308 1.00 62.91 354 GLU A C 1
ATOM 2596 O O . GLU A 1 354 ? 3.384 -23.251 12.812 1.00 62.91 354 GLU A O 1
ATOM 2601 N N . PRO A 1 355 ? 3.231 -21.914 14.613 1.00 55.47 355 PRO A N 1
ATOM 2602 C CA . PRO A 1 355 ? 4.074 -22.761 15.464 1.00 55.47 355 PRO A CA 1
ATOM 2603 C C . PRO A 1 355 ? 3.632 -24.231 15.530 1.00 55.47 355 PRO A C 1
ATOM 2605 O O . PRO A 1 355 ? 4.459 -25.130 15.704 1.00 55.47 355 PRO A O 1
ATOM 2608 N N . SER A 1 356 ? 2.336 -24.496 15.349 1.00 56.28 356 SER A N 1
ATOM 2609 C CA . SER A 1 356 ? 1.756 -25.839 15.224 1.00 56.28 356 SER A CA 1
ATOM 2610 C C . SER A 1 356 ? 2.247 -26.569 13.962 1.00 56.28 356 SER A C 1
ATOM 2612 O O . SER A 1 356 ? 2.694 -27.718 14.043 1.00 56.28 356 SER A O 1
ATOM 2614 N N . SER A 1 357 ? 2.252 -25.889 12.815 1.00 54.59 357 SER A N 1
ATOM 2615 C CA . SER A 1 357 ? 2.760 -26.377 11.528 1.00 54.59 357 SER A CA 1
ATOM 2616 C C . SER A 1 357 ? 4.274 -26.597 11.562 1.00 54.59 357 SER A C 1
ATOM 2618 O O . SER A 1 357 ? 4.750 -27.661 11.157 1.00 54.59 357 SER A O 1
ATOM 2620 N N . ALA A 1 358 ? 5.037 -25.662 12.138 1.00 52.38 358 ALA A N 1
ATOM 2621 C CA . ALA A 1 358 ? 6.474 -25.836 12.377 1.00 52.38 358 ALA A CA 1
ATOM 2622 C C . ALA A 1 358 ? 6.769 -27.036 13.309 1.00 52.38 358 ALA A C 1
ATOM 2624 O O . ALA A 1 358 ? 7.701 -27.819 13.076 1.00 52.38 358 ALA A O 1
ATOM 2625 N N . GLY A 1 359 ? 5.929 -27.246 14.329 1.00 50.78 359 GLY A N 1
ATOM 2626 C CA . GLY A 1 359 ? 5.955 -28.424 15.197 1.00 50.78 359 GLY A CA 1
ATOM 2627 C C . GLY A 1 359 ? 5.715 -29.736 14.441 1.00 50.78 359 GLY A C 1
ATOM 2628 O O . GLY A 1 359 ? 6.474 -30.692 14.605 1.00 50.78 359 GLY A O 1
ATOM 2629 N N . MET A 1 360 ? 4.712 -29.794 13.559 1.00 54.72 360 MET A N 1
ATOM 2630 C CA . MET A 1 360 ? 4.431 -30.999 12.765 1.00 54.72 360 MET A CA 1
ATOM 2631 C C . MET A 1 360 ? 5.508 -31.294 11.712 1.00 54.72 360 MET A C 1
ATOM 2633 O O . MET A 1 360 ? 5.881 -32.458 11.530 1.00 54.72 360 MET A O 1
ATOM 2637 N N . LEU A 1 361 ? 6.054 -30.268 11.051 1.00 54.72 361 LEU A N 1
ATOM 2638 C CA . LEU A 1 361 ? 7.152 -30.416 10.088 1.00 54.72 361 LEU A CA 1
ATOM 2639 C C . LEU A 1 361 ? 8.425 -30.947 10.763 1.00 54.72 361 LEU A C 1
ATOM 2641 O O . LEU A 1 361 ? 9.038 -31.900 10.273 1.00 54.72 361 LEU A O 1
ATOM 2645 N N . SER A 1 362 ? 8.790 -30.395 11.924 1.00 56.75 362 SER A N 1
ATOM 2646 C CA . SER A 1 362 ? 9.964 -30.845 12.683 1.00 56.75 362 SER A CA 1
ATOM 2647 C C . SER A 1 362 ? 9.799 -32.264 13.247 1.00 56.75 362 SER A C 1
ATOM 2649 O O . SER A 1 362 ? 10.721 -33.073 13.109 1.00 56.75 362 SER A O 1
ATOM 2651 N N . LEU A 1 363 ? 8.621 -32.634 13.774 1.00 58.66 363 LEU A N 1
ATOM 2652 C CA . LEU A 1 363 ? 8.322 -34.027 14.146 1.00 58.66 363 LEU A CA 1
ATOM 2653 C C . LEU A 1 363 ? 8.448 -34.977 12.946 1.00 58.66 363 LEU A C 1
ATOM 2655 O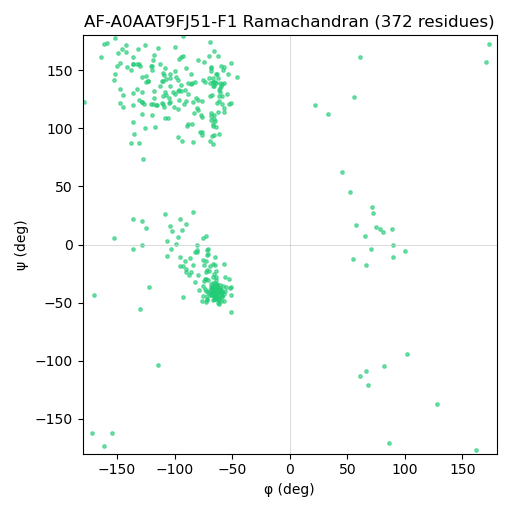 O . LEU A 1 363 ? 9.069 -36.035 13.064 1.00 58.66 363 LEU A O 1
ATOM 2659 N N . SER A 1 364 ? 7.902 -34.597 11.788 1.00 56.41 364 SER A N 1
ATOM 2660 C CA . SER A 1 364 ? 7.927 -35.416 10.568 1.00 56.41 364 SER A CA 1
ATOM 2661 C C . SER A 1 364 ? 9.353 -35.645 10.056 1.00 56.41 364 SER A C 1
ATOM 2663 O O . SER A 1 364 ? 9.724 -36.775 9.731 1.00 56.41 364 SER A O 1
ATOM 2665 N N . ALA A 1 365 ? 10.192 -34.604 10.064 1.00 58.81 365 ALA A N 1
ATOM 2666 C CA . ALA A 1 365 ? 11.609 -34.711 9.721 1.00 58.81 365 ALA A CA 1
ATOM 2667 C C . ALA A 1 365 ? 12.377 -35.630 10.692 1.00 58.81 365 ALA A C 1
ATOM 2669 O O . ALA A 1 365 ? 13.180 -36.460 10.258 1.00 58.81 365 ALA A O 1
ATOM 2670 N N . ILE A 1 366 ? 12.098 -35.544 11.999 1.00 62.91 366 ILE A N 1
ATOM 2671 C CA . ILE A 1 366 ? 12.698 -36.421 13.017 1.00 62.91 366 ILE A CA 1
ATOM 2672 C C . ILE A 1 366 ? 12.266 -37.882 12.809 1.00 62.91 366 ILE A C 1
ATOM 2674 O O . ILE A 1 366 ? 13.117 -38.773 12.827 1.00 62.91 366 ILE A O 1
ATOM 2678 N N . LEU A 1 367 ? 10.983 -38.144 12.542 1.00 57.81 367 LEU A N 1
ATOM 2679 C CA . LEU A 1 367 ? 10.469 -39.483 12.224 1.00 57.81 367 LEU A CA 1
ATOM 2680 C C . LEU A 1 367 ? 11.134 -40.079 10.972 1.00 57.81 367 LEU A C 1
ATOM 2682 O O . LEU A 1 367 ? 11.567 -41.231 11.007 1.00 57.81 367 LEU A O 1
ATOM 2686 N N . LEU A 1 368 ? 11.307 -39.295 9.904 1.00 58.03 368 LEU A N 1
ATOM 2687 C CA . LEU A 1 368 ? 12.010 -39.723 8.685 1.00 58.03 368 LEU A CA 1
ATOM 2688 C C . LEU A 1 368 ? 13.499 -40.031 8.930 1.00 58.03 368 LEU A C 1
ATOM 2690 O O . LEU A 1 368 ? 14.036 -40.988 8.364 1.00 58.03 368 LEU A O 1
ATOM 2694 N N . LEU A 1 369 ? 14.171 -39.261 9.792 1.00 57.88 369 LEU A N 1
ATOM 2695 C CA . LEU A 1 369 ? 15.570 -39.492 10.178 1.00 57.88 369 LEU A CA 1
ATOM 2696 C C . LEU A 1 369 ? 15.752 -40.709 11.099 1.00 57.88 369 LEU A C 1
ATOM 2698 O O . LEU A 1 369 ? 16.802 -41.354 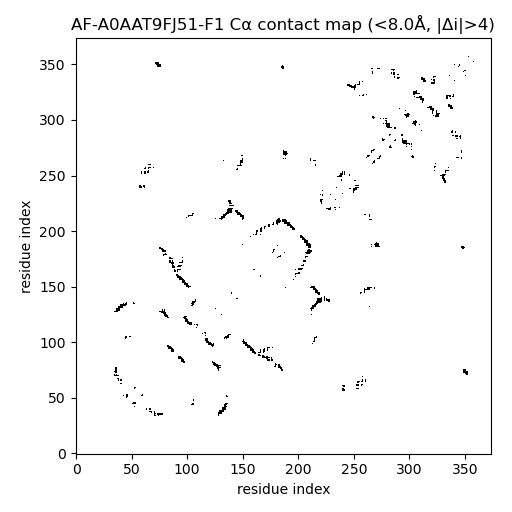11.049 1.00 57.88 369 LEU A O 1
ATOM 2702 N N . LEU A 1 370 ? 14.748 -41.039 11.916 1.00 59.47 370 LEU A N 1
ATOM 2703 C CA . LEU A 1 370 ? 14.724 -42.251 12.738 1.00 59.47 370 LEU A CA 1
ATOM 2704 C C . LEU A 1 370 ? 14.425 -43.498 11.892 1.00 59.47 370 LEU A C 1
ATOM 2706 O O . LEU A 1 370 ? 15.141 -44.489 12.010 1.00 59.47 370 LEU A O 1
ATOM 2710 N N . TYR A 1 371 ? 13.443 -43.428 10.988 1.00 53.50 371 TYR A N 1
ATOM 2711 C CA . TYR A 1 371 ? 13.077 -44.527 10.083 1.00 53.50 371 TYR A CA 1
ATOM 2712 C C . TYR A 1 371 ? 14.206 -44.894 9.103 1.00 53.50 371 TYR A C 1
ATOM 2714 O O . TYR A 1 371 ? 14.383 -46.053 8.753 1.00 53.50 371 TYR A O 1
ATOM 2722 N N . ARG A 1 372 ? 15.049 -43.927 8.708 1.00 52.59 372 ARG A N 1
ATOM 2723 C CA . ARG A 1 372 ? 16.276 -44.175 7.921 1.00 52.59 372 ARG A CA 1
ATOM 2724 C C . ARG A 1 372 ? 17.447 -44.777 8.721 1.00 52.59 372 ARG A C 1
ATOM 2726 O O . ARG A 1 372 ? 18.550 -44.875 8.183 1.00 52.59 372 ARG A O 1
ATOM 2733 N N . ARG A 1 373 ? 17.256 -45.135 9.997 1.00 51.41 373 ARG A N 1
ATOM 2734 C CA . ARG A 1 373 ? 18.292 -45.705 10.887 1.00 51.41 373 ARG A CA 1
ATOM 2735 C C . ARG A 1 373 ? 17.903 -47.052 11.513 1.00 51.41 373 ARG A C 1
ATOM 2737 O O . ARG A 1 373 ? 18.580 -47.499 12.440 1.00 51.41 373 ARG A O 1
ATOM 2744 N N . THR A 1 374 ? 16.855 -47.684 10.989 1.00 47.47 374 THR A N 1
ATOM 2745 C CA . THR A 1 374 ? 16.408 -49.055 11.287 1.00 47.47 374 THR A CA 1
ATOM 2746 C C . THR A 1 374 ? 16.462 -49.904 10.028 1.00 47.47 374 THR A C 1
ATOM 2748 O O . THR A 1 374 ? 17.047 -51.002 10.106 1.00 47.47 374 THR A O 1
#

pLDDT: mean 88.18, std 18.91, range [32.53, 98.94]

InterPro domains:
  IPR024079 Metallopeptidase, catalytic domain superfamily [G3DSA:3.40.390.10] (169-350)

Radius of gyration: 29.17 Å; Cα contacts (8 Å, |Δi|>4): 765; chains: 1; bounding box: 49×111×101 Å

Foldseek 3Di:
DDDDDDDDDDDDDDDDDDPPPPDPPPPPPPPPPDQQAAEAEAAPLAVVPVVCCVVPVLLVVLLVVLRVQVSQWFNHKFAKAADWFWFDDDFKIKIKWKKWKAFRQADDQDPVDNCPRIDIHGRDTGHINYAYEYEHAFADDDPDFKAKAATDMDIDMDIDDDLVTHQRNVVNSQVRQCVHQVRPFFFQQDWDKDWDGDDHHIHIHIHTGAGHYIYMYGHQNQPHPRDGDDPVVCVVAADRRPVDQAPANHFYSSLVSNQNVLNSRRQLRGPLLVVQDDQQFGNQDQLCVQQVGRPNLADRVSRFGEPPCWFQAPPPRDIDHASGYPDTDHSHHDDHGSNNVSSRVSRGTDTDDDPVVVVVVVVVVVVVVVVVVD

Nearest PDB structures (foldseek):
  8w1c-assembly1_A  TM=3.833E-01  e=8.127E+00  Bluetongue virus (serotype 1 / isolate South Africa)

Secondary structure (DSSP, 8-state):
--------------------------------PPPSSEEEEE-HHHHHTT-STTT-HHHHHHHHHHHHHHHHHB---BPPEEPPEEEEETTEEEEEEEEEEEE-TTS---SS-TTTTEEEEES-EE-SSEEEEEEEE----TT--EEEEE-EEEEEEEEES-GGGHHHHHHHHHHHHHTTTT-BSS-EEEEEEEEEEETTEEEEEEEEEES-EEEEEE---SS-SSSPPPHHHHHHHEE--TTSPPPTT-EEHHHHHHHHHHHHTTTTTSHHHHTTEETTEE--HHHHHHHT--TT-B-TTSSSBPTT-EEEBTTTS-EEE-TTSS---TT-----BHHHHHHHHHTT--B---HHHHHHHHHHHHHHHHHTT-